Protein AF-A0AAV4GU72-F1 (afdb_monomer_lite)

Sequence (541 aa):
MKAGGAGIHICHSDGSKEDIAKATGSICSNFKAEVIAMKTALEHIQDNSGEEQKYIIFCVSQAAPQSLEQTPTDQLSEAIPPLLKENMEFQWIPSHCEIPGNERADRLAKEGSKHDQTTESFSCQEVKSVIKGIYSERWKAENTNYSFKRDMMHQLPRKEQCTIFRLRTGHCQLRAHQYRMGTSQTPTCECGTSRQTVNHLLQDCPLYTNERGKLWPKNPNVVQKLHWTTSLKMPNSKRRKNYQSDDSRDNVQLDIIQKLELLENKIEKISNVNTQKLLEELEHLRGFIHDLQVENLDMKKEIKHLKEERTVLVDELQETRQIVNITESKQNQLEQYIRRNNVRIFGVSHKNKYERAEETTKIVKDIIIKKLKLGQFNKANIDKTHRVGLFKNNADRAIIVRFNNHSTAETVLASRRALKGSGIVITEDLTPTNLQKFKRIRELDTALQTWTKGENVKTTIGSIYGPNKDDPNFYSYLALKIKELNNHHIILTGDWNMLLNPQMDGKNYQHINNPKARDEVRRMMAELDYFSMFGEKKTPI

Foldseek 3Di:
DAWWKFWAWDADPVGDIDIDIATQARQDDPLSSQLVNVQVVQVVCVVVDDLDAAEEAEGQDPVNVVCLVPDPDDDRVVSHDPSNVVRYHYDYDHPPPPPVRNVRRVVSRVVNSPPDGDDDDDDPVSVVVVVVVVVVVVCCVVPVVDDPVQFCLVVDDPVVNVVLVCQVVQVDPQLLNCVVVVNHPDQADPQRPGGRHSQCQLQPRPVCPVVNCVVPVPRDHSCVVSGVDDDDDDDDDDDDDDDDDDDDDPPVVVVVVVVVVVVVVVCVVVVVVVVVVVVVVVVVVVVVVVVVVVVVVVVVVVVVVVVVVVVVVVVVVVVVVLVVVVVVVVVQVVVLVVQLQKKKKAQDDDDDQCQDFVNQLVVVQCCCCPQLVPVVDDSLQWDTKDFDDHDDPVGDTMMMTGTPDSVVVVSSVVSQVSCPPVSMHMGRPHDPVVVVVVVVLVPDPVVPDDDDDDDPQFEAEEEDDADLALDLVVLVVVLVVVVSVVGNHYHYHYHNNFDLDCVVPPDDDPDGGNPNNSVSVVVSCLVVVHDDPPDPDDDHD

Structure (mmCIF, N/CA/C/O backbone):
data_AF-A0AAV4GU72-F1
#
_entry.id   AF-A0AAV4GU72-F1
#
loop_
_atom_site.group_PDB
_atom_site.id
_atom_site.type_symbol
_atom_site.label_atom_id
_atom_site.label_alt_id
_atom_site.label_comp_id
_atom_site.label_asym_id
_atom_site.label_entity_id
_atom_site.label_seq_id
_atom_site.pdbx_PDB_ins_code
_atom_site.Cartn_x
_atom_site.Cartn_y
_atom_site.Cartn_z
_atom_site.occupancy
_atom_site.B_iso_or_equiv
_atom_site.auth_seq_id
_atom_site.auth_comp_id
_atom_site.auth_asym_id
_atom_site.auth_atom_id
_atom_site.pdbx_PDB_model_num
ATOM 1 N N . MET A 1 1 ? 6.194 17.553 -26.885 1.00 53.31 1 MET A N 1
ATOM 2 C CA . MET A 1 1 ? 5.750 17.881 -25.509 1.00 53.31 1 MET A CA 1
ATOM 3 C C . MET A 1 1 ? 5.459 19.369 -25.472 1.00 53.31 1 MET A C 1
ATOM 5 O O . MET A 1 1 ? 6.083 20.083 -26.245 1.00 53.31 1 MET A O 1
ATOM 9 N N . LYS A 1 2 ? 4.457 19.800 -24.705 1.00 63.00 2 LYS A N 1
ATOM 10 C CA . LYS A 1 2 ? 4.007 21.200 -24.637 1.00 63.00 2 LYS A CA 1
ATOM 11 C C . LYS A 1 2 ? 4.380 21.790 -23.271 1.00 63.00 2 LYS A C 1
ATOM 13 O O . LYS A 1 2 ? 4.695 21.017 -22.366 1.00 63.00 2 LYS A O 1
ATOM 18 N N . ALA A 1 3 ? 4.317 23.117 -23.157 1.00 76.81 3 ALA A N 1
ATOM 19 C CA . ALA A 1 3 ? 4.418 23.828 -21.887 1.00 76.81 3 ALA A CA 1
ATOM 20 C C . ALA A 1 3 ? 3.489 23.198 -20.840 1.00 76.81 3 ALA A C 1
ATOM 22 O O . ALA A 1 3 ? 2.350 22.841 -21.158 1.00 76.81 3 ALA A O 1
ATOM 23 N N . GLY A 1 4 ? 4.002 23.009 -19.628 1.00 81.69 4 GLY A N 1
ATOM 24 C CA . GLY A 1 4 ? 3.252 22.433 -18.520 1.00 81.69 4 GLY A CA 1
ATOM 25 C C . GLY A 1 4 ? 2.690 23.501 -17.592 1.00 81.69 4 GLY A C 1
ATOM 26 O O . GLY A 1 4 ? 3.233 24.601 -17.483 1.00 81.69 4 GLY A O 1
ATOM 27 N N . GLY A 1 5 ? 1.607 23.161 -16.899 1.00 86.44 5 GLY A N 1
ATOM 28 C CA . GLY A 1 5 ? 1.063 23.989 -15.834 1.00 86.44 5 GLY A CA 1
ATOM 29 C C . GLY A 1 5 ? 0.537 23.152 -14.679 1.00 86.44 5 GLY A C 1
ATOM 30 O O . GLY A 1 5 ? 0.126 22.007 -14.863 1.00 86.44 5 GLY A O 1
ATOM 31 N N . ALA A 1 6 ? 0.572 23.748 -13.495 1.00 88.38 6 ALA A N 1
ATOM 32 C CA . ALA A 1 6 ? 0.032 23.229 -12.251 1.00 88.38 6 ALA A CA 1
ATOM 33 C C . ALA A 1 6 ? -1.150 24.104 -11.826 1.00 88.38 6 ALA A C 1
ATOM 35 O O . ALA A 1 6 ? -1.072 25.331 -11.906 1.00 88.38 6 ALA A O 1
ATOM 36 N N . GLY A 1 7 ? -2.234 23.470 -11.389 1.00 89.00 7 GLY A N 1
ATOM 37 C CA . GLY A 1 7 ? -3.434 24.142 -10.911 1.00 89.00 7 GLY A CA 1
ATOM 38 C C . GLY A 1 7 ? -3.786 23.674 -9.509 1.00 89.00 7 GLY A C 1
ATOM 39 O O . GLY A 1 7 ? -3.844 22.470 -9.268 1.00 89.00 7 GLY A O 1
ATOM 40 N N . ILE A 1 8 ? -4.019 24.614 -8.598 1.00 90.19 8 ILE A N 1
ATOM 41 C CA . ILE A 1 8 ? -4.451 24.342 -7.226 1.00 90.19 8 ILE A CA 1
ATOM 42 C C . ILE A 1 8 ? -5.742 25.112 -6.973 1.00 90.19 8 ILE A C 1
ATOM 44 O O . ILE A 1 8 ? -5.807 26.311 -7.224 1.00 90.19 8 ILE A O 1
ATOM 48 N N . HIS A 1 9 ? -6.757 24.416 -6.471 1.00 89.00 9 HIS A N 1
ATOM 49 C CA . HIS A 1 9 ? -8.002 25.014 -6.006 1.00 89.00 9 HIS A CA 1
ATOM 50 C C . HIS A 1 9 ? -8.138 24.770 -4.503 1.00 89.00 9 HIS A C 1
ATOM 52 O O . HIS A 1 9 ? -8.101 23.619 -4.066 1.00 89.00 9 HIS A O 1
ATOM 58 N N . ILE A 1 10 ? -8.296 25.837 -3.727 1.00 87.69 10 ILE A N 1
ATOM 59 C CA . ILE A 1 10 ? -8.364 25.809 -2.264 1.00 87.69 10 ILE A CA 1
ATOM 60 C C . ILE A 1 10 ? -9.764 26.246 -1.837 1.00 87.69 10 ILE A C 1
ATOM 62 O O . ILE A 1 10 ? -10.320 27.205 -2.374 1.00 87.69 10 ILE A O 1
ATOM 66 N N . CYS A 1 11 ? -10.348 25.518 -0.889 1.00 82.62 11 CYS A N 1
ATOM 67 C CA . CYS A 1 11 ? -11.628 25.842 -0.266 1.00 82.62 11 CYS A CA 1
ATOM 68 C C . CYS A 1 11 ? -11.430 25.933 1.246 1.00 82.62 11 CYS A C 1
ATOM 70 O O . CYS A 1 11 ? -11.033 24.950 1.871 1.00 82.62 11 CYS A O 1
ATOM 72 N N . HIS A 1 12 ? -11.739 27.091 1.815 1.00 81.19 12 HIS A N 1
ATOM 73 C CA . HIS A 1 12 ? -11.634 27.351 3.247 1.00 81.19 12 HIS A CA 1
ATOM 74 C C . HIS A 1 12 ? -12.925 26.980 3.983 1.00 81.19 12 HIS A C 1
ATOM 76 O O . HIS A 1 12 ? -13.997 26.852 3.384 1.00 81.19 12 HIS A O 1
ATOM 82 N N . SER A 1 13 ? -12.834 26.811 5.303 1.00 74.75 13 SER A N 1
ATOM 83 C CA . SER A 1 13 ? -13.969 26.437 6.162 1.00 74.75 13 SER A CA 1
ATOM 84 C C . SER A 1 13 ? -15.051 27.519 6.256 1.00 74.75 13 SER A C 1
ATOM 86 O O . SER A 1 13 ? -16.211 27.199 6.513 1.00 74.75 13 SER A O 1
ATOM 88 N N . ASP A 1 14 ? -14.699 28.779 5.999 1.00 77.06 14 ASP A N 1
ATOM 89 C CA . ASP A 1 14 ? -15.622 29.916 5.913 1.00 77.06 14 ASP A CA 1
ATOM 90 C C . ASP A 1 14 ? -16.345 30.016 4.552 1.00 77.06 14 ASP A C 1
ATOM 92 O O . ASP A 1 14 ? -17.204 30.877 4.356 1.00 77.06 14 ASP A O 1
ATOM 96 N N . GLY A 1 15 ? -16.024 29.118 3.612 1.00 73.00 15 GLY A N 1
ATOM 97 C CA . GLY A 1 15 ? -16.586 29.076 2.264 1.00 73.00 15 GLY A CA 1
ATOM 98 C C . GLY A 1 15 ? -15.850 29.936 1.232 1.00 73.00 15 GLY A C 1
ATOM 99 O O . GLY A 1 15 ? -16.247 29.925 0.060 1.00 73.00 15 GLY A O 1
ATOM 100 N N . SER A 1 16 ? -14.787 30.649 1.621 1.00 81.44 16 SER A N 1
ATOM 101 C CA . SER A 1 16 ? -13.917 31.364 0.686 1.00 81.44 16 SER A CA 1
ATOM 102 C C . SER A 1 16 ? -13.094 30.391 -0.173 1.00 81.44 16 SER A C 1
ATOM 104 O O . SER A 1 16 ? -12.893 29.221 0.172 1.00 81.44 16 SER A O 1
ATOM 106 N N . LYS A 1 17 ? -12.701 30.844 -1.370 1.00 84.56 17 LYS A N 1
ATOM 107 C CA . LYS A 1 17 ? -12.053 30.008 -2.388 1.00 84.56 17 LYS A CA 1
ATOM 108 C C . LYS A 1 17 ? -10.884 30.736 -3.016 1.00 84.56 17 LYS A C 1
ATOM 110 O O . LYS A 1 17 ? -11.033 31.892 -3.408 1.00 84.56 17 LYS A O 1
ATOM 115 N N . GLU A 1 18 ? -9.788 30.016 -3.204 1.00 87.25 18 GLU A N 1
ATOM 116 C CA . GLU A 1 18 ? -8.585 30.524 -3.857 1.00 87.25 18 GLU A CA 1
ATOM 117 C C . GLU A 1 18 ? -8.165 29.610 -5.007 1.00 87.25 18 GLU A C 1
ATOM 119 O O . GLU A 1 18 ? -8.317 28.388 -4.951 1.00 87.25 18 GLU A O 1
ATOM 124 N N . ASP A 1 19 ? -7.655 30.226 -6.067 1.00 91.56 19 ASP A N 1
ATOM 125 C CA . ASP A 1 19 ? -7.241 29.565 -7.297 1.00 91.56 19 ASP A CA 1
ATOM 126 C C . ASP A 1 19 ? -5.798 29.963 -7.607 1.00 91.56 19 ASP A C 1
ATOM 128 O O . ASP A 1 19 ? -5.478 31.148 -7.688 1.00 91.56 19 ASP A O 1
ATOM 132 N N . ILE A 1 20 ? -4.930 28.973 -7.809 1.00 89.06 20 ILE A N 1
ATOM 133 C CA . ILE A 1 20 ? -3.519 29.188 -8.132 1.00 89.06 20 ILE A CA 1
ATOM 134 C C . ILE A 1 20 ? -3.197 28.456 -9.433 1.00 89.06 20 ILE A C 1
ATOM 136 O O . ILE A 1 20 ? -3.387 27.244 -9.544 1.00 89.06 20 ILE A O 1
ATOM 140 N N . ALA A 1 21 ? -2.666 29.192 -10.409 1.00 91.31 21 ALA A N 1
ATOM 141 C CA . ALA A 1 21 ? -2.178 28.668 -11.680 1.00 91.31 21 ALA A CA 1
ATOM 142 C C . ALA A 1 21 ? -0.679 28.973 -11.824 1.00 91.31 21 ALA A C 1
ATOM 144 O O . ALA A 1 21 ? -0.266 30.133 -11.806 1.00 91.31 21 ALA A O 1
ATOM 145 N N . LYS A 1 22 ? 0.155 27.935 -11.964 1.00 85.94 22 LYS A N 1
ATOM 146 C CA . LYS A 1 22 ? 1.624 28.057 -11.973 1.00 85.94 22 LYS A CA 1
ATOM 147 C C . LYS A 1 22 ? 2.234 27.399 -13.209 1.00 85.94 22 LYS A C 1
ATOM 149 O O . LYS A 1 22 ? 1.821 26.310 -13.607 1.00 85.94 22 LYS A O 1
ATOM 154 N N . ALA A 1 23 ? 3.226 28.056 -13.807 1.00 87.94 23 ALA A N 1
ATOM 155 C CA . ALA A 1 23 ? 4.031 27.496 -14.892 1.00 87.94 23 ALA A CA 1
ATOM 156 C C . ALA A 1 23 ? 4.948 26.383 -14.363 1.00 87.94 23 ALA A C 1
ATOM 158 O O . ALA A 1 23 ? 5.540 26.530 -13.294 1.00 87.94 23 ALA A O 1
ATOM 159 N N . THR A 1 24 ? 5.084 25.280 -15.104 1.00 81.50 24 THR A N 1
ATOM 160 C CA . THR A 1 24 ? 5.912 24.129 -14.681 1.00 81.50 24 THR A CA 1
ATOM 161 C C . THR A 1 24 ? 7.058 23.808 -15.641 1.00 81.50 24 THR A C 1
ATOM 163 O O . THR A 1 24 ? 7.739 22.787 -15.489 1.00 81.50 24 THR A O 1
ATOM 166 N N . GLY A 1 25 ? 7.281 24.687 -16.619 1.00 79.88 25 GLY A N 1
ATOM 167 C CA . GLY A 1 25 ? 8.379 24.633 -17.570 1.00 79.88 25 GLY A CA 1
ATOM 168 C C . GLY A 1 25 ? 7.917 24.349 -18.998 1.00 79.88 25 GLY A C 1
ATOM 169 O O . GLY A 1 25 ? 6.870 23.745 -19.255 1.00 79.88 25 GLY A O 1
ATOM 170 N N . SER A 1 26 ? 8.755 24.754 -19.953 1.00 73.56 26 SER A N 1
ATOM 171 C CA . SER A 1 26 ? 8.494 24.600 -21.395 1.00 73.56 26 SER A CA 1
ATOM 172 C C . SER A 1 26 ? 8.362 23.136 -21.837 1.00 73.56 26 SER A C 1
ATOM 174 O O . SER A 1 26 ? 7.683 22.835 -22.822 1.00 73.56 26 SER A O 1
ATOM 176 N N . ILE A 1 27 ? 8.975 22.217 -21.086 1.00 69.56 27 ILE A N 1
ATOM 177 C CA . ILE A 1 27 ? 8.857 20.770 -21.248 1.00 69.56 27 ILE A CA 1
ATOM 178 C C . ILE A 1 27 ? 8.631 20.175 -19.861 1.00 69.56 27 ILE A C 1
ATOM 180 O O . ILE A 1 27 ? 9.536 20.162 -19.030 1.00 69.56 27 ILE A O 1
ATOM 184 N N . CYS A 1 28 ? 7.420 19.682 -19.619 1.00 71.12 28 CYS A N 1
ATOM 185 C CA . CYS A 1 28 ? 7.028 19.118 -18.335 1.00 71.12 28 CYS A CA 1
ATOM 186 C C . CYS A 1 28 ? 6.250 17.81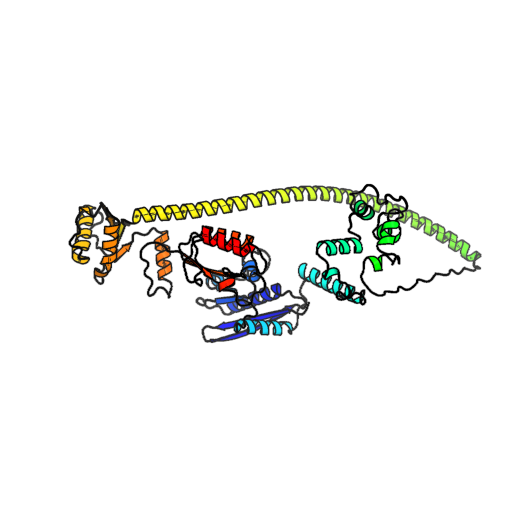3 -18.544 1.00 71.12 28 CYS A C 1
ATOM 188 O O . CYS A 1 28 ? 5.466 17.688 -19.489 1.00 71.12 28 CYS A O 1
ATOM 190 N N . SER A 1 29 ? 6.472 16.829 -17.672 1.00 70.50 29 SER A N 1
ATOM 191 C CA . SER A 1 29 ? 5.616 15.641 -17.589 1.00 70.50 29 SER A CA 1
ATOM 192 C C . SER A 1 29 ? 4.404 15.914 -16.692 1.00 70.50 29 SER A C 1
ATOM 194 O O . SER A 1 29 ? 4.490 16.739 -15.786 1.00 70.50 29 SER A O 1
ATOM 196 N N . ASN A 1 30 ? 3.296 15.189 -16.892 1.00 74.38 30 ASN A N 1
ATOM 197 C CA . ASN A 1 30 ? 2.121 15.304 -16.014 1.00 74.38 30 ASN A CA 1
ATOM 198 C C . ASN A 1 30 ? 2.494 15.057 -14.545 1.00 74.38 30 ASN A C 1
ATOM 200 O O . ASN A 1 30 ? 2.103 15.827 -13.680 1.00 74.38 30 ASN A O 1
ATOM 204 N N . PHE A 1 31 ? 3.344 14.060 -14.286 1.00 70.25 31 PHE A N 1
ATOM 205 C CA . PHE A 1 31 ? 3.829 13.757 -12.941 1.00 70.25 31 PHE A CA 1
ATOM 206 C C . PHE A 1 31 ? 4.605 14.926 -12.311 1.00 70.25 31 PHE A C 1
ATOM 208 O O . PHE A 1 31 ? 4.362 15.294 -11.168 1.00 70.25 31 PHE A O 1
ATOM 215 N N . LYS A 1 32 ? 5.509 15.567 -13.063 1.00 72.88 32 LYS A N 1
ATOM 216 C CA . LYS A 1 32 ? 6.239 16.751 -12.580 1.00 72.88 32 LYS A CA 1
ATOM 217 C C . LYS A 1 32 ? 5.289 17.920 -12.299 1.00 72.88 32 LYS A C 1
ATOM 219 O O . LYS A 1 32 ? 5.454 18.605 -11.295 1.00 72.88 32 LYS A O 1
ATOM 224 N N . ALA A 1 33 ? 4.289 18.130 -13.153 1.00 77.38 33 ALA A N 1
ATOM 225 C CA . ALA A 1 33 ? 3.278 19.159 -12.935 1.00 77.38 33 ALA A CA 1
ATOM 226 C C . ALA A 1 33 ? 2.452 18.898 -11.661 1.00 77.38 33 ALA A C 1
ATOM 228 O O . ALA A 1 33 ? 2.215 19.826 -10.892 1.00 77.38 33 ALA A O 1
ATOM 229 N N . GLU A 1 34 ? 2.090 17.642 -11.393 1.00 77.56 34 GLU A N 1
ATOM 230 C CA . GLU A 1 34 ? 1.390 17.228 -10.170 1.00 77.56 34 GLU A CA 1
ATOM 231 C C . GLU A 1 34 ? 2.241 17.451 -8.912 1.00 77.56 34 GLU A C 1
ATOM 233 O O . GLU A 1 34 ? 1.753 18.004 -7.928 1.00 77.56 34 GLU A O 1
ATOM 238 N N . VAL A 1 35 ? 3.530 17.101 -8.951 1.00 73.69 35 VAL A N 1
ATOM 239 C CA . VAL A 1 35 ? 4.460 17.344 -7.835 1.00 73.69 35 VAL A CA 1
ATOM 240 C C . VAL A 1 35 ? 4.626 18.845 -7.561 1.00 73.69 35 VAL A C 1
ATOM 242 O O . VAL A 1 35 ? 4.620 19.265 -6.405 1.00 73.69 35 VAL A O 1
ATOM 245 N N . ILE A 1 36 ? 4.717 19.680 -8.602 1.00 76.38 36 ILE A N 1
ATOM 246 C CA . ILE A 1 36 ? 4.806 21.143 -8.449 1.00 76.38 36 ILE A CA 1
ATOM 247 C C . ILE A 1 36 ? 3.497 21.734 -7.902 1.00 76.38 36 ILE A C 1
ATOM 249 O O . ILE A 1 36 ? 3.541 22.658 -7.084 1.00 76.38 36 ILE A O 1
ATOM 253 N N . ALA A 1 37 ? 2.343 21.199 -8.313 1.00 82.25 37 ALA A N 1
ATOM 254 C CA . ALA A 1 37 ? 1.045 21.583 -7.762 1.00 82.25 37 ALA A CA 1
ATOM 255 C C . ALA A 1 37 ? 0.978 21.291 -6.257 1.00 82.25 37 ALA A C 1
ATOM 257 O O . ALA A 1 37 ? 0.627 22.173 -5.476 1.00 82.25 37 ALA A O 1
ATOM 258 N N . MET A 1 38 ? 1.406 20.096 -5.840 1.00 77.38 38 MET A N 1
ATOM 259 C CA . MET A 1 38 ? 1.476 19.725 -4.425 1.00 77.38 38 MET A CA 1
ATOM 260 C C . MET A 1 38 ? 2.446 20.612 -3.644 1.00 77.38 38 MET A C 1
ATOM 262 O O . MET A 1 38 ? 2.080 21.110 -2.586 1.00 77.38 38 MET A O 1
ATOM 266 N N . LYS A 1 39 ? 3.648 20.872 -4.178 1.00 75.94 39 LYS A N 1
ATOM 267 C CA . LYS A 1 39 ? 4.621 21.782 -3.551 1.00 75.94 39 LYS A CA 1
ATOM 268 C C . LYS A 1 39 ? 4.011 23.154 -3.278 1.00 75.94 39 LYS A C 1
ATOM 270 O O . LYS A 1 39 ? 4.126 23.680 -2.183 1.00 75.94 39 LYS A O 1
ATOM 275 N N . THR A 1 40 ? 3.322 23.693 -4.275 1.00 79.56 40 THR A N 1
ATOM 276 C CA . THR A 1 40 ? 2.740 25.035 -4.205 1.00 79.56 40 THR A CA 1
ATOM 277 C C . THR A 1 40 ? 1.554 25.081 -3.237 1.00 79.56 40 THR A C 1
ATOM 279 O O . THR A 1 40 ? 1.386 26.068 -2.530 1.00 79.56 40 THR A O 1
ATOM 282 N N . ALA A 1 41 ? 0.759 24.008 -3.152 1.00 80.62 41 ALA A N 1
ATOM 283 C CA . ALA A 1 41 ? -0.289 23.882 -2.139 1.00 80.62 41 ALA A CA 1
ATOM 284 C C . ALA A 1 41 ? 0.292 23.842 -0.714 1.00 80.62 41 ALA A C 1
ATOM 286 O O . ALA A 1 41 ? -0.253 24.470 0.186 1.00 80.62 41 ALA A O 1
ATOM 287 N N . LEU A 1 42 ? 1.407 23.135 -0.512 1.00 76.50 42 LEU A N 1
ATOM 288 C CA . LEU A 1 42 ? 2.082 23.028 0.784 1.00 76.50 42 LEU A CA 1
ATOM 289 C C . LEU A 1 42 ? 2.717 24.349 1.229 1.00 76.50 42 LEU A C 1
ATOM 291 O O . LEU A 1 42 ? 2.530 24.742 2.376 1.00 76.50 42 LEU A O 1
ATOM 295 N N . GLU A 1 43 ? 3.413 25.042 0.323 1.00 77.38 43 GLU A N 1
ATOM 296 C CA . GLU A 1 43 ? 3.961 26.387 0.562 1.00 77.38 43 GLU A CA 1
ATOM 297 C C . GLU A 1 43 ? 2.843 27.347 0.996 1.00 77.38 43 GLU A C 1
ATOM 299 O O . GLU A 1 43 ? 2.947 28.017 2.019 1.00 77.38 43 GLU A O 1
ATOM 304 N N . HIS A 1 44 ? 1.712 27.324 0.286 1.00 78.75 44 HIS A N 1
ATOM 305 C CA . HIS A 1 44 ? 0.561 28.160 0.614 1.00 78.75 44 HIS A CA 1
ATOM 306 C C . HIS A 1 44 ? -0.056 27.835 1.988 1.00 78.75 44 HIS A C 1
ATOM 308 O O . HIS A 1 44 ? -0.480 28.741 2.704 1.00 78.75 44 HIS A O 1
ATOM 314 N N . ILE A 1 45 ? -0.109 26.556 2.371 1.00 77.81 45 ILE A N 1
ATOM 315 C CA . ILE A 1 45 ? -0.581 26.132 3.697 1.00 77.81 45 ILE A CA 1
ATOM 316 C C . ILE A 1 45 ? 0.382 26.612 4.791 1.00 77.81 45 ILE A C 1
ATOM 318 O O . ILE A 1 45 ? -0.062 27.080 5.837 1.00 77.81 45 ILE A O 1
ATOM 322 N N . GLN A 1 46 ? 1.691 26.513 4.558 1.00 74.62 46 GLN A N 1
ATOM 323 C CA . GLN A 1 46 ? 2.707 26.957 5.507 1.00 74.62 46 GLN A CA 1
ATOM 324 C C . GLN A 1 46 ? 2.624 28.467 5.759 1.00 74.62 46 GLN A C 1
ATOM 326 O O . GLN A 1 46 ? 2.632 28.882 6.918 1.00 74.62 46 GLN A O 1
ATOM 331 N N . ASP A 1 47 ? 2.457 29.265 4.706 1.00 73.25 47 ASP A N 1
ATOM 332 C CA . ASP A 1 47 ? 2.390 30.728 4.799 1.00 73.25 47 ASP A CA 1
ATOM 333 C C . ASP A 1 47 ? 1.111 31.238 5.497 1.00 73.25 47 ASP A C 1
ATOM 335 O O . ASP A 1 47 ? 1.095 32.355 6.013 1.00 73.25 47 ASP A O 1
ATOM 339 N N . ASN A 1 48 ? 0.055 30.416 5.565 1.00 70.19 48 ASN A N 1
ATOM 340 C CA . ASN A 1 48 ? -1.254 30.768 6.135 1.00 70.19 48 ASN A CA 1
ATOM 341 C C . ASN A 1 48 ? -1.650 29.918 7.361 1.00 70.19 48 ASN A C 1
ATOM 343 O O . ASN A 1 48 ? -2.827 29.844 7.722 1.00 70.19 48 ASN A O 1
ATOM 347 N N . SER A 1 49 ? -0.688 29.246 7.997 1.00 61.81 49 SER A N 1
ATOM 348 C CA . SER A 1 49 ? -0.970 28.256 9.042 1.00 61.81 49 SER A CA 1
ATOM 349 C C . SER A 1 49 ? -1.349 28.888 10.393 1.00 61.81 49 SER A C 1
ATOM 351 O O . SER A 1 49 ? -0.572 29.605 11.020 1.00 61.81 49 SER A O 1
ATOM 353 N N . GLY A 1 50 ? -2.562 28.581 10.866 1.00 59.66 50 GLY A N 1
ATOM 354 C CA . GLY A 1 50 ? -2.972 28.732 12.267 1.00 59.66 50 GLY A CA 1
ATOM 355 C C . GLY A 1 50 ? -2.889 27.382 12.990 1.00 59.66 50 GLY A C 1
ATOM 356 O O . GLY A 1 50 ? -3.171 26.351 12.381 1.00 59.66 50 GLY A O 1
ATOM 357 N N . GLU A 1 51 ? -2.530 27.373 14.278 1.00 54.28 51 GLU A N 1
ATOM 358 C CA . GLU A 1 51 ? -2.189 26.160 15.057 1.00 54.28 51 GLU A CA 1
ATOM 359 C C . GLU A 1 51 ? -3.300 25.082 15.151 1.00 54.28 51 GLU A C 1
ATOM 361 O O . GLU A 1 51 ? -3.022 23.965 15.583 1.00 54.28 51 GLU A O 1
ATOM 366 N N . GLU A 1 52 ? -4.533 25.355 14.703 1.00 60.56 52 GLU A N 1
ATOM 367 C CA . GLU A 1 52 ? -5.690 24.447 14.833 1.00 60.56 52 GLU A CA 1
ATOM 368 C C . GLU A 1 52 ? -6.354 24.012 13.505 1.00 60.56 52 GLU A C 1
ATOM 370 O O . GLU A 1 52 ? -7.390 23.341 13.525 1.00 60.56 52 GLU A O 1
ATOM 375 N N . GLN A 1 53 ? -5.808 24.364 12.334 1.00 67.88 53 GLN A N 1
ATOM 376 C CA . GLN A 1 53 ? -6.444 24.023 11.051 1.00 67.88 53 GLN A CA 1
ATOM 377 C C . GLN A 1 53 ? -6.050 22.632 10.532 1.00 67.88 53 GLN A C 1
ATOM 379 O O . GLN A 1 53 ? -4.875 22.273 10.490 1.00 67.88 53 GLN A O 1
ATOM 384 N N . LYS A 1 54 ? -7.053 21.859 10.091 1.00 75.50 54 LYS A N 1
ATOM 385 C CA . LYS A 1 54 ? -6.874 20.580 9.386 1.00 75.50 54 LYS A CA 1
ATOM 386 C C . LYS A 1 54 ? -7.026 20.772 7.883 1.00 75.50 54 LYS A C 1
ATOM 388 O O . LYS A 1 54 ? -7.972 21.422 7.442 1.00 75.50 54 LYS A O 1
ATOM 393 N N . TYR A 1 55 ? -6.161 20.130 7.107 1.00 76.88 55 TYR A N 1
ATOM 394 C CA . TYR A 1 55 ? -6.137 20.227 5.650 1.00 76.88 55 TYR A CA 1
ATOM 395 C C . TYR A 1 55 ? -6.365 18.858 5.009 1.00 76.88 55 TYR A C 1
ATOM 397 O O . TYR A 1 55 ? -5.784 17.855 5.421 1.00 76.88 55 TYR A O 1
ATOM 405 N N . ILE A 1 56 ? -7.185 18.824 3.960 1.00 79.06 56 ILE A N 1
ATOM 406 C CA . ILE A 1 56 ? -7.401 17.630 3.138 1.00 79.06 56 ILE A CA 1
ATOM 407 C C . ILE A 1 56 ? -6.935 17.952 1.720 1.00 79.06 56 ILE A C 1
ATOM 409 O O . ILE A 1 56 ? -7.457 18.868 1.085 1.00 79.06 56 ILE A O 1
ATOM 413 N N . ILE A 1 57 ? -5.956 17.201 1.219 1.00 76.50 57 ILE A N 1
ATOM 414 C CA . ILE A 1 57 ? -5.404 17.367 -0.127 1.00 76.50 57 ILE A CA 1
ATOM 415 C C . ILE A 1 57 ? -5.975 16.296 -1.046 1.00 76.50 57 ILE A C 1
ATOM 417 O O . ILE A 1 57 ? -5.654 15.112 -0.931 1.00 76.50 57 ILE A O 1
ATOM 421 N N . PHE A 1 58 ? -6.775 16.733 -2.016 1.00 76.31 58 PHE A N 1
ATOM 422 C CA . PHE A 1 58 ? -7.297 15.874 -3.070 1.00 76.31 58 PHE A CA 1
ATOM 423 C C . PHE A 1 58 ? -6.344 15.842 -4.267 1.00 76.31 58 PHE A C 1
ATOM 425 O O . PHE A 1 58 ? -5.967 16.890 -4.788 1.00 76.31 58 PHE A O 1
ATOM 432 N N . CYS A 1 59 ? -5.955 14.650 -4.720 1.00 70.19 59 CYS A N 1
ATOM 433 C CA . CYS A 1 59 ? -5.001 14.492 -5.820 1.00 70.19 59 CYS A CA 1
ATOM 434 C C . CYS A 1 59 ? -5.385 13.355 -6.782 1.00 70.19 59 CYS A C 1
ATOM 436 O O . CYS A 1 59 ? -5.877 12.307 -6.376 1.00 70.19 59 CYS A O 1
ATOM 438 N N . VAL A 1 60 ? -5.147 13.558 -8.081 1.00 65.94 60 VAL A N 1
ATOM 439 C CA . VAL A 1 60 ? -5.487 12.598 -9.155 1.00 65.94 60 VAL A CA 1
ATOM 440 C C . VAL A 1 60 ? -4.405 11.548 -9.416 1.00 65.94 60 VAL A C 1
ATOM 442 O O . VAL A 1 60 ? -4.645 10.544 -10.089 1.00 65.94 60 VAL A O 1
ATOM 445 N N . SER A 1 61 ? -3.225 11.733 -8.831 1.00 63.12 61 SER A N 1
ATOM 446 C CA . SER A 1 61 ? -2.058 10.877 -9.021 1.00 63.12 61 SER A CA 1
ATOM 447 C C . SER A 1 61 ? -1.776 10.063 -7.775 1.00 63.12 61 SER A C 1
ATOM 449 O O . SER A 1 61 ? -1.466 10.621 -6.729 1.00 63.12 61 SER A O 1
ATOM 451 N N . GLN A 1 62 ? -1.853 8.736 -7.878 1.00 57.72 62 GLN A N 1
ATOM 452 C CA . GLN A 1 62 ? -1.487 7.840 -6.772 1.00 57.72 62 GLN A CA 1
ATOM 453 C C . GLN A 1 62 ? 0.026 7.849 -6.497 1.00 57.72 62 GLN A C 1
ATOM 455 O O . GLN A 1 62 ? 0.455 7.592 -5.376 1.00 57.72 62 GLN A O 1
ATOM 460 N N . ALA A 1 63 ? 0.835 8.177 -7.512 1.00 52.66 63 ALA A N 1
ATOM 461 C CA . ALA A 1 63 ? 2.292 8.168 -7.423 1.00 52.66 63 ALA A CA 1
ATOM 462 C C . ALA A 1 63 ? 2.860 9.405 -6.710 1.00 52.66 63 ALA A C 1
ATOM 464 O O . ALA A 1 63 ? 3.924 9.316 -6.103 1.00 52.66 63 ALA A O 1
ATOM 465 N N . ALA A 1 64 ? 2.176 10.554 -6.767 1.00 54.75 64 ALA A N 1
ATOM 466 C CA . ALA A 1 64 ? 2.695 11.797 -6.199 1.00 54.75 64 ALA A CA 1
ATOM 467 C C . ALA A 1 64 ? 2.740 11.772 -4.649 1.00 54.75 64 ALA A C 1
ATOM 469 O O . ALA A 1 64 ? 3.820 12.013 -4.104 1.00 54.75 64 ALA A O 1
ATOM 470 N N . PRO A 1 65 ? 1.683 11.347 -3.921 1.00 54.50 65 PRO A N 1
ATOM 471 C CA . PRO A 1 65 ? 1.743 11.137 -2.469 1.00 54.50 65 PRO A CA 1
ATOM 472 C C . PRO A 1 65 ? 2.747 10.052 -2.054 1.00 54.50 65 PRO A C 1
ATOM 474 O O . PRO A 1 65 ? 3.500 10.238 -1.106 1.00 54.50 65 PRO A O 1
ATOM 477 N N . GLN A 1 66 ? 2.827 8.943 -2.798 1.00 53.91 66 GLN A N 1
ATOM 478 C CA . GLN A 1 66 ? 3.779 7.859 -2.511 1.00 53.91 66 GLN A CA 1
ATOM 479 C C . GLN A 1 66 ? 5.240 8.292 -2.709 1.00 53.91 66 GLN A C 1
ATOM 481 O O . GLN A 1 66 ? 6.119 7.884 -1.951 1.00 53.91 66 GLN A O 1
ATOM 486 N N . SER A 1 67 ? 5.514 9.157 -3.691 1.00 52.34 67 SER A N 1
ATOM 487 C CA . SER A 1 67 ? 6.857 9.705 -3.917 1.00 52.34 67 SER A CA 1
ATOM 488 C C . SER A 1 67 ? 7.335 10.625 -2.786 1.00 52.34 67 SER A C 1
ATOM 490 O O . SER A 1 67 ? 8.536 10.678 -2.522 1.00 52.34 67 SER A O 1
ATOM 492 N N . LEU A 1 68 ? 6.413 11.275 -2.065 1.00 52.06 68 LEU A N 1
ATOM 493 C CA . LEU A 1 68 ? 6.706 12.077 -0.868 1.00 52.06 68 LEU A CA 1
ATOM 494 C C . LEU A 1 68 ? 7.078 11.214 0.348 1.00 52.06 68 LEU A C 1
ATOM 496 O O . LEU A 1 68 ? 7.787 11.683 1.235 1.00 52.06 68 LEU A O 1
ATOM 500 N N . GLU A 1 69 ? 6.630 9.957 0.391 1.00 48.44 69 GLU A N 1
ATOM 501 C CA . GLU A 1 69 ? 6.972 9.008 1.458 1.00 48.44 69 GLU A CA 1
ATOM 502 C C . GLU A 1 69 ? 8.257 8.216 1.179 1.00 48.44 69 GLU A C 1
ATOM 504 O O . GLU A 1 69 ? 8.911 7.767 2.120 1.00 48.44 69 GLU A O 1
ATOM 509 N N . GLN A 1 70 ? 8.623 8.024 -0.094 1.00 43.50 70 GLN A N 1
ATOM 510 C CA . GLN A 1 70 ? 9.639 7.039 -0.495 1.00 43.50 70 GLN A CA 1
ATOM 511 C C . GLN A 1 70 ? 10.926 7.614 -1.106 1.00 43.50 70 GLN A C 1
ATOM 513 O O . GLN A 1 70 ? 11.818 6.831 -1.436 1.00 43.50 70 GLN A O 1
ATOM 518 N N . THR A 1 71 ? 11.081 8.936 -1.241 1.00 39.28 71 THR A N 1
ATOM 519 C CA . THR A 1 71 ? 12.269 9.518 -1.899 1.00 39.28 71 THR A CA 1
ATOM 520 C C . THR A 1 71 ? 13.150 10.302 -0.913 1.00 39.28 71 THR A C 1
ATOM 522 O O . THR A 1 71 ? 12.754 11.383 -0.490 1.00 39.28 71 THR A O 1
ATOM 525 N N . PRO A 1 72 ? 14.368 9.827 -0.574 1.00 38.31 72 PRO A N 1
ATOM 526 C CA . PRO A 1 72 ? 15.349 10.567 0.230 1.00 38.31 72 PRO A CA 1
ATOM 527 C C . PRO A 1 72 ? 16.152 11.592 -0.590 1.00 38.31 72 PRO A C 1
ATOM 529 O O . PRO A 1 72 ? 17.287 11.903 -0.242 1.00 38.31 72 PRO A O 1
ATOM 532 N N . THR A 1 73 ? 15.642 12.058 -1.732 1.00 36.44 73 THR A N 1
ATOM 533 C CA . THR A 1 73 ? 16.443 12.859 -2.666 1.00 36.44 73 THR A CA 1
ATOM 534 C C . THR A 1 73 ? 15.667 14.086 -3.125 1.00 36.44 73 THR A C 1
ATOM 536 O O . THR A 1 73 ? 14.727 13.997 -3.910 1.00 36.44 73 THR A O 1
ATOM 539 N N . ASP A 1 74 ? 16.144 15.204 -2.584 1.00 43.97 74 ASP A N 1
ATOM 540 C CA . ASP A 1 74 ? 16.124 16.577 -3.071 1.00 43.97 74 ASP A CA 1
ATOM 541 C C . ASP A 1 74 ? 14.796 17.367 -3.024 1.00 43.97 74 ASP A C 1
ATOM 543 O O . ASP A 1 74 ? 13.904 17.262 -3.863 1.00 43.97 74 ASP A O 1
ATOM 547 N N . GLN A 1 75 ? 14.775 18.282 -2.041 1.00 45.41 75 GLN A N 1
ATOM 548 C CA . GLN A 1 75 ? 14.048 19.563 -1.960 1.00 45.41 75 GLN A CA 1
ATOM 549 C C . GLN A 1 75 ? 12.595 19.605 -1.460 1.00 45.41 75 GLN A C 1
ATOM 551 O O . GLN A 1 75 ? 12.090 20.707 -1.249 1.00 45.41 75 GLN A O 1
ATOM 556 N N . LEU A 1 76 ? 11.912 18.479 -1.232 1.00 45.97 76 LEU A N 1
ATOM 557 C CA . LEU A 1 76 ? 10.501 18.497 -0.788 1.00 45.97 76 LEU A CA 1
ATOM 558 C C . LEU A 1 76 ? 10.254 17.923 0.610 1.00 45.97 76 LEU A C 1
ATOM 560 O O . LEU A 1 76 ? 9.412 18.445 1.335 1.00 45.97 76 LEU A O 1
ATOM 564 N N . SER A 1 77 ? 11.004 16.901 1.028 1.00 47.16 77 SER A N 1
ATOM 565 C CA . SER A 1 77 ? 10.864 16.309 2.366 1.00 47.16 77 SER A CA 1
ATOM 566 C C . SER A 1 77 ? 11.389 17.206 3.494 1.00 47.16 77 SER A C 1
ATOM 568 O O . SER A 1 77 ? 10.971 17.039 4.634 1.00 47.16 77 SER A O 1
ATOM 570 N N . GLU A 1 78 ? 12.279 18.158 3.192 1.00 48.50 78 GLU A N 1
ATOM 571 C CA . GLU A 1 78 ? 12.796 19.141 4.162 1.00 48.50 78 GLU A CA 1
ATOM 572 C C . GLU A 1 78 ? 11.855 20.338 4.378 1.00 48.50 78 GLU A C 1
ATOM 574 O O . GLU A 1 78 ? 11.989 21.044 5.373 1.00 48.50 78 GLU A O 1
ATOM 579 N N . ALA A 1 79 ? 10.893 20.569 3.477 1.00 49.28 79 ALA A N 1
ATOM 580 C CA . ALA A 1 79 ? 10.072 21.780 3.474 1.00 49.28 79 ALA A CA 1
ATOM 581 C C . ALA A 1 79 ? 8.760 21.664 4.270 1.00 49.28 79 ALA A C 1
ATOM 583 O O . ALA A 1 79 ? 8.067 22.662 4.416 1.00 49.28 79 ALA A O 1
ATOM 584 N N . ILE A 1 80 ? 8.393 20.480 4.780 1.00 56.97 80 ILE A N 1
ATOM 585 C CA . ILE A 1 80 ? 7.133 20.289 5.519 1.00 56.97 80 ILE A CA 1
ATOM 586 C C . ILE A 1 80 ? 7.433 20.163 7.020 1.00 56.97 80 ILE A C 1
ATOM 588 O O . ILE A 1 80 ? 7.909 19.111 7.457 1.00 56.97 80 ILE A O 1
ATOM 592 N N . PRO A 1 81 ? 7.141 21.195 7.835 1.00 58.84 81 PRO A N 1
ATOM 593 C CA . PRO A 1 81 ? 7.193 21.104 9.288 1.00 58.84 81 PRO A CA 1
ATOM 594 C C . PRO A 1 81 ? 6.431 19.875 9.825 1.00 58.84 81 PRO A C 1
ATOM 596 O O . PRO A 1 81 ? 5.314 19.607 9.377 1.00 58.84 81 PRO A O 1
ATOM 599 N N . PRO A 1 82 ? 6.961 19.153 10.831 1.00 58.28 82 PRO A N 1
ATOM 600 C CA . PRO A 1 82 ? 6.297 17.986 11.426 1.00 58.28 82 PRO A CA 1
ATOM 601 C C . PRO A 1 82 ? 4.854 18.251 11.892 1.00 58.28 82 PRO A C 1
ATOM 603 O O . PRO A 1 82 ? 3.995 17.389 11.735 1.00 58.28 82 PRO A O 1
ATOM 606 N N . LEU A 1 83 ? 4.582 19.466 12.384 1.00 49.53 83 LEU A N 1
ATOM 607 C CA . LEU A 1 83 ? 3.260 19.930 12.830 1.00 49.53 83 LEU A CA 1
ATOM 608 C C . LEU A 1 83 ? 2.212 19.943 11.706 1.00 49.53 83 LEU A C 1
ATOM 610 O O . LEU A 1 83 ? 1.047 19.641 11.943 1.00 49.53 83 LEU A O 1
ATOM 614 N N . LEU A 1 84 ? 2.620 20.244 10.470 1.00 56.97 84 LEU A N 1
ATOM 615 C CA . LEU A 1 84 ? 1.721 20.226 9.315 1.00 56.97 84 LEU A CA 1
ATOM 616 C C . LEU A 1 84 ? 1.364 18.792 8.922 1.00 56.97 84 LEU A C 1
ATOM 618 O O . LEU A 1 84 ? 0.222 18.512 8.584 1.00 56.97 84 LEU A O 1
ATOM 622 N N . LYS A 1 85 ? 2.298 17.849 9.062 1.00 63.88 85 LYS A N 1
ATOM 623 C CA . LYS A 1 85 ? 2.064 16.442 8.713 1.00 63.88 85 LYS A CA 1
ATOM 624 C C . LYS A 1 85 ? 0.996 15.775 9.589 1.00 63.88 85 LYS A C 1
ATOM 626 O O . LYS A 1 85 ? 0.287 14.899 9.105 1.00 63.88 85 LYS A O 1
ATOM 631 N N . GLU A 1 86 ? 0.860 16.187 10.850 1.00 65.19 86 GLU A N 1
ATOM 632 C CA . GLU A 1 86 ? -0.166 15.661 11.767 1.00 65.19 86 GLU A CA 1
ATOM 633 C C . GLU A 1 86 ? -1.577 16.202 11.474 1.00 65.19 86 GLU A C 1
ATOM 635 O O . GLU A 1 86 ? -2.567 15.544 11.797 1.00 65.19 86 GLU A O 1
ATOM 640 N N . ASN A 1 87 ? -1.674 17.355 10.805 1.00 69.06 87 ASN A N 1
ATOM 641 C CA . ASN A 1 87 ? -2.931 18.034 10.477 1.00 69.06 87 ASN A CA 1
ATOM 642 C C . ASN A 1 87 ? -3.356 17.869 9.007 1.00 69.06 87 ASN A C 1
ATOM 644 O O . ASN A 1 87 ? -4.265 18.564 8.548 1.00 69.06 87 ASN A O 1
ATOM 648 N N . MET A 1 88 ? -2.718 16.963 8.261 1.00 71.38 88 MET A N 1
ATOM 649 C CA . MET A 1 88 ? -2.923 16.793 6.822 1.00 71.38 88 MET A CA 1
ATOM 650 C C . MET A 1 88 ? -3.360 15.378 6.450 1.00 71.38 88 MET A C 1
ATOM 652 O O . MET A 1 88 ? -2.748 14.394 6.860 1.00 71.38 88 MET A O 1
ATOM 656 N N . GLU A 1 89 ? -4.380 15.280 5.599 1.00 73.50 89 GLU A N 1
ATOM 657 C CA . GLU A 1 89 ? -4.850 14.020 5.020 1.00 73.50 89 GLU A CA 1
ATOM 658 C C . GLU A 1 89 ? -4.794 14.074 3.488 1.00 73.50 89 GLU A C 1
ATOM 660 O O . GLU A 1 89 ? -5.211 15.055 2.873 1.00 73.50 89 GLU A O 1
ATOM 665 N N . PHE A 1 90 ? -4.279 13.017 2.857 1.00 68.62 90 PHE A N 1
ATOM 666 C CA . PHE A 1 90 ? -4.223 12.897 1.399 1.00 68.62 90 PHE A CA 1
ATOM 667 C C . PHE A 1 90 ? -5.330 11.968 0.910 1.00 68.62 90 PHE A C 1
ATOM 669 O O . PHE A 1 90 ? -5.393 10.805 1.306 1.00 68.62 90 PHE A O 1
ATOM 676 N N . GLN A 1 91 ? -6.161 12.458 -0.005 1.00 72.56 91 GLN A N 1
ATOM 677 C CA . GLN A 1 91 ? -7.241 11.692 -0.612 1.00 72.56 91 GLN A CA 1
ATOM 678 C C . GLN A 1 91 ? -7.040 11.614 -2.124 1.00 72.56 91 GLN A C 1
ATOM 680 O O . GLN A 1 91 ? -7.068 12.619 -2.835 1.00 72.56 91 GLN A O 1
ATOM 685 N N . TRP A 1 92 ? -6.889 10.398 -2.644 1.00 76.50 92 TRP A N 1
ATOM 686 C CA . TRP A 1 92 ? -6.900 10.203 -4.088 1.00 76.50 92 TRP A CA 1
ATOM 687 C C . TRP A 1 92 ? -8.321 10.354 -4.642 1.00 76.50 92 TRP A C 1
ATOM 689 O O . TRP A 1 92 ? -9.276 9.835 -4.054 1.00 76.50 92 TRP A O 1
ATOM 699 N N . ILE A 1 93 ? -8.454 11.028 -5.784 1.00 63.56 93 ILE A N 1
ATOM 700 C CA . ILE A 1 93 ? -9.716 11.157 -6.516 1.00 63.56 93 ILE A CA 1
ATOM 701 C C . ILE A 1 93 ? -9.547 10.749 -7.985 1.00 63.56 93 ILE A C 1
ATOM 703 O O . ILE A 1 93 ? -8.499 11.003 -8.580 1.00 63.56 93 ILE A O 1
ATOM 707 N N . PRO A 1 94 ? -10.560 10.119 -8.600 1.00 51.88 94 PRO A N 1
ATOM 708 C CA . PRO A 1 94 ? -10.499 9.765 -10.009 1.00 51.88 94 PRO A CA 1
ATOM 709 C C . PRO A 1 94 ? -10.568 11.019 -10.894 1.00 51.88 94 PRO A C 1
ATOM 711 O O . PRO A 1 94 ? -11.394 11.907 -10.681 1.00 51.88 94 PRO A O 1
ATOM 714 N N . SER A 1 95 ? -9.702 11.074 -11.907 1.00 56.62 95 SER A N 1
ATOM 715 C CA . SER A 1 95 ? -9.727 12.122 -12.934 1.00 56.62 95 SER A CA 1
ATOM 716 C C . SER A 1 95 ? -10.870 11.883 -13.933 1.00 56.62 95 SER A C 1
ATOM 718 O O . SER A 1 95 ? -11.253 10.738 -14.170 1.00 56.62 95 SER A O 1
ATOM 720 N N . HIS A 1 96 ? -11.397 12.956 -14.534 1.00 55.31 96 HIS A N 1
ATOM 721 C CA . HIS A 1 96 ? -12.463 12.930 -15.552 1.00 55.31 96 HIS A CA 1
ATOM 722 C C . HIS A 1 96 ? -13.813 12.342 -15.102 1.00 55.31 96 HIS A C 1
ATOM 724 O O . HIS A 1 96 ? -14.602 11.889 -15.929 1.00 55.31 96 HIS A O 1
ATOM 730 N N . CYS A 1 97 ? -14.098 12.389 -13.801 1.00 56.88 97 CYS A N 1
ATOM 731 C CA . CYS A 1 97 ? -15.385 11.993 -13.219 1.00 56.88 97 CYS A CA 1
ATOM 732 C C . CYS A 1 97 ? -16.266 13.199 -12.840 1.00 56.88 97 CYS A C 1
ATOM 734 O O . CYS A 1 97 ? -17.066 13.102 -11.914 1.00 56.88 97 CYS A O 1
ATOM 736 N N . GLU A 1 98 ? -16.079 14.349 -13.501 1.00 66.50 98 GLU A N 1
ATOM 737 C CA . GLU A 1 98 ? -16.878 15.575 -13.310 1.00 66.50 98 GLU A CA 1
ATOM 738 C C . GLU A 1 98 ? -16.882 16.131 -11.872 1.00 66.50 98 GLU A C 1
ATOM 740 O O . GLU A 1 98 ? -17.792 16.855 -11.468 1.00 66.50 98 GLU A O 1
ATOM 745 N N . ILE A 1 99 ? -15.842 15.842 -11.082 1.00 70.94 99 ILE A N 1
ATOM 746 C CA . ILE A 1 99 ? -15.696 16.393 -9.730 1.00 70.94 99 ILE A CA 1
ATOM 747 C C . ILE A 1 99 ? -15.411 17.901 -9.852 1.00 70.94 99 ILE A C 1
ATOM 749 O O . ILE A 1 99 ? -14.342 18.266 -10.350 1.00 70.94 99 ILE A O 1
ATOM 753 N N . PRO A 1 100 ? -16.292 18.804 -9.371 1.00 79.00 100 PRO A N 1
ATOM 754 C CA . PRO A 1 100 ? -16.187 20.234 -9.674 1.00 79.00 100 PRO A CA 1
ATOM 755 C C . PRO A 1 100 ? -14.863 20.885 -9.249 1.00 79.00 100 PRO A C 1
ATOM 757 O O . PRO A 1 100 ? -14.343 21.741 -9.966 1.00 79.00 100 PRO A O 1
ATOM 760 N N . GLY A 1 101 ? -14.305 20.469 -8.105 1.00 79.56 101 GLY A N 1
ATOM 761 C CA . GLY A 1 101 ? -13.002 20.935 -7.618 1.00 79.56 101 GLY A CA 1
ATOM 762 C C . GLY A 1 101 ? -11.832 20.434 -8.469 1.00 79.56 101 GLY A C 1
ATOM 763 O O . GLY A 1 101 ? -10.933 21.211 -8.782 1.00 79.56 101 GLY A O 1
ATOM 764 N N . ASN A 1 102 ? -11.885 19.177 -8.925 1.00 80.38 102 ASN A N 1
ATOM 765 C CA . ASN A 1 102 ? -10.870 18.613 -9.816 1.00 80.38 102 ASN A CA 1
ATOM 766 C C . ASN A 1 102 ? -10.897 19.276 -11.193 1.00 80.38 102 ASN A C 1
ATOM 768 O O . ASN A 1 102 ? -9.872 19.721 -11.690 1.00 80.38 102 ASN A O 1
ATOM 772 N N . GLU A 1 103 ? -12.084 19.419 -11.783 1.00 82.88 103 GLU A N 1
ATOM 773 C CA . GLU A 1 103 ? -12.249 20.095 -13.072 1.00 82.88 103 GLU A CA 1
ATOM 774 C C . GLU A 1 103 ? -11.773 21.554 -13.008 1.00 82.88 103 GLU A C 1
ATOM 776 O O . GLU A 1 103 ? -11.294 22.111 -13.997 1.00 82.88 103 GLU A O 1
ATOM 781 N N . ARG A 1 104 ? -11.891 22.198 -11.838 1.00 85.44 104 ARG A N 1
ATOM 782 C CA . ARG A 1 104 ? -11.346 23.538 -11.600 1.00 85.44 104 ARG A CA 1
ATOM 783 C C . ARG A 1 104 ? -9.821 23.527 -11.518 1.00 85.44 104 ARG A C 1
ATOM 785 O O . ARG A 1 104 ? -9.205 24.333 -12.210 1.00 85.44 104 ARG A O 1
ATOM 792 N N . ALA A 1 105 ? -9.221 22.593 -10.784 1.00 86.19 105 ALA A N 1
ATOM 793 C CA . ALA A 1 105 ? -7.769 22.406 -10.757 1.00 86.19 105 ALA A CA 1
ATOM 794 C C . ALA A 1 105 ? -7.194 22.096 -12.156 1.00 86.19 105 ALA A C 1
ATOM 796 O O . ALA A 1 105 ? -6.206 22.700 -12.564 1.00 86.19 105 ALA A O 1
ATOM 797 N N . ASP A 1 106 ? -7.867 21.262 -12.953 1.00 81.88 106 ASP A N 1
ATOM 798 C CA . ASP A 1 106 ? -7.475 20.950 -14.334 1.00 81.88 106 ASP A CA 1
ATOM 799 C C . ASP A 1 106 ? -7.572 22.170 -15.267 1.00 81.88 106 ASP A C 1
ATOM 801 O O . ASP A 1 106 ? -6.747 22.349 -16.172 1.00 81.88 106 ASP A O 1
ATOM 805 N N . ARG A 1 107 ? -8.569 23.045 -15.063 1.00 88.75 107 ARG A N 1
ATOM 806 C CA . ARG A 1 107 ? -8.646 24.333 -15.776 1.00 88.75 107 ARG A CA 1
ATOM 807 C C . ARG A 1 107 ? -7.482 25.248 -15.403 1.00 88.75 107 ARG A C 1
ATOM 809 O O . ARG A 1 107 ? -6.861 25.800 -16.309 1.00 88.75 107 ARG A O 1
ATOM 816 N N . LEU A 1 108 ? -7.150 25.347 -14.117 1.00 88.38 108 LEU A N 1
ATOM 817 C CA . LEU A 1 108 ? -6.029 26.154 -13.625 1.00 88.38 108 LEU A CA 1
ATOM 818 C C . LEU A 1 108 ? -4.676 25.612 -14.100 1.00 88.38 108 LEU A C 1
ATOM 820 O O . LEU A 1 108 ? -3.797 26.385 -14.463 1.00 88.38 108 LEU A O 1
ATOM 824 N N . ALA A 1 109 ? -4.517 24.292 -14.214 1.00 87.62 109 ALA A N 1
ATOM 825 C CA . ALA A 1 109 ? -3.323 23.684 -14.798 1.00 87.62 109 ALA A CA 1
ATOM 826 C C . ALA A 1 109 ? -3.166 24.060 -16.282 1.00 87.62 109 ALA A C 1
ATOM 828 O O . ALA A 1 109 ? -2.075 24.405 -16.743 1.00 87.62 109 ALA A O 1
ATOM 829 N N . LYS A 1 110 ? -4.269 24.072 -17.044 1.00 87.00 110 LYS A N 1
ATOM 830 C CA . LYS A 1 110 ? -4.270 24.561 -18.435 1.00 87.00 110 LYS A CA 1
ATOM 831 C C . LYS A 1 110 ? -3.970 26.055 -18.519 1.00 87.00 110 LYS A C 1
ATOM 833 O O . LYS A 1 110 ? -3.344 26.481 -19.486 1.00 87.00 110 LYS A O 1
ATOM 838 N N . GLU A 1 111 ? -4.405 26.846 -17.549 1.00 89.06 111 GLU A N 1
ATOM 839 C CA . GLU A 1 111 ? -4.090 28.271 -17.462 1.00 89.06 111 GLU A CA 1
ATOM 840 C C . GLU A 1 111 ? -2.607 28.503 -17.150 1.00 89.06 111 GLU A C 1
ATOM 842 O O . GLU A 1 111 ? -1.932 29.195 -17.908 1.00 89.06 111 GLU A O 1
ATOM 847 N N . GLY A 1 112 ? -2.054 27.798 -16.159 1.00 87.19 112 GLY A N 1
ATOM 848 C CA . GLY A 1 112 ? -0.634 27.858 -15.803 1.00 87.19 112 GLY A CA 1
ATOM 849 C C . GLY A 1 112 ? 0.297 27.437 -16.945 1.00 87.19 112 GLY A C 1
ATOM 850 O O . GLY A 1 112 ? 1.402 27.960 -17.071 1.00 87.19 112 GLY A O 1
ATOM 851 N N . SER A 1 113 ? -0.165 26.563 -17.849 1.00 86.50 113 SER A N 1
ATOM 852 C CA . SER A 1 113 ? 0.591 26.185 -19.055 1.00 86.50 113 SER A CA 1
ATOM 853 C C . SER A 1 113 ? 0.753 27.317 -20.076 1.00 86.50 113 SER A C 1
ATOM 855 O O . SER A 1 113 ? 1.568 27.210 -20.993 1.00 86.50 113 SER A O 1
ATOM 857 N N . LYS A 1 114 ? -0.028 28.395 -19.932 1.00 87.81 114 LYS A N 1
ATOM 858 C CA . LYS A 1 114 ? 0.010 29.589 -20.786 1.00 87.81 114 LYS A CA 1
ATOM 859 C C . LYS A 1 114 ? 0.829 30.730 -20.184 1.00 87.81 114 LYS A C 1
ATOM 861 O O . LYS A 1 114 ? 1.070 31.702 -20.890 1.00 87.81 114 LYS A O 1
ATOM 866 N N . HIS A 1 115 ? 1.223 30.635 -18.913 1.00 86.62 115 HIS A N 1
ATOM 867 C CA . HIS A 1 115 ? 2.096 31.617 -18.267 1.00 86.62 115 HIS A CA 1
ATOM 868 C C . HIS A 1 115 ? 3.518 31.552 -18.843 1.00 86.62 115 HIS A C 1
ATOM 870 O O . HIS A 1 115 ? 3.874 30.583 -19.524 1.00 86.62 115 HIS A O 1
ATOM 876 N N . ASP A 1 116 ? 4.341 32.558 -18.542 1.00 83.88 116 ASP A N 1
ATOM 877 C CA . ASP A 1 116 ? 5.745 32.587 -18.951 1.00 83.88 116 ASP A CA 1
ATOM 878 C C . ASP A 1 116 ? 6.504 31.393 -18.360 1.00 83.88 116 ASP A C 1
ATOM 880 O O . ASP A 1 116 ? 6.552 31.178 -17.147 1.00 83.88 116 ASP A O 1
ATOM 884 N N . GLN A 1 117 ? 7.064 30.568 -19.245 1.00 82.44 117 GLN A N 1
ATOM 885 C CA . GLN A 1 117 ? 7.690 29.304 -18.872 1.00 82.44 117 GLN A CA 1
ATOM 886 C C . GLN A 1 117 ? 9.181 29.489 -18.609 1.00 82.44 117 GLN A C 1
ATOM 888 O O . GLN A 1 117 ? 9.901 30.049 -19.434 1.00 82.44 117 GLN A O 1
ATOM 893 N N . THR A 1 118 ? 9.669 28.927 -17.506 1.00 68.44 118 THR A N 1
ATOM 894 C CA . THR A 1 118 ? 11.103 28.869 -17.217 1.00 68.44 118 THR A CA 1
ATOM 895 C C . THR A 1 118 ? 11.774 27.720 -17.981 1.00 68.44 118 THR A C 1
ATOM 897 O O . THR A 1 118 ? 11.203 26.644 -18.198 1.00 68.44 118 THR A O 1
ATOM 900 N N . THR A 1 119 ? 13.010 27.945 -18.425 1.00 58.94 119 THR A N 1
ATOM 901 C CA . THR A 1 119 ? 13.914 26.914 -18.959 1.00 58.94 119 THR A CA 1
ATOM 902 C C . THR A 1 119 ? 14.822 26.418 -17.842 1.00 58.94 119 THR A C 1
ATOM 904 O O . THR A 1 119 ? 15.979 26.815 -17.752 1.00 58.94 119 THR A O 1
ATOM 907 N N . GLU A 1 120 ? 14.289 25.578 -16.961 1.00 56.75 120 GLU A N 1
ATOM 908 C CA . GLU A 1 120 ? 15.108 24.850 -15.987 1.00 56.75 120 GLU A CA 1
ATOM 909 C C . GLU A 1 120 ? 15.638 23.524 -16.547 1.00 56.75 120 GLU A C 1
ATOM 911 O O . GLU A 1 120 ? 15.223 23.058 -17.613 1.00 56.75 120 GLU A O 1
ATOM 916 N N . SER A 1 121 ? 16.596 22.933 -15.826 1.00 54.25 121 SER A N 1
ATOM 917 C CA . SER A 1 121 ? 17.308 21.722 -16.227 1.00 54.25 121 SER A CA 1
ATOM 918 C C . SER A 1 121 ? 16.369 20.520 -16.407 1.00 54.25 121 SER A C 1
ATOM 920 O O . SER A 1 121 ? 15.401 20.307 -15.673 1.00 54.25 121 SER A O 1
ATOM 922 N N . PHE A 1 122 ? 16.655 19.727 -17.439 1.00 56.41 122 PHE A N 1
ATOM 923 C CA . PHE A 1 122 ? 15.838 18.584 -17.836 1.00 56.41 122 PHE A CA 1
ATOM 924 C C . PHE A 1 122 ? 16.277 17.308 -17.112 1.00 56.41 122 PHE A C 1
ATOM 926 O O . PHE A 1 122 ? 17.467 17.001 -17.033 1.00 56.41 122 PHE A O 1
ATOM 933 N N . SER A 1 123 ? 15.320 16.488 -16.686 1.00 58.25 123 SER A N 1
ATOM 934 C CA . SER A 1 123 ? 15.595 15.115 -16.258 1.00 58.25 123 SER A CA 1
ATOM 935 C C . SER A 1 123 ? 15.958 14.217 -17.451 1.00 58.25 123 SER A C 1
ATOM 937 O O . SER A 1 123 ? 15.513 14.411 -18.587 1.00 58.25 123 SER A O 1
ATOM 939 N N . CYS A 1 124 ? 16.706 13.138 -17.198 1.00 50.75 124 CYS A N 1
ATOM 940 C CA . CYS A 1 124 ? 17.047 12.144 -18.226 1.00 50.75 124 CYS A CA 1
ATOM 941 C C . CYS A 1 124 ? 15.812 11.518 -18.916 1.00 50.75 124 CYS A C 1
ATOM 943 O O . CYS A 1 124 ? 15.896 11.078 -20.065 1.00 50.75 124 CYS A O 1
ATOM 945 N N . GLN A 1 125 ? 14.665 11.446 -18.233 1.00 53.72 125 GLN A N 1
ATOM 946 C CA . GLN A 1 125 ? 13.413 10.911 -18.787 1.00 53.72 125 GLN A CA 1
ATOM 947 C C . GLN A 1 125 ? 12.731 11.906 -19.737 1.00 53.72 125 GLN A C 1
ATOM 949 O O . GLN A 1 125 ? 12.218 11.501 -20.788 1.00 53.72 125 GLN A O 1
ATOM 954 N N . GLU A 1 126 ? 12.780 13.198 -19.412 1.00 58.91 126 GLU A N 1
ATOM 955 C CA . GLU A 1 126 ? 12.307 14.281 -20.280 1.00 58.91 126 GLU A CA 1
ATOM 956 C C . GLU A 1 126 ? 13.164 14.348 -21.547 1.00 58.91 126 GLU A C 1
ATOM 958 O O . GLU A 1 126 ? 12.624 14.298 -22.653 1.00 58.91 126 GLU A O 1
ATOM 963 N N . VAL A 1 127 ? 14.494 14.286 -21.408 1.00 60.06 127 VAL A N 1
ATOM 964 C CA . VAL A 1 127 ? 15.428 14.224 -22.546 1.00 60.06 127 VAL A CA 1
ATOM 965 C C . VAL A 1 127 ? 15.148 13.008 -23.435 1.00 60.06 127 VAL A C 1
ATOM 967 O O . VAL A 1 127 ? 15.022 13.150 -24.650 1.00 60.06 127 VAL A O 1
ATOM 970 N N . LYS A 1 128 ? 14.969 11.807 -22.865 1.00 60.25 128 LYS A N 1
ATOM 971 C CA . LYS A 1 128 ? 14.615 10.600 -23.643 1.00 60.25 128 LYS A CA 1
ATOM 972 C C . LYS A 1 128 ? 13.317 10.766 -24.431 1.00 60.25 128 LYS A C 1
ATOM 974 O O . LYS A 1 128 ? 13.212 10.266 -25.552 1.00 60.25 128 LYS A O 1
ATOM 979 N N . SER A 1 129 ? 12.326 11.435 -23.853 1.00 58.09 129 SER A N 1
ATOM 980 C CA . SER A 1 129 ? 11.033 11.652 -24.500 1.00 58.09 129 SER A CA 1
ATOM 981 C C . SER A 1 129 ? 11.112 12.694 -25.614 1.00 58.09 129 SER A C 1
ATOM 983 O O . SER A 1 129 ? 10.524 12.488 -26.676 1.00 58.09 129 SER A O 1
ATOM 985 N N . VAL A 1 130 ? 11.901 13.754 -25.417 1.00 62.34 130 VAL A N 1
ATOM 986 C CA . VAL A 1 130 ? 12.236 14.739 -26.455 1.00 62.34 130 VAL A CA 1
ATOM 987 C C . VAL A 1 130 ? 12.971 14.065 -27.611 1.00 62.34 130 VAL A C 1
ATOM 989 O O . VAL A 1 130 ? 12.539 14.184 -28.754 1.00 62.34 130 VAL A O 1
ATOM 992 N N . ILE A 1 131 ? 14.006 13.267 -27.325 1.00 66.88 131 ILE A N 1
ATOM 993 C CA . ILE A 1 131 ? 14.759 12.524 -28.346 1.00 66.88 131 ILE A CA 1
ATOM 994 C C . ILE A 1 131 ? 13.835 11.582 -29.126 1.00 66.88 131 ILE A C 1
ATOM 996 O O . ILE A 1 131 ? 13.875 11.570 -30.353 1.00 66.88 131 ILE A O 1
ATOM 1000 N N . LYS A 1 132 ? 12.961 10.823 -28.447 1.00 66.69 132 LYS A N 1
ATOM 1001 C CA . LYS A 1 132 ? 11.964 9.968 -29.118 1.00 66.69 132 LYS A CA 1
ATOM 1002 C C . LYS A 1 132 ? 11.011 10.770 -30.004 1.00 66.69 132 LYS A C 1
ATOM 1004 O O . LYS A 1 132 ? 10.679 10.306 -31.093 1.00 66.69 132 LYS A O 1
ATOM 1009 N N . GLY A 1 133 ? 10.572 11.942 -29.546 1.00 67.25 133 GLY A N 1
ATOM 1010 C CA . GLY A 1 133 ? 9.726 12.856 -30.314 1.00 67.25 133 GLY A CA 1
ATOM 1011 C C . GLY A 1 133 ? 10.414 13.325 -31.594 1.00 67.25 133 GLY A C 1
ATOM 1012 O O . GLY A 1 133 ? 9.888 13.093 -32.679 1.00 67.25 133 GLY A O 1
ATOM 1013 N N . ILE A 1 134 ? 11.632 13.861 -31.467 1.00 69.88 134 ILE A N 1
ATOM 1014 C CA . ILE A 1 134 ? 12.466 14.314 -32.591 1.00 69.88 134 ILE A CA 1
ATOM 1015 C C . ILE A 1 134 ? 12.705 13.171 -33.579 1.00 69.88 134 ILE A C 1
ATOM 1017 O O . ILE A 1 134 ? 12.541 13.344 -34.784 1.00 69.88 134 ILE A O 1
ATOM 1021 N N . TYR A 1 135 ? 13.057 11.981 -33.086 1.00 65.50 135 TYR A N 1
ATOM 1022 C CA . TYR A 1 135 ? 13.311 10.825 -33.943 1.00 65.50 135 TYR A CA 1
ATOM 1023 C C . TYR A 1 135 ? 12.044 10.374 -34.676 1.00 65.50 135 TYR A C 1
ATOM 1025 O O . TYR A 1 135 ? 12.102 10.040 -35.852 1.00 65.50 135 TYR A O 1
ATOM 1033 N N . SER A 1 136 ? 10.890 10.399 -34.005 1.00 66.06 136 SER A N 1
ATOM 1034 C CA . SER A 1 136 ? 9.592 10.064 -34.600 1.00 66.06 136 SER A CA 1
ATOM 1035 C C . SER A 1 136 ? 9.180 11.063 -35.684 1.00 66.06 136 SER A C 1
ATOM 1037 O O . SER A 1 136 ? 8.730 10.657 -36.753 1.00 66.06 136 SER A O 1
ATOM 1039 N N . GLU A 1 137 ? 9.359 12.363 -35.447 1.00 72.75 137 GLU A N 1
ATOM 1040 C CA . GLU A 1 137 ? 9.066 13.415 -36.428 1.00 72.75 137 GLU A CA 1
ATOM 1041 C C . GLU A 1 137 ? 10.009 13.356 -37.626 1.00 72.75 137 GLU A C 1
ATOM 1043 O O . GLU A 1 137 ? 9.551 13.340 -38.768 1.00 72.75 137 GLU A O 1
ATOM 1048 N N . ARG A 1 138 ? 11.313 13.222 -37.372 1.00 70.06 138 ARG A N 1
ATOM 1049 C CA . ARG A 1 138 ? 12.326 13.049 -38.413 1.00 70.06 138 ARG A CA 1
ATOM 1050 C C . ARG A 1 138 ? 12.060 11.802 -39.247 1.00 70.06 138 ARG A C 1
ATOM 1052 O O . ARG A 1 138 ? 12.060 11.869 -40.470 1.00 70.06 138 ARG A O 1
ATOM 1059 N N . TRP A 1 139 ? 11.736 10.687 -38.597 1.00 70.38 139 TRP A N 1
ATOM 1060 C CA . TRP A 1 139 ? 11.385 9.451 -39.283 1.00 70.38 139 TRP A CA 1
ATOM 1061 C C . TRP A 1 139 ? 10.131 9.613 -40.150 1.00 70.38 139 TRP A C 1
ATOM 1063 O O . TRP A 1 139 ? 10.123 9.141 -41.283 1.00 70.38 139 TRP A O 1
ATOM 1073 N N . LYS A 1 140 ? 9.093 10.318 -39.679 1.00 67.94 140 LYS A N 1
ATOM 1074 C CA . LYS A 1 140 ? 7.893 10.624 -40.482 1.00 67.94 140 LYS A CA 1
ATOM 1075 C C . LYS A 1 140 ? 8.203 11.529 -41.679 1.00 67.94 140 LYS A C 1
ATOM 1077 O O . LYS A 1 140 ? 7.637 11.313 -42.747 1.00 67.94 140 LYS A O 1
ATOM 1082 N N . ALA A 1 141 ? 9.092 12.508 -41.515 1.00 68.50 141 ALA A N 1
ATOM 1083 C CA . ALA A 1 141 ? 9.515 13.413 -42.584 1.00 68.50 141 ALA A CA 1
ATOM 1084 C C . ALA A 1 141 ? 10.392 12.714 -43.640 1.00 68.50 141 ALA A C 1
ATOM 1086 O O . ALA A 1 141 ? 10.262 12.984 -44.829 1.00 68.50 141 ALA A O 1
ATOM 1087 N N . GLU A 1 142 ? 11.251 11.781 -43.226 1.00 65.75 142 GLU A N 1
ATOM 1088 C CA . GLU A 1 142 ? 12.103 10.987 -44.123 1.00 65.75 142 GLU A CA 1
ATOM 1089 C C . GLU A 1 142 ? 11.336 9.819 -44.780 1.00 65.75 142 GLU A C 1
ATOM 1091 O O . GLU A 1 142 ? 11.723 9.338 -45.843 1.00 65.75 142 GLU A O 1
ATOM 1096 N N . ASN A 1 143 ? 10.217 9.382 -44.188 1.00 62.28 143 ASN A N 1
ATOM 1097 C CA . ASN A 1 143 ? 9.399 8.258 -44.656 1.00 62.28 143 ASN A CA 1
ATOM 1098 C C . ASN A 1 143 ? 7.956 8.683 -44.983 1.00 62.28 143 ASN A C 1
ATOM 1100 O O . ASN A 1 143 ? 7.000 8.003 -44.611 1.00 62.28 143 ASN A O 1
ATOM 1104 N N . THR A 1 144 ? 7.781 9.778 -45.726 1.00 58.25 144 THR A N 1
ATOM 1105 C CA . THR A 1 144 ? 6.461 10.321 -46.128 1.00 58.25 144 THR A CA 1
ATOM 1106 C C . THR A 1 144 ? 5.568 9.323 -46.874 1.00 58.25 144 THR A C 1
ATOM 1108 O O . THR A 1 144 ? 4.343 9.405 -46.799 1.00 58.25 144 THR A O 1
ATOM 1111 N N . ASN A 1 145 ? 6.164 8.344 -47.562 1.00 54.62 145 ASN A N 1
ATOM 1112 C CA . ASN A 1 145 ? 5.451 7.282 -48.279 1.00 54.62 145 ASN A CA 1
ATOM 1113 C C . ASN A 1 145 ? 5.060 6.079 -47.400 1.00 54.62 145 ASN A C 1
ATOM 1115 O O . ASN A 1 145 ? 4.336 5.192 -47.864 1.00 54.62 145 ASN A O 1
ATOM 1119 N N . TYR A 1 146 ? 5.520 6.022 -46.147 1.00 53.81 146 TYR A N 1
ATOM 1120 C CA . TYR A 1 146 ? 5.145 4.971 -45.210 1.00 53.81 146 TYR A CA 1
ATOM 1121 C C . TYR A 1 146 ? 3.780 5.285 -44.592 1.00 53.81 146 TYR A C 1
ATOM 1123 O O . TYR A 1 146 ? 3.598 6.274 -43.885 1.00 53.81 146 TYR A O 1
ATOM 1131 N N . SER A 1 147 ? 2.805 4.409 -44.822 1.00 54.91 147 SER A N 1
ATOM 1132 C CA . SER A 1 147 ? 1.491 4.501 -44.193 1.00 54.91 147 SER A CA 1
ATOM 1133 C C . SER A 1 147 ? 1.211 3.230 -43.407 1.00 54.91 147 SER A C 1
ATOM 1135 O O . SER A 1 147 ? 1.108 2.153 -43.990 1.00 54.91 147 SER A O 1
ATOM 1137 N N . PHE A 1 148 ? 0.995 3.367 -42.096 1.00 52.91 148 PHE A N 1
ATOM 1138 C CA . PHE A 1 148 ? 0.533 2.269 -41.236 1.00 52.91 148 PHE A CA 1
ATOM 1139 C C . PHE A 1 148 ? -0.791 1.658 -41.736 1.00 52.91 148 PHE A C 1
ATOM 1141 O O . PHE A 1 148 ? -1.052 0.484 -41.512 1.00 52.91 148 PHE A O 1
ATOM 1148 N N . LYS A 1 149 ? -1.603 2.430 -42.481 1.00 51.50 149 LYS A N 1
ATOM 1149 C CA . LYS A 1 149 ? -2.841 1.947 -43.115 1.00 51.50 149 LYS A CA 1
ATOM 1150 C C . LYS A 1 149 ? -2.600 1.077 -44.358 1.00 51.50 149 LYS A C 1
ATOM 1152 O O . LYS A 1 149 ? -3.488 0.317 -44.720 1.00 51.50 149 LYS A O 1
ATOM 1157 N N . ARG A 1 150 ? -1.440 1.189 -45.023 1.00 56.56 150 ARG A N 1
ATOM 1158 C CA . ARG A 1 150 ? -1.085 0.372 -46.205 1.00 56.56 150 ARG A CA 1
ATOM 1159 C C . ARG A 1 150 ? -0.385 -0.936 -45.832 1.00 56.56 150 ARG A C 1
ATOM 1161 O O . ARG A 1 150 ? -0.372 -1.858 -46.635 1.00 56.56 150 ARG A O 1
ATOM 1168 N N . ASP A 1 151 ? 0.177 -1.026 -44.629 1.00 66.81 151 ASP A N 1
ATOM 1169 C CA . ASP A 1 151 ? 0.839 -2.229 -44.129 1.00 66.81 151 ASP A CA 1
ATOM 1170 C C . ASP A 1 151 ? -0.138 -3.073 -43.299 1.00 66.81 151 ASP A C 1
ATOM 1172 O O . ASP A 1 151 ? -0.377 -2.833 -42.112 1.00 66.81 151 ASP A O 1
ATOM 1176 N N . MET A 1 152 ? -0.723 -4.086 -43.942 1.00 67.56 152 MET A N 1
ATOM 1177 C CA . MET A 1 152 ? -1.727 -4.977 -43.343 1.00 67.56 152 MET A CA 1
ATOM 1178 C C . MET A 1 152 ? -1.131 -5.968 -42.327 1.00 67.56 152 MET A C 1
ATOM 1180 O O . MET A 1 152 ? -1.820 -6.881 -41.887 1.00 67.56 152 MET A O 1
ATOM 1184 N N . MET A 1 153 ? 0.127 -5.783 -41.898 1.00 73.31 153 MET A N 1
ATOM 1185 C CA . MET A 1 153 ? 0.780 -6.627 -40.890 1.00 73.31 153 MET A CA 1
ATOM 1186 C C . MET A 1 153 ? -0.061 -6.751 -39.610 1.00 73.31 153 MET A C 1
ATOM 1188 O O . MET A 1 153 ? -0.123 -7.825 -39.027 1.00 73.31 153 MET A O 1
ATOM 1192 N N . HIS A 1 154 ? -0.767 -5.692 -39.204 1.00 73.19 154 HIS A N 1
ATOM 1193 C CA . HIS A 1 154 ? -1.648 -5.702 -38.031 1.00 73.19 154 HIS A CA 1
ATOM 1194 C C . HIS A 1 154 ? -2.818 -6.703 -38.126 1.00 73.19 154 HIS A C 1
ATOM 1196 O O . HIS A 1 154 ? -3.373 -7.063 -37.092 1.00 73.19 154 HIS A O 1
ATOM 1202 N N . GLN A 1 155 ? -3.177 -7.162 -39.330 1.00 75.31 155 GLN A N 1
ATOM 1203 C CA . GLN A 1 155 ? -4.261 -8.127 -39.563 1.00 75.31 155 GLN A CA 1
ATOM 1204 C C . GLN A 1 155 ? -3.805 -9.586 -39.448 1.00 75.31 155 GLN A C 1
ATOM 1206 O O . GLN A 1 155 ? -4.634 -10.489 -39.387 1.00 75.31 155 GLN A O 1
ATOM 1211 N N . LEU A 1 156 ? -2.494 -9.830 -39.412 1.00 78.06 156 LEU A N 1
ATOM 1212 C CA . LEU A 1 156 ? -1.943 -11.175 -39.293 1.00 78.06 156 LEU A CA 1
ATOM 1213 C C . LEU A 1 156 ? -1.932 -11.637 -37.828 1.00 78.06 156 LEU A C 1
ATOM 1215 O O . LEU A 1 156 ? -1.748 -10.812 -36.927 1.00 78.06 156 LEU A O 1
ATOM 1219 N N . PRO A 1 157 ? -2.030 -12.947 -37.552 1.00 80.75 157 PRO A N 1
ATOM 1220 C CA . PRO A 1 157 ? -1.758 -13.508 -36.235 1.00 80.75 157 PRO A CA 1
ATOM 1221 C C . PRO A 1 157 ? -0.381 -13.091 -35.698 1.00 80.75 157 PRO A C 1
ATOM 1223 O O . PRO A 1 157 ? 0.595 -12.963 -36.441 1.00 80.75 157 PRO A O 1
ATOM 1226 N N . ARG A 1 158 ? -0.258 -12.939 -34.373 1.00 76.75 158 ARG A N 1
ATOM 1227 C CA . ARG A 1 158 ? 0.957 -12.415 -33.715 1.00 76.75 158 ARG A CA 1
ATOM 1228 C C . ARG A 1 158 ? 2.250 -13.126 -34.138 1.00 76.75 158 ARG A C 1
ATOM 1230 O O . ARG A 1 158 ? 3.284 -12.476 -34.286 1.00 76.75 158 ARG A O 1
ATOM 1237 N N . LYS A 1 159 ? 2.194 -14.445 -34.352 1.00 83.00 159 LYS A N 1
ATOM 1238 C CA . LYS A 1 159 ? 3.333 -15.256 -34.814 1.00 83.00 159 LYS A CA 1
ATOM 1239 C C . LYS A 1 159 ? 3.839 -14.795 -36.185 1.00 83.00 159 LYS A C 1
ATOM 1241 O O . LYS A 1 159 ? 5.041 -14.634 -36.367 1.00 83.00 159 LYS A O 1
ATOM 1246 N N . GLU A 1 160 ? 2.936 -14.531 -37.121 1.00 82.88 160 GLU A N 1
ATOM 1247 C CA . GLU A 1 160 ? 3.253 -14.081 -38.479 1.00 82.88 160 GLU A CA 1
ATOM 1248 C C . GLU A 1 160 ? 3.741 -12.630 -38.499 1.00 82.88 160 GLU A C 1
ATOM 1250 O O . GLU A 1 160 ? 4.722 -12.329 -39.181 1.00 82.88 160 GLU A O 1
ATOM 1255 N N . GLN A 1 161 ? 3.158 -11.760 -37.664 1.00 81.12 161 GLN A N 1
ATOM 1256 C CA . GLN A 1 161 ? 3.658 -10.394 -37.462 1.00 81.12 161 GLN A CA 1
ATOM 1257 C C . GLN A 1 161 ? 5.125 -10.389 -37.027 1.00 81.12 161 GLN A C 1
ATOM 1259 O O . GLN A 1 161 ? 5.956 -9.684 -37.599 1.00 81.12 161 GLN A O 1
ATOM 1264 N N . CYS A 1 162 ? 5.457 -11.205 -36.022 1.00 80.69 162 CYS A N 1
ATOM 1265 C CA . CYS A 1 162 ? 6.824 -11.350 -35.532 1.00 80.69 162 CYS A CA 1
ATOM 1266 C C . CYS A 1 162 ? 7.762 -11.885 -36.622 1.00 80.69 162 CYS A C 1
ATOM 1268 O O . CYS A 1 162 ? 8.885 -11.398 -36.745 1.00 80.69 162 CYS A O 1
ATOM 1270 N N . THR A 1 163 ? 7.313 -12.854 -37.423 1.00 84.12 163 THR A N 1
ATOM 1271 C CA . THR A 1 163 ? 8.099 -13.413 -38.531 1.00 84.12 163 THR A CA 1
ATOM 1272 C C . THR A 1 163 ? 8.407 -12.356 -39.590 1.00 84.12 163 THR A C 1
ATOM 1274 O O . THR A 1 163 ? 9.574 -12.146 -39.915 1.00 84.12 163 THR A O 1
ATOM 1277 N N . ILE A 1 164 ? 7.399 -11.629 -40.076 1.00 83.44 164 ILE A N 1
ATOM 1278 C CA . ILE A 1 164 ? 7.577 -10.585 -41.097 1.00 83.44 164 ILE A CA 1
ATOM 1279 C C . ILE A 1 164 ? 8.451 -9.446 -40.573 1.00 83.44 164 ILE A C 1
ATOM 1281 O O . ILE A 1 164 ? 9.366 -9.005 -41.267 1.00 83.44 164 ILE A O 1
ATOM 1285 N N . PHE A 1 165 ? 8.237 -9.005 -39.333 1.00 82.38 165 PHE A N 1
ATOM 1286 C CA . PHE A 1 165 ? 9.059 -7.966 -38.715 1.00 82.38 165 PHE A CA 1
ATOM 1287 C C . PHE A 1 165 ? 10.538 -8.379 -38.619 1.00 82.38 165 PHE A C 1
ATOM 1289 O O . PHE A 1 165 ? 11.434 -7.605 -38.966 1.00 82.38 165 PHE A O 1
ATOM 1296 N N . ARG A 1 166 ? 10.811 -9.621 -38.202 1.00 84.88 166 ARG A N 1
ATOM 1297 C CA . ARG A 1 166 ? 12.173 -10.175 -38.135 1.00 84.88 166 ARG A CA 1
ATOM 1298 C C . ARG A 1 166 ? 12.821 -10.296 -39.513 1.00 84.88 166 ARG A C 1
ATOM 1300 O O . ARG A 1 166 ? 14.009 -10.014 -39.640 1.00 84.88 166 ARG A O 1
ATOM 1307 N N . LEU A 1 167 ? 12.057 -10.662 -40.543 1.00 84.56 167 LEU A N 1
ATOM 1308 C CA . LEU A 1 167 ? 12.552 -10.712 -41.922 1.00 84.56 167 LEU A CA 1
ATOM 1309 C C . LEU A 1 167 ? 12.866 -9.310 -42.468 1.00 84.56 167 LEU A C 1
ATOM 1311 O O . LEU A 1 167 ? 13.947 -9.100 -43.009 1.00 84.56 167 LEU A O 1
ATOM 1315 N N . ARG A 1 168 ? 11.978 -8.329 -42.268 1.00 83.56 168 ARG A N 1
ATOM 1316 C CA . ARG A 1 168 ? 12.172 -6.939 -42.728 1.00 83.56 168 ARG A CA 1
ATOM 1317 C C . ARG A 1 168 ? 13.364 -6.250 -42.073 1.00 83.56 168 ARG A C 1
ATOM 1319 O O . ARG A 1 168 ? 14.075 -5.495 -42.721 1.00 83.56 168 ARG A O 1
ATOM 1326 N N . THR A 1 169 ? 13.585 -6.513 -40.788 1.00 78.38 169 THR A N 1
ATOM 1327 C CA . THR A 1 169 ? 14.684 -5.902 -40.025 1.00 78.38 169 THR A CA 1
ATOM 1328 C C . THR A 1 169 ? 15.982 -6.711 -40.085 1.00 78.38 169 THR A C 1
ATOM 1330 O O . THR A 1 169 ? 17.006 -6.269 -39.572 1.00 78.38 169 THR A O 1
ATOM 1333 N N . GLY A 1 170 ? 15.955 -7.908 -40.682 1.00 79.12 170 GLY A N 1
ATOM 1334 C CA . GLY A 1 170 ? 17.097 -8.819 -40.729 1.00 79.12 170 GLY A CA 1
ATOM 1335 C C . GLY A 1 170 ? 17.427 -9.510 -39.398 1.00 79.12 170 GLY A C 1
ATOM 1336 O O . GLY A 1 170 ? 18.404 -10.256 -39.352 1.00 79.12 170 GLY A O 1
ATOM 1337 N N . HIS A 1 171 ? 16.618 -9.330 -38.345 1.00 84.75 171 HIS A N 1
ATOM 1338 C CA . HIS A 1 171 ? 16.753 -9.998 -37.038 1.00 84.75 171 HIS A CA 1
ATOM 1339 C C . HIS A 1 171 ? 16.127 -11.399 -37.049 1.00 84.75 171 HIS A C 1
ATOM 1341 O O . HIS A 1 171 ? 15.210 -11.717 -36.289 1.00 84.75 171 HIS A O 1
ATOM 1347 N N . CYS A 1 172 ? 16.591 -12.240 -37.967 1.00 85.12 172 CYS A N 1
ATOM 1348 C CA . CYS A 1 172 ? 16.070 -13.583 -38.206 1.00 85.12 172 CYS A CA 1
ATOM 1349 C C . CYS A 1 172 ? 17.156 -14.640 -37.972 1.00 85.12 172 CYS A C 1
ATOM 1351 O O . CYS A 1 172 ? 18.341 -14.329 -37.927 1.00 85.12 172 CYS A O 1
ATOM 1353 N N . GLN A 1 173 ? 16.775 -15.908 -37.814 1.00 87.06 173 GLN A N 1
ATOM 1354 C CA . GLN A 1 173 ? 17.719 -17.000 -37.527 1.00 87.06 173 GLN A CA 1
ATOM 1355 C C . GLN A 1 173 ? 18.482 -17.490 -38.773 1.00 87.06 173 GLN A C 1
ATOM 1357 O O . GLN A 1 173 ? 18.776 -18.670 -38.907 1.00 87.06 173 GLN A O 1
ATOM 1362 N N . LEU A 1 174 ? 18.795 -16.590 -39.705 1.00 91.31 174 LEU A N 1
ATOM 1363 C CA . LEU A 1 174 ? 19.660 -16.908 -40.835 1.00 91.31 174 LEU A CA 1
ATOM 1364 C C . LEU A 1 174 ? 21.126 -16.744 -40.428 1.00 91.31 174 LEU A C 1
ATOM 1366 O O . LEU A 1 174 ? 21.462 -15.877 -39.612 1.00 91.31 174 LEU A O 1
ATOM 1370 N N . ARG A 1 175 ? 22.016 -17.529 -41.043 1.00 89.12 175 ARG A N 1
ATOM 1371 C CA . ARG A 1 175 ? 23.447 -17.572 -40.706 1.00 89.12 175 ARG A CA 1
ATOM 1372 C C . ARG A 1 175 ? 24.120 -16.203 -40.743 1.00 89.12 175 ARG A C 1
ATOM 1374 O O . ARG A 1 175 ? 24.984 -15.938 -39.917 1.00 89.12 175 ARG A O 1
ATOM 1381 N N . ALA A 1 176 ? 23.703 -15.288 -41.625 1.00 89.69 176 ALA A N 1
ATOM 1382 C CA . ALA A 1 176 ? 24.274 -13.939 -41.662 1.00 89.69 176 ALA A CA 1
ATOM 1383 C C . ALA A 1 176 ? 24.006 -13.124 -40.380 1.00 89.69 176 ALA A C 1
ATOM 1385 O O . ALA A 1 176 ? 24.862 -12.335 -39.977 1.00 89.69 176 ALA A O 1
ATOM 1386 N N . HIS A 1 177 ? 22.841 -13.303 -39.749 1.00 89.50 177 HIS A N 1
ATOM 1387 C CA . HIS A 1 177 ? 22.502 -12.667 -38.474 1.00 89.50 177 HIS A CA 1
ATOM 1388 C C . HIS A 1 177 ? 23.108 -13.440 -37.299 1.00 89.50 177 HIS A C 1
ATOM 1390 O O . HIS A 1 177 ? 23.719 -12.831 -36.429 1.00 89.50 177 HIS A O 1
ATOM 1396 N N . GLN A 1 178 ? 23.035 -14.773 -37.306 1.00 89.31 178 GLN A N 1
ATOM 1397 C CA . GLN A 1 178 ? 23.659 -15.608 -36.271 1.00 89.31 178 GLN A CA 1
ATOM 1398 C C . GLN A 1 178 ? 25.171 -15.373 -36.166 1.00 89.31 178 GLN A C 1
ATOM 1400 O O . GLN A 1 178 ? 25.691 -15.254 -35.061 1.00 89.31 178 GLN A O 1
ATOM 1405 N N . TYR A 1 179 ? 25.862 -15.225 -37.300 1.00 90.25 179 TYR A N 1
ATOM 1406 C CA . TYR A 1 179 ? 27.283 -14.879 -37.352 1.00 90.25 179 TYR A CA 1
ATOM 1407 C C . TYR A 1 179 ? 27.561 -13.495 -36.753 1.00 90.25 179 TYR A C 1
ATOM 1409 O O . TYR A 1 179 ? 28.488 -13.339 -35.968 1.00 90.25 179 TYR A O 1
ATOM 1417 N N . ARG A 1 180 ? 26.718 -12.492 -37.047 1.00 88.62 180 ARG A N 1
ATOM 1418 C CA . ARG A 1 180 ? 26.814 -11.156 -36.426 1.00 88.62 180 ARG A CA 1
ATOM 1419 C C . ARG A 1 180 ? 26.641 -11.216 -34.904 1.00 88.62 180 ARG A C 1
ATOM 1421 O O . ARG A 1 180 ? 27.256 -10.431 -34.198 1.00 88.62 180 ARG A O 1
ATOM 1428 N N . MET A 1 181 ? 25.818 -12.145 -34.423 1.00 85.50 181 MET A N 1
ATOM 1429 C CA . MET A 1 181 ? 25.569 -12.381 -32.999 1.00 85.50 181 MET A CA 1
ATOM 1430 C C . MET A 1 181 ? 26.570 -13.356 -32.352 1.00 85.50 181 MET A C 1
ATOM 1432 O O . MET A 1 181 ? 26.386 -13.713 -31.195 1.00 85.50 181 MET A O 1
ATOM 1436 N N . GLY A 1 182 ? 27.585 -13.835 -33.083 1.00 88.56 182 GLY A N 1
ATOM 1437 C CA . GLY A 1 182 ? 28.592 -14.772 -32.566 1.00 88.56 182 GLY A CA 1
ATOM 1438 C C . GLY A 1 182 ? 28.097 -16.205 -32.325 1.00 88.56 182 GLY A C 1
ATOM 1439 O O . GLY A 1 182 ? 28.774 -16.984 -31.668 1.00 88.56 182 GLY A O 1
ATOM 1440 N N . THR A 1 183 ? 26.924 -16.572 -32.849 1.00 86.56 183 THR A N 1
ATOM 1441 C CA . THR A 1 183 ? 26.286 -17.893 -32.633 1.00 86.56 183 THR A CA 1
ATOM 1442 C C . THR A 1 183 ? 26.461 -18.865 -33.800 1.00 86.56 183 THR A C 1
ATOM 1444 O O . THR A 1 183 ? 26.167 -20.047 -33.667 1.00 86.56 183 THR A O 1
ATOM 1447 N N . SER A 1 184 ? 26.946 -18.386 -34.947 1.00 87.50 184 SER A N 1
ATOM 1448 C CA . SER A 1 184 ? 27.326 -19.219 -36.092 1.00 87.50 184 SER A CA 1
ATOM 1449 C C . SER A 1 184 ? 28.792 -18.982 -36.425 1.00 87.50 184 SER A C 1
ATOM 1451 O O . SER A 1 184 ? 29.249 -17.842 -36.395 1.00 87.50 184 SER A O 1
ATOM 1453 N N . GLN A 1 185 ? 29.505 -20.041 -36.812 1.00 89.19 185 GLN A N 1
ATOM 1454 C CA . GLN A 1 185 ? 30.900 -19.961 -37.259 1.00 89.19 185 GLN A CA 1
ATOM 1455 C C . GLN A 1 185 ? 31.041 -19.343 -38.659 1.00 89.19 185 GLN A C 1
ATOM 1457 O O . GLN A 1 185 ? 32.103 -18.840 -39.012 1.00 89.19 185 GLN A O 1
ATOM 1462 N N . THR A 1 186 ? 29.972 -19.346 -39.467 1.00 91.50 186 THR A N 1
ATOM 1463 C CA . THR A 1 186 ? 29.993 -18.806 -40.834 1.00 91.50 186 THR A CA 1
ATOM 1464 C C . THR A 1 186 ? 28.708 -18.050 -41.184 1.00 91.50 186 THR A C 1
ATOM 1466 O O . THR A 1 186 ? 27.615 -18.469 -40.788 1.00 91.50 186 THR A O 1
ATOM 1469 N N . PRO A 1 187 ? 28.794 -16.941 -41.945 1.00 90.75 187 PRO A N 1
ATOM 1470 C CA . PRO A 1 187 ? 27.627 -16.253 -42.485 1.00 90.75 187 PRO A CA 1
ATOM 1471 C C . PRO A 1 187 ? 27.130 -16.856 -43.810 1.00 90.75 187 PRO A C 1
ATOM 1473 O O . PRO A 1 187 ? 26.105 -16.405 -44.328 1.00 90.75 187 PRO A O 1
ATOM 1476 N N . THR A 1 188 ? 27.855 -17.817 -44.389 1.00 93.06 188 THR A N 1
ATOM 1477 C CA . THR A 1 188 ? 27.628 -18.343 -45.743 1.00 93.06 188 THR A CA 1
ATOM 1478 C C . THR A 1 188 ? 26.445 -19.311 -45.793 1.00 93.06 188 THR A C 1
ATOM 1480 O O . THR A 1 188 ? 26.247 -20.145 -44.905 1.00 93.06 188 THR A O 1
ATOM 1483 N N . CYS A 1 189 ? 25.631 -19.186 -46.841 1.00 91.56 189 CYS A N 1
ATOM 1484 C CA . CYS A 1 189 ? 24.522 -20.094 -47.111 1.00 91.56 189 CYS A CA 1
ATOM 1485 C C . CYS A 1 189 ? 25.029 -21.473 -47.551 1.00 91.56 189 CYS A C 1
ATOM 1487 O O . CYS A 1 189 ? 26.078 -21.585 -48.175 1.00 91.56 189 CYS A O 1
ATOM 1489 N N . GLU A 1 190 ? 24.253 -22.519 -47.284 1.00 90.00 190 GLU A N 1
ATOM 1490 C CA . GLU A 1 190 ? 24.556 -23.900 -47.693 1.00 90.00 190 GLU A CA 1
ATOM 1491 C C . GLU A 1 190 ? 24.657 -24.072 -49.209 1.00 90.00 190 GLU A C 1
ATOM 1493 O O . GLU A 1 190 ? 25.356 -24.957 -49.680 1.00 90.00 190 GLU A O 1
ATOM 1498 N N . CYS A 1 191 ? 24.032 -23.183 -49.985 1.00 88.12 191 CYS A N 1
ATOM 1499 C CA . CYS A 1 191 ? 24.187 -23.174 -51.437 1.00 88.12 191 CYS A CA 1
ATOM 1500 C C . CYS A 1 191 ? 25.584 -22.727 -51.912 1.00 88.12 191 CYS A C 1
ATOM 1502 O O . CYS A 1 191 ? 25.851 -22.764 -53.107 1.00 88.12 191 CYS A O 1
ATOM 1504 N N . GLY A 1 192 ? 26.434 -22.210 -51.017 1.00 87.75 192 GLY A N 1
ATOM 1505 C CA . GLY A 1 192 ? 27.810 -21.793 -51.307 1.00 87.75 192 GLY A CA 1
ATOM 1506 C C . GLY A 1 192 ? 27.974 -20.466 -52.060 1.00 87.75 192 GLY A C 1
ATOM 1507 O O . GLY A 1 192 ? 29.084 -19.958 -52.142 1.00 87.75 192 GLY A O 1
ATOM 1508 N N . THR A 1 193 ? 26.899 -19.864 -52.578 1.00 82.88 193 THR A N 1
ATOM 1509 C CA . THR A 1 193 ? 27.006 -18.704 -53.488 1.00 82.88 193 THR A CA 1
ATOM 1510 C C . THR A 1 193 ? 27.114 -17.347 -52.792 1.00 82.88 193 THR A C 1
ATOM 1512 O O . THR A 1 193 ? 27.683 -16.415 -53.354 1.00 82.88 193 THR A O 1
ATOM 1515 N N . SER A 1 194 ? 26.561 -17.187 -51.584 1.00 90.00 194 SER A N 1
ATOM 1516 C CA . SER A 1 194 ? 26.639 -15.917 -50.847 1.00 90.00 194 SER A CA 1
ATOM 1517 C C . SER A 1 194 ? 26.320 -16.066 -49.351 1.00 90.00 194 SER A C 1
ATOM 1519 O O . SER A 1 194 ? 26.052 -17.160 -48.845 1.00 90.00 194 SER A O 1
ATOM 1521 N N . ARG A 1 195 ? 26.329 -14.943 -48.619 1.00 92.50 195 ARG A N 1
ATOM 1522 C CA . ARG A 1 195 ? 25.867 -14.865 -47.224 1.00 92.50 195 ARG A CA 1
ATOM 1523 C C . ARG A 1 195 ? 24.374 -15.197 -47.139 1.00 92.50 195 ARG A C 1
ATOM 1525 O O . ARG A 1 195 ? 23.575 -14.659 -47.904 1.00 92.50 195 ARG A O 1
ATOM 1532 N N . GLN A 1 196 ? 23.966 -15.999 -46.156 1.00 91.56 196 GLN A N 1
ATOM 1533 C CA . GLN A 1 196 ? 22.558 -16.352 -45.948 1.00 91.56 196 GLN A CA 1
ATOM 1534 C C . GLN A 1 196 ? 21.775 -15.166 -45.366 1.00 91.56 196 GLN A C 1
ATOM 1536 O O . GLN A 1 196 ? 21.566 -15.056 -44.160 1.00 91.56 196 GLN A O 1
ATOM 1541 N N . THR A 1 197 ? 21.377 -14.243 -46.234 1.00 91.25 197 THR A N 1
ATOM 1542 C CA . THR A 1 197 ? 20.550 -13.074 -45.913 1.00 91.25 197 THR A CA 1
ATOM 1543 C C . THR A 1 197 ? 19.108 -13.295 -46.360 1.00 91.25 197 THR A C 1
ATOM 1545 O O . THR A 1 197 ? 18.829 -14.193 -47.154 1.00 91.25 197 THR A O 1
ATOM 1548 N N . VAL A 1 198 ? 18.185 -12.455 -45.884 1.00 88.38 198 VAL A N 1
ATOM 1549 C CA . VAL A 1 198 ? 16.782 -12.490 -46.328 1.00 88.38 198 VAL A CA 1
ATOM 1550 C C . VAL A 1 198 ? 16.678 -12.254 -47.837 1.00 88.38 198 VAL A C 1
ATOM 1552 O O . VAL A 1 198 ? 15.963 -12.992 -48.506 1.00 88.38 198 VAL A O 1
ATOM 1555 N N . ASN A 1 199 ? 17.441 -11.296 -48.385 1.00 89.56 199 ASN A N 1
ATOM 1556 C CA . ASN A 1 199 ? 17.495 -11.061 -49.830 1.00 89.56 199 ASN A CA 1
ATOM 1557 C C . ASN A 1 199 ? 17.978 -12.303 -50.577 1.00 89.56 199 ASN A C 1
ATOM 1559 O O . ASN A 1 199 ? 17.298 -12.772 -51.479 1.00 89.56 199 ASN A O 1
ATOM 1563 N N . HIS A 1 200 ? 19.095 -12.888 -50.140 1.00 89.88 200 HIS A N 1
ATOM 1564 C CA . HIS A 1 200 ? 19.610 -14.094 -50.769 1.00 89.88 200 HIS A CA 1
ATOM 1565 C C . HIS A 1 200 ? 18.580 -15.232 -50.747 1.00 89.88 200 HIS A C 1
ATOM 1567 O O . HIS A 1 200 ? 18.296 -15.814 -51.785 1.00 89.88 200 HIS A O 1
ATOM 1573 N N . LEU A 1 201 ? 17.963 -15.523 -49.598 1.00 90.31 201 LEU A N 1
ATOM 1574 C CA . LEU A 1 201 ? 16.999 -16.619 -49.471 1.00 90.31 201 LEU A CA 1
ATOM 1575 C C . LEU A 1 201 ? 15.749 -16.403 -50.344 1.00 90.31 201 LEU A C 1
ATOM 1577 O O . LEU A 1 201 ? 15.314 -17.310 -51.059 1.00 90.31 201 LEU A O 1
ATOM 1581 N N . LEU A 1 202 ? 15.190 -15.191 -50.303 1.00 88.25 202 LEU A N 1
ATOM 1582 C CA . LEU A 1 202 ? 13.937 -14.857 -50.976 1.00 88.25 202 LEU A CA 1
ATOM 1583 C C . LEU A 1 202 ? 14.104 -14.468 -52.447 1.00 88.25 202 LEU A C 1
ATOM 1585 O O . LEU A 1 202 ? 13.097 -14.452 -53.151 1.00 88.25 202 LEU A O 1
ATOM 1589 N N . GLN A 1 203 ? 15.309 -14.161 -52.929 1.00 87.94 203 GLN A N 1
ATOM 1590 C CA . GLN A 1 203 ? 15.536 -13.688 -54.299 1.00 87.94 203 GLN A CA 1
ATOM 1591 C C . GLN A 1 203 ? 16.480 -14.593 -55.099 1.00 87.94 203 GLN A C 1
ATOM 1593 O O . GLN A 1 203 ? 16.120 -14.995 -56.204 1.00 87.94 203 GLN A O 1
ATOM 1598 N N . ASP A 1 204 ? 17.629 -14.962 -54.527 1.00 87.38 204 ASP A N 1
ATOM 1599 C CA . ASP A 1 204 ? 18.789 -15.413 -55.313 1.00 87.38 204 ASP A CA 1
ATOM 1600 C C . ASP A 1 204 ? 19.199 -16.872 -55.049 1.00 87.38 204 ASP A C 1
ATOM 1602 O O . ASP A 1 204 ? 19.917 -17.471 -55.842 1.00 87.38 204 ASP A O 1
ATOM 1606 N N . CYS A 1 205 ? 18.781 -17.465 -53.927 1.00 91.12 205 CYS A N 1
ATOM 1607 C CA . CYS A 1 205 ? 19.340 -18.727 -53.447 1.00 91.12 205 CYS A CA 1
ATOM 1608 C C . CYS A 1 205 ? 18.967 -19.903 -54.366 1.00 91.12 205 CYS A C 1
ATOM 1610 O O . CYS A 1 205 ? 17.773 -20.211 -54.465 1.00 91.12 205 CYS A O 1
ATOM 1612 N N . PRO A 1 206 ? 19.938 -20.608 -54.979 1.00 90.06 206 PRO A N 1
ATOM 1613 C CA . PRO A 1 206 ? 19.649 -21.701 -55.908 1.00 90.06 206 PRO A CA 1
ATOM 1614 C C . PRO A 1 206 ? 18.846 -22.845 -55.279 1.00 90.06 206 PRO A C 1
ATOM 1616 O O . PRO A 1 206 ? 17.964 -23.397 -55.934 1.00 90.06 206 PRO A O 1
ATOM 1619 N N . LEU A 1 207 ? 19.088 -23.136 -53.993 1.00 91.31 207 LEU A N 1
ATOM 1620 C CA . LEU A 1 207 ? 18.416 -24.211 -53.250 1.00 91.31 207 LEU A CA 1
ATOM 1621 C C . LEU A 1 207 ? 16.897 -24.041 -53.154 1.00 91.31 207 LEU A C 1
ATOM 1623 O O . LEU A 1 207 ? 16.194 -25.035 -53.072 1.00 91.31 207 LEU A O 1
ATOM 1627 N N . TYR A 1 208 ? 16.401 -22.801 -53.179 1.00 89.31 208 TYR A N 1
ATOM 1628 C CA . TYR A 1 208 ? 14.977 -22.497 -52.987 1.00 89.31 208 TYR A CA 1
ATOM 1629 C C . TYR A 1 208 ? 14.283 -22.047 -54.280 1.00 89.31 208 TYR A C 1
ATOM 1631 O O . TYR A 1 208 ? 13.258 -21.363 -54.250 1.00 89.31 208 TYR A O 1
ATOM 1639 N N . THR A 1 209 ? 14.869 -22.352 -55.442 1.00 88.75 209 THR A N 1
ATOM 1640 C CA . THR A 1 209 ? 14.360 -21.883 -56.742 1.00 88.75 209 THR A CA 1
ATOM 1641 C C . THR A 1 209 ? 12.971 -22.448 -57.040 1.00 88.75 209 THR A C 1
ATOM 1643 O O . THR A 1 209 ? 12.083 -21.706 -57.463 1.00 88.75 209 THR A O 1
ATOM 1646 N N . ASN A 1 210 ? 12.754 -23.732 -56.748 1.00 87.25 210 ASN A N 1
ATOM 1647 C CA . ASN A 1 210 ? 11.492 -24.418 -57.019 1.00 87.25 210 ASN A CA 1
ATOM 1648 C C . ASN A 1 210 ? 10.362 -23.903 -56.115 1.00 87.25 210 ASN A C 1
ATOM 1650 O O . ASN A 1 210 ? 9.255 -23.632 -56.579 1.00 87.25 210 ASN A O 1
ATOM 1654 N N . GLU A 1 211 ? 10.641 -23.711 -54.829 1.00 88.50 211 GLU A N 1
ATOM 1655 C CA . GLU A 1 211 ? 9.714 -23.195 -53.822 1.00 88.50 211 GLU A CA 1
ATOM 1656 C C . GLU A 1 211 ? 9.318 -21.753 -54.138 1.00 88.50 211 GLU A C 1
ATOM 1658 O O . GLU A 1 211 ? 8.132 -21.411 -54.103 1.00 88.50 211 GLU A O 1
ATOM 1663 N N . ARG A 1 212 ? 10.292 -20.912 -54.518 1.00 90.56 212 ARG A N 1
ATOM 1664 C CA . ARG A 1 212 ? 10.014 -19.541 -54.966 1.00 90.56 212 ARG A CA 1
ATOM 1665 C C . ARG A 1 212 ? 9.163 -19.520 -56.227 1.00 90.56 212 ARG A C 1
ATOM 1667 O O . ARG A 1 212 ? 8.265 -18.692 -56.301 1.00 90.56 212 ARG A O 1
ATOM 1674 N N . GLY A 1 213 ? 9.402 -20.421 -57.180 1.00 85.06 213 GLY A N 1
ATOM 1675 C CA . GLY A 1 213 ? 8.591 -20.536 -58.395 1.00 85.06 213 GLY A CA 1
ATOM 1676 C C . GLY A 1 213 ? 7.130 -20.893 -58.107 1.00 85.06 213 GLY A C 1
ATOM 1677 O O . GLY A 1 213 ? 6.232 -20.335 -58.733 1.00 85.06 213 GLY A O 1
ATOM 1678 N N . LYS A 1 214 ? 6.882 -21.757 -57.110 1.00 86.94 214 LYS A N 1
ATOM 1679 C CA . LYS A 1 214 ? 5.525 -22.121 -56.664 1.00 86.94 214 LYS A CA 1
ATOM 1680 C C . LYS A 1 214 ? 4.801 -20.962 -55.971 1.00 86.94 214 LYS A C 1
ATOM 1682 O O . LYS A 1 214 ? 3.627 -20.735 -56.239 1.00 86.94 214 LYS A O 1
ATOM 1687 N N . LEU A 1 215 ? 5.487 -20.241 -55.081 1.00 83.00 215 LEU A N 1
ATOM 1688 C CA . LEU A 1 215 ? 4.886 -19.163 -54.278 1.00 83.00 215 LEU A CA 1
ATOM 1689 C C . LEU A 1 215 ? 4.799 -17.828 -55.029 1.00 83.00 215 LEU A C 1
ATOM 1691 O O . LEU A 1 215 ? 3.848 -17.069 -54.853 1.00 83.00 215 LEU A O 1
ATOM 1695 N N . TRP A 1 216 ? 5.783 -17.540 -55.878 1.00 84.75 216 TRP A N 1
ATOM 1696 C CA . TRP A 1 216 ? 5.890 -16.299 -56.636 1.00 84.75 216 TRP A CA 1
ATOM 1697 C C . TRP A 1 216 ? 6.253 -16.558 -58.104 1.00 84.75 216 TRP A C 1
ATOM 1699 O O . TRP A 1 216 ? 7.382 -16.276 -58.516 1.00 84.75 216 TRP A O 1
ATOM 1709 N N . PRO A 1 217 ? 5.287 -16.977 -58.942 1.00 77.75 217 PRO A N 1
ATOM 1710 C CA . PRO A 1 217 ? 5.533 -17.250 -60.361 1.00 77.75 217 PRO A CA 1
ATOM 1711 C C . PRO A 1 217 ? 6.107 -16.051 -61.133 1.00 77.75 217 PRO A C 1
ATOM 1713 O O . PRO A 1 217 ? 6.898 -16.214 -62.054 1.00 77.75 217 PRO A O 1
ATOM 1716 N N . LYS A 1 218 ? 5.740 -14.825 -60.729 1.00 78.44 218 LYS A N 1
ATOM 1717 C CA . LYS A 1 218 ? 6.226 -13.564 -61.324 1.00 78.44 218 LYS A CA 1
ATOM 1718 C C . LYS A 1 218 ? 7.545 -13.053 -60.723 1.00 78.44 218 LYS A C 1
ATOM 1720 O O . LYS A 1 218 ? 8.023 -12.007 -61.143 1.00 78.44 218 LYS A O 1
ATOM 1725 N N . ASN A 1 219 ? 8.087 -13.744 -59.717 1.00 80.75 219 ASN A N 1
ATOM 1726 C CA . ASN A 1 219 ? 9.311 -13.411 -58.980 1.00 80.75 219 ASN A CA 1
ATOM 1727 C C . ASN A 1 219 ? 9.500 -11.903 -58.668 1.00 80.75 219 ASN A C 1
ATOM 1729 O O . ASN A 1 219 ? 10.467 -11.294 -59.130 1.00 80.75 219 ASN A O 1
ATOM 1733 N N . PRO A 1 220 ? 8.602 -11.279 -57.879 1.00 80.31 220 PRO A N 1
ATOM 1734 C CA . PRO A 1 220 ? 8.743 -9.877 -57.503 1.00 80.31 220 PRO A CA 1
ATOM 1735 C C . PRO A 1 220 ? 9.999 -9.669 -56.643 1.00 80.31 220 PRO A C 1
ATOM 1737 O O . PRO A 1 220 ? 10.551 -10.622 -56.087 1.00 80.31 220 PRO A O 1
ATOM 1740 N N . ASN A 1 221 ? 10.470 -8.428 -56.526 1.00 81.88 221 ASN A N 1
ATOM 1741 C CA . ASN A 1 221 ? 11.672 -8.148 -55.737 1.00 81.88 221 ASN A CA 1
ATOM 1742 C C . ASN A 1 221 ? 11.442 -8.401 -54.232 1.00 81.88 221 ASN A C 1
ATOM 1744 O O . ASN A 1 221 ? 10.305 -8.490 -53.761 1.00 81.88 221 ASN A O 1
ATOM 1748 N N . VAL A 1 222 ? 12.525 -8.488 -53.454 1.00 79.75 222 VAL A N 1
ATOM 1749 C CA . VAL A 1 222 ? 12.447 -8.783 -52.012 1.00 79.75 222 VAL A CA 1
ATOM 1750 C C . VAL A 1 222 ? 11.567 -7.790 -51.242 1.00 79.75 222 VAL A C 1
ATOM 1752 O O . VAL A 1 222 ? 10.864 -8.184 -50.316 1.00 79.75 222 VAL A O 1
ATOM 1755 N N . VAL A 1 223 ? 11.547 -6.515 -51.644 1.00 75.56 223 VAL A N 1
ATOM 1756 C CA . VAL A 1 223 ? 10.735 -5.483 -50.987 1.00 75.56 223 VAL A CA 1
ATOM 1757 C C . VAL A 1 223 ? 9.255 -5.780 -51.194 1.00 75.56 223 VAL A C 1
ATOM 1759 O O . VAL A 1 223 ? 8.506 -5.774 -50.231 1.00 75.56 223 VAL A O 1
ATOM 1762 N N . GLN A 1 224 ? 8.841 -6.137 -52.406 1.00 74.81 224 GLN A N 1
ATOM 1763 C CA . GLN A 1 224 ? 7.464 -6.536 -52.711 1.00 74.81 224 GLN A CA 1
ATOM 1764 C C . GLN A 1 224 ? 7.070 -7.869 -52.056 1.00 74.81 224 GLN A C 1
ATOM 1766 O O . GLN A 1 224 ? 5.909 -8.066 -51.714 1.00 74.81 224 GLN A O 1
ATOM 1771 N N . LYS A 1 225 ? 8.025 -8.787 -51.854 1.00 82.56 225 LYS A N 1
ATOM 1772 C CA . LYS A 1 225 ? 7.789 -10.041 -51.114 1.00 82.56 225 LYS A CA 1
ATOM 1773 C C . LYS A 1 225 ? 7.574 -9.800 -49.617 1.00 82.56 225 LYS A C 1
ATOM 1775 O O . LYS A 1 225 ? 6.801 -10.515 -48.990 1.00 82.56 225 LYS A O 1
ATOM 1780 N N . LEU A 1 226 ? 8.265 -8.813 -49.041 1.00 79.00 226 LEU A N 1
ATOM 1781 C CA . LEU A 1 226 ? 8.225 -8.505 -47.606 1.00 79.00 226 LEU A CA 1
ATOM 1782 C C . LEU A 1 226 ? 7.193 -7.434 -47.238 1.00 79.00 226 LEU A C 1
ATOM 1784 O O . LEU A 1 226 ? 6.725 -7.392 -46.098 1.00 79.00 226 LEU A O 1
ATOM 1788 N N . HIS A 1 227 ? 6.851 -6.555 -48.172 1.00 74.62 227 HIS A N 1
ATOM 1789 C CA . HIS A 1 227 ? 5.921 -5.451 -47.995 1.00 74.62 227 HIS A CA 1
ATOM 1790 C C . HIS A 1 227 ? 4.762 -5.618 -48.967 1.00 74.62 227 HIS A C 1
ATOM 1792 O O . HIS A 1 227 ? 4.934 -5.567 -50.182 1.00 74.62 227 HIS A O 1
ATOM 1798 N N . TRP A 1 228 ? 3.564 -5.795 -48.414 1.00 59.56 228 TRP A N 1
ATOM 1799 C CA . TRP A 1 228 ? 2.336 -5.785 -49.193 1.00 59.56 228 TRP A CA 1
ATOM 1800 C C . TRP A 1 228 ? 2.000 -4.338 -49.571 1.00 59.56 228 TRP A C 1
ATOM 1802 O O . TRP A 1 228 ? 1.202 -3.680 -48.913 1.00 59.56 228 TRP A O 1
ATOM 1812 N N . THR A 1 229 ? 2.672 -3.798 -50.587 1.00 51.38 229 THR A N 1
ATOM 1813 C CA . THR A 1 229 ? 2.385 -2.462 -51.120 1.00 51.38 229 THR A CA 1
ATOM 1814 C C . THR A 1 229 ? 2.432 -2.445 -52.643 1.00 51.38 229 THR A C 1
ATOM 1816 O O . THR A 1 229 ? 3.428 -2.779 -53.283 1.00 51.38 229 THR A O 1
ATOM 1819 N N . THR A 1 230 ? 1.330 -1.994 -53.236 1.00 40.59 230 THR A N 1
ATOM 1820 C CA . THR A 1 230 ? 1.223 -1.636 -54.648 1.00 40.59 230 THR A CA 1
ATOM 1821 C C . THR A 1 230 ? 2.131 -0.425 -54.921 1.00 40.59 230 THR A C 1
ATOM 1823 O O . THR A 1 230 ? 1.850 0.675 -54.457 1.00 40.59 230 THR A O 1
ATOM 1826 N N . SER A 1 231 ? 3.211 -0.646 -55.680 1.00 44.19 231 SER A N 1
ATOM 1827 C CA . SER A 1 231 ? 4.086 0.354 -56.329 1.00 44.19 231 SER A CA 1
ATOM 1828 C C . SER A 1 231 ? 4.969 1.266 -55.454 1.00 44.19 231 SER A C 1
ATOM 1830 O O . SER A 1 231 ? 4.507 2.249 -54.885 1.00 44.19 231 SER A O 1
ATOM 1832 N N . LEU A 1 232 ? 6.292 1.051 -55.515 1.00 35.69 232 LEU A N 1
ATOM 1833 C CA . LEU A 1 232 ? 7.327 2.069 -55.257 1.00 35.69 232 LEU A CA 1
ATOM 1834 C C . LEU A 1 232 ? 8.448 1.945 -56.315 1.00 35.69 232 LEU A C 1
ATOM 1836 O O . LEU A 1 232 ? 9.015 0.867 -56.488 1.00 35.69 232 LEU A O 1
ATOM 1840 N N . LYS A 1 233 ? 8.746 3.040 -57.035 1.00 34.94 233 LYS A N 1
ATOM 1841 C CA . LYS A 1 233 ? 9.896 3.207 -57.956 1.00 34.94 233 LYS A CA 1
ATOM 1842 C C . LYS A 1 233 ? 11.039 3.946 -57.235 1.00 34.94 233 LYS A C 1
ATOM 1844 O O . LYS A 1 233 ? 10.759 4.797 -56.398 1.00 34.94 233 LYS A O 1
ATOM 1849 N N . MET A 1 234 ? 12.296 3.666 -57.600 1.00 30.11 234 MET A N 1
ATOM 1850 C CA . MET A 1 234 ? 13.515 4.319 -57.071 1.00 30.11 234 MET A CA 1
ATOM 1851 C C . MET A 1 234 ? 14.325 5.029 -58.187 1.00 30.11 234 MET A C 1
ATOM 1853 O O . MET A 1 234 ? 14.250 4.566 -59.329 1.00 30.11 234 MET A O 1
ATOM 1857 N N . PRO A 1 235 ? 15.109 6.102 -57.903 1.00 31.31 235 PRO A N 1
ATOM 1858 C CA . PRO A 1 235 ? 15.937 6.823 -58.884 1.00 31.31 235 PRO A CA 1
ATOM 1859 C C . PRO A 1 235 ? 17.450 6.487 -58.841 1.00 31.31 235 PRO A C 1
ATOM 1861 O O . PRO A 1 235 ? 17.992 6.095 -57.811 1.00 31.31 235 PRO A O 1
ATOM 1864 N N . ASN A 1 236 ? 18.123 6.692 -59.985 1.00 30.81 236 ASN A N 1
ATOM 1865 C CA . ASN A 1 236 ? 19.529 6.366 -60.300 1.00 30.81 236 ASN A CA 1
ATOM 1866 C C . ASN A 1 236 ? 20.565 7.426 -59.855 1.00 30.81 236 ASN A C 1
ATOM 1868 O O . ASN A 1 236 ? 20.294 8.625 -59.912 1.00 30.81 236 ASN A O 1
ATOM 1872 N N . SER A 1 237 ? 21.800 6.992 -59.556 1.00 29.09 237 SER A N 1
ATOM 1873 C CA . SER A 1 237 ? 22.986 7.835 -59.301 1.00 29.09 237 SER A CA 1
ATOM 1874 C C . SER A 1 237 ? 23.882 8.021 -60.549 1.00 29.09 237 SER A C 1
ATOM 1876 O O . SER A 1 237 ? 23.985 7.135 -61.398 1.00 29.09 237 SER A O 1
ATOM 1878 N N . LYS A 1 238 ? 24.527 9.197 -60.681 1.00 31.41 238 LYS A N 1
ATOM 1879 C CA . LYS A 1 238 ? 25.406 9.610 -61.805 1.00 31.41 238 LYS A CA 1
ATOM 1880 C C . LYS A 1 238 ? 26.900 9.678 -61.414 1.00 31.41 238 LYS A C 1
ATOM 1882 O O . LYS A 1 238 ? 27.240 9.947 -60.267 1.00 31.41 238 LYS A O 1
ATOM 1887 N N . ARG A 1 239 ? 27.758 9.458 -62.426 1.00 29.64 239 ARG A N 1
ATOM 1888 C CA . ARG A 1 239 ? 29.244 9.391 -62.468 1.00 29.64 239 ARG A CA 1
ATOM 1889 C C . ARG A 1 239 ? 29.979 10.737 -62.258 1.00 29.64 239 ARG A C 1
ATOM 1891 O O . ARG A 1 239 ? 29.472 11.776 -62.668 1.00 29.64 239 ARG A O 1
ATOM 1898 N N . ARG A 1 240 ? 31.227 10.673 -61.755 1.00 27.45 240 ARG A N 1
ATOM 1899 C CA . ARG A 1 240 ? 32.266 11.740 -61.747 1.00 27.45 240 ARG A CA 1
ATOM 1900 C C . ARG A 1 240 ? 33.123 11.732 -63.033 1.00 27.45 240 ARG A C 1
ATOM 1902 O O . ARG A 1 240 ? 33.272 10.680 -63.650 1.00 27.45 240 ARG A O 1
ATOM 1909 N N . LYS A 1 241 ? 33.714 12.884 -63.394 1.00 29.30 241 LYS A N 1
ATOM 1910 C CA . LYS A 1 241 ? 34.753 13.065 -64.435 1.00 29.30 241 LYS A CA 1
ATOM 1911 C C . LYS A 1 241 ? 35.978 13.795 -63.852 1.00 29.30 241 LYS A C 1
ATOM 1913 O O . LYS A 1 241 ? 35.801 14.688 -63.030 1.00 29.30 241 LYS A O 1
ATOM 1918 N N . ASN A 1 242 ? 37.168 13.403 -64.315 1.00 31.19 242 ASN A N 1
ATOM 1919 C CA . ASN A 1 242 ? 38.489 13.997 -64.048 1.00 31.19 242 ASN A CA 1
ATOM 1920 C C . ASN A 1 242 ? 38.831 15.093 -65.072 1.00 31.19 242 ASN A C 1
ATOM 1922 O O . ASN A 1 242 ? 38.303 15.039 -66.182 1.00 31.19 242 ASN A O 1
ATOM 1926 N N . TYR A 1 243 ? 39.775 15.986 -64.741 1.00 28.38 243 TYR A N 1
ATOM 1927 C CA . TYR A 1 243 ? 40.562 16.752 -65.721 1.00 28.38 243 TYR A CA 1
ATOM 1928 C C . TYR A 1 243 ? 41.990 17.053 -65.221 1.00 28.38 243 TYR A C 1
ATOM 1930 O O . TYR A 1 243 ? 42.211 17.159 -64.016 1.00 28.38 243 TYR A O 1
ATOM 1938 N N . GLN A 1 244 ? 42.919 17.118 -66.184 1.00 30.95 244 GLN A N 1
ATOM 1939 C CA . GLN A 1 244 ? 44.386 17.203 -66.090 1.00 30.95 244 GLN A CA 1
ATOM 1940 C C . GLN A 1 244 ? 44.944 18.637 -65.988 1.00 30.95 244 GLN A C 1
ATOM 1942 O O . GLN A 1 244 ? 44.250 19.608 -66.282 1.00 30.95 244 GLN A O 1
ATOM 1947 N N . SER A 1 245 ? 46.216 18.696 -65.583 1.00 34.09 245 SER A N 1
ATOM 1948 C CA . SER A 1 245 ? 47.143 19.826 -65.414 1.00 34.09 245 SER A CA 1
ATOM 1949 C C . SER A 1 245 ? 47.882 20.231 -66.699 1.00 34.09 245 SER A C 1
ATOM 1951 O O . SER A 1 245 ? 47.967 19.420 -67.619 1.00 34.09 245 SER A O 1
ATOM 1953 N N . ASP A 1 246 ? 48.496 21.424 -66.701 1.00 32.19 246 ASP A N 1
ATOM 1954 C CA . ASP A 1 246 ? 49.612 21.767 -67.599 1.00 32.19 246 ASP A CA 1
ATOM 1955 C C . ASP A 1 246 ? 50.615 22.743 -66.936 1.00 32.19 246 ASP A C 1
ATOM 1957 O O . ASP A 1 246 ? 50.224 23.562 -66.095 1.00 32.19 246 ASP A O 1
ATOM 1961 N N . ASP A 1 247 ? 51.891 22.597 -67.307 1.00 38.38 247 ASP A N 1
ATOM 1962 C CA . ASP A 1 247 ? 53.129 23.064 -66.651 1.00 38.38 247 ASP A CA 1
ATOM 1963 C C . ASP A 1 247 ? 53.786 24.268 -67.355 1.00 38.38 247 ASP A C 1
ATOM 1965 O O . ASP A 1 247 ? 53.797 24.327 -68.581 1.00 38.38 247 ASP A O 1
ATOM 1969 N N . SER A 1 248 ? 54.425 25.170 -66.584 1.00 42.44 248 SER A N 1
ATOM 1970 C CA . SER A 1 248 ? 55.662 25.893 -66.977 1.00 42.44 248 SER A CA 1
ATOM 1971 C C . SER A 1 248 ? 56.127 26.892 -65.889 1.00 42.44 248 SER A C 1
ATOM 1973 O O . SER A 1 248 ? 55.834 28.090 -65.989 1.00 42.44 248 SER A O 1
ATOM 1975 N N . ARG A 1 249 ? 56.853 26.459 -64.841 1.00 48.75 249 ARG A N 1
ATOM 1976 C CA . ARG A 1 249 ? 57.512 27.368 -63.856 1.00 48.75 249 ARG A CA 1
ATOM 1977 C C . ARG A 1 249 ? 58.835 26.829 -63.264 1.00 48.75 249 ARG A C 1
ATOM 1979 O O . ARG A 1 249 ? 59.242 27.225 -62.176 1.00 48.75 249 ARG A O 1
ATOM 1986 N N . ASP A 1 250 ? 59.581 26.005 -63.993 1.00 54.22 250 ASP A N 1
ATOM 1987 C CA . ASP A 1 250 ? 60.495 25.037 -63.359 1.00 54.22 250 ASP A CA 1
ATOM 1988 C C . ASP A 1 250 ? 61.783 25.558 -62.683 1.00 54.22 250 ASP A C 1
ATOM 1990 O O . ASP A 1 250 ? 62.274 24.906 -61.765 1.00 54.22 250 ASP A O 1
ATOM 1994 N N . ASN A 1 251 ? 62.332 26.735 -63.010 1.00 54.66 251 ASN A N 1
ATOM 1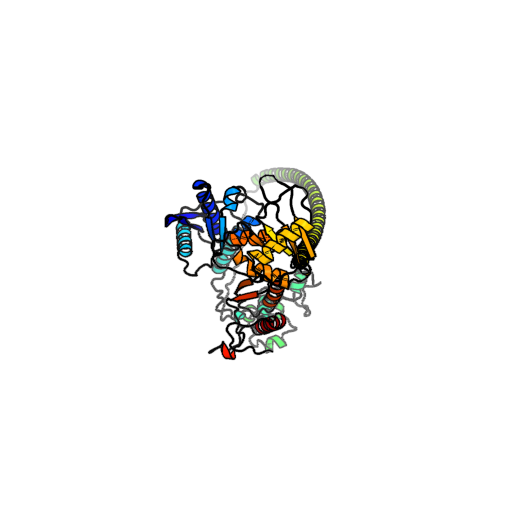995 C CA . ASN A 1 251 ? 63.664 27.102 -62.475 1.00 54.66 251 ASN A CA 1
ATOM 1996 C C . ASN A 1 251 ? 63.674 27.946 -61.183 1.00 54.66 251 ASN A C 1
ATOM 1998 O O . ASN A 1 251 ? 64.646 27.883 -60.437 1.00 54.66 251 ASN A O 1
ATOM 2002 N N . VAL A 1 252 ? 62.607 28.686 -60.853 1.00 55.62 252 VAL A N 1
ATOM 2003 C CA . VAL A 1 252 ? 62.433 29.276 -59.497 1.00 55.62 252 VAL A CA 1
ATOM 2004 C C . VAL A 1 252 ? 61.817 28.246 -58.541 1.00 55.62 252 VAL A C 1
ATOM 2006 O O . VAL A 1 252 ? 62.018 28.291 -57.329 1.00 55.62 252 VAL A O 1
ATOM 2009 N N . GLN A 1 253 ? 61.093 27.283 -59.106 1.00 57.22 253 GLN A N 1
ATOM 2010 C CA . GLN A 1 253 ? 60.403 26.220 -58.395 1.00 57.22 253 GLN A CA 1
ATOM 2011 C C . GLN A 1 253 ? 61.390 25.225 -57.762 1.00 57.22 253 GLN A C 1
ATOM 2013 O O . GLN A 1 253 ? 61.142 24.788 -56.646 1.00 57.22 253 GLN A O 1
ATOM 2018 N N . LEU A 1 254 ? 62.549 24.961 -58.379 1.00 57.12 254 LEU A N 1
ATOM 2019 C CA . LEU A 1 254 ? 63.542 24.009 -57.857 1.00 57.12 254 LEU A CA 1
ATOM 2020 C C . LEU A 1 254 ? 64.192 24.413 -56.509 1.00 57.12 254 LEU A C 1
ATOM 2022 O O . LEU A 1 254 ? 64.320 23.570 -55.625 1.00 57.12 254 LEU A O 1
ATOM 2026 N N . ASP A 1 255 ? 64.574 25.684 -56.312 1.00 63.25 255 ASP A N 1
ATOM 2027 C CA . ASP A 1 255 ? 65.178 26.155 -55.039 1.00 63.25 255 ASP A CA 1
ATOM 2028 C C . ASP A 1 255 ? 64.136 26.242 -53.910 1.00 63.25 255 ASP A C 1
ATOM 2030 O O . ASP A 1 255 ? 64.416 25.939 -52.747 1.00 63.25 255 ASP A O 1
ATOM 2034 N N . ILE A 1 256 ? 62.897 26.606 -54.258 1.00 65.38 256 ILE A N 1
ATOM 2035 C CA . ILE A 1 256 ? 61.767 26.576 -53.325 1.00 65.38 256 ILE A CA 1
ATOM 2036 C C . ILE A 1 256 ? 61.453 25.126 -52.934 1.00 65.38 256 ILE A C 1
ATOM 2038 O O . ILE A 1 256 ? 61.283 24.861 -51.747 1.00 65.38 256 ILE A O 1
ATOM 2042 N N . ILE A 1 257 ? 61.449 24.187 -53.887 1.00 68.38 257 ILE A N 1
ATOM 2043 C CA . ILE A 1 257 ? 61.243 22.754 -53.630 1.00 68.38 257 ILE A CA 1
ATOM 2044 C C . ILE A 1 257 ? 62.307 22.213 -52.671 1.00 68.38 257 ILE A C 1
ATOM 2046 O O . ILE A 1 257 ? 61.945 21.609 -51.671 1.00 68.38 257 ILE A O 1
ATOM 2050 N N . GLN A 1 258 ? 63.596 22.496 -52.879 1.00 71.88 258 GLN A N 1
ATOM 2051 C CA . GLN A 1 258 ? 64.653 21.994 -51.986 1.00 71.88 258 GLN A CA 1
ATOM 2052 C C . GLN A 1 258 ? 64.546 22.540 -50.552 1.00 71.88 258 GLN A C 1
ATOM 2054 O O . GLN A 1 258 ? 64.782 21.822 -49.576 1.00 71.88 258 GLN A O 1
ATOM 2059 N N . LYS A 1 259 ? 64.176 23.818 -50.390 1.00 77.06 259 LYS A N 1
ATOM 2060 C CA . LYS A 1 259 ? 63.948 24.406 -49.058 1.00 77.06 259 LYS A CA 1
ATOM 2061 C C . LYS A 1 259 ? 62.683 23.861 -48.399 1.00 77.06 259 LYS A C 1
ATOM 2063 O O . LYS A 1 259 ? 62.694 23.661 -47.183 1.00 77.06 259 LYS A O 1
ATOM 2068 N N . LEU A 1 260 ? 61.627 23.617 -49.178 1.00 72.75 260 LEU A N 1
ATOM 2069 C CA . LEU A 1 260 ? 60.405 22.965 -48.709 1.00 72.75 260 LEU A CA 1
ATOM 2070 C C . LEU A 1 260 ? 60.690 21.525 -48.274 1.00 72.75 260 LEU A C 1
ATOM 2072 O O . LEU A 1 260 ? 60.344 21.190 -47.150 1.00 72.75 260 LEU A O 1
ATOM 2076 N N . GLU A 1 261 ? 61.433 20.738 -49.054 1.00 73.94 261 GLU A N 1
ATOM 2077 C CA . GLU A 1 261 ? 61.842 19.372 -48.693 1.00 73.94 261 GLU A CA 1
ATOM 2078 C C . GLU A 1 261 ? 62.646 19.343 -47.382 1.00 73.94 261 GLU A C 1
ATOM 2080 O O . GLU A 1 261 ? 62.448 18.477 -46.529 1.00 73.94 261 GLU A O 1
ATOM 2085 N N . LEU A 1 262 ? 63.551 20.304 -47.160 1.00 77.12 262 LEU A N 1
ATOM 2086 C CA . LEU A 1 262 ? 64.312 20.380 -45.909 1.00 77.12 262 LEU A CA 1
ATOM 2087 C C . LEU A 1 262 ? 63.424 20.734 -44.703 1.00 77.12 262 LEU A C 1
ATOM 2089 O O . LEU A 1 262 ? 63.642 20.226 -43.598 1.00 77.12 262 LEU A O 1
ATOM 2093 N N . LEU A 1 263 ? 62.451 21.626 -44.895 1.00 75.38 263 LEU A N 1
ATOM 2094 C CA . LEU A 1 263 ? 61.467 21.995 -43.876 1.00 75.38 263 LEU A CA 1
ATOM 2095 C C . LEU A 1 263 ? 60.519 20.834 -43.574 1.00 75.38 263 LEU A C 1
ATOM 2097 O O . LEU A 1 263 ? 60.298 20.543 -42.402 1.00 75.38 263 LEU A O 1
ATOM 2101 N N . GLU A 1 264 ? 60.039 20.136 -44.599 1.00 74.62 264 GLU A N 1
ATOM 2102 C CA . GLU A 1 264 ? 59.211 18.935 -44.489 1.00 74.62 264 GLU A CA 1
ATOM 2103 C C . GLU A 1 264 ? 59.935 17.851 -43.692 1.00 74.62 264 GLU A C 1
ATOM 2105 O O . GLU A 1 264 ? 59.404 17.383 -42.691 1.00 74.62 264 GLU A O 1
ATOM 2110 N N . ASN A 1 265 ? 61.201 17.567 -44.011 1.00 75.75 265 ASN A N 1
ATOM 2111 C CA . ASN A 1 265 ? 62.018 16.607 -43.263 1.00 75.75 265 ASN A CA 1
ATOM 2112 C C . ASN A 1 265 ? 62.216 16.999 -41.785 1.00 75.75 265 ASN A C 1
ATOM 2114 O O . ASN A 1 265 ? 62.291 16.142 -40.899 1.00 75.75 265 ASN A O 1
ATOM 2118 N N . LYS A 1 266 ? 62.337 18.299 -41.480 1.00 80.06 266 LYS A N 1
ATOM 2119 C CA . LYS A 1 266 ? 62.453 18.783 -40.091 1.00 80.06 266 LYS A CA 1
ATOM 2120 C C . LYS A 1 266 ? 61.125 18.684 -39.343 1.00 80.06 266 LYS A C 1
ATOM 2122 O O . LYS A 1 266 ? 61.122 18.264 -38.185 1.00 80.06 266 LYS A O 1
ATOM 2127 N N . ILE A 1 267 ? 60.023 19.052 -39.994 1.00 76.81 267 ILE A N 1
ATOM 2128 C CA . ILE A 1 267 ? 58.668 18.933 -39.447 1.00 76.81 267 ILE A CA 1
ATOM 2129 C C . ILE A 1 267 ? 58.350 17.462 -39.185 1.00 76.81 267 ILE A C 1
ATOM 2131 O O . ILE A 1 267 ? 57.876 17.137 -38.101 1.00 76.81 267 ILE A O 1
ATOM 2135 N N . GLU A 1 268 ? 58.690 16.568 -40.111 1.00 79.00 268 GLU A N 1
ATOM 2136 C CA . GLU A 1 268 ? 58.479 15.128 -39.978 1.00 79.00 268 GLU A CA 1
ATOM 2137 C C . GLU A 1 268 ? 59.260 14.551 -38.792 1.00 79.00 268 GLU A C 1
ATOM 2139 O O . GLU A 1 268 ? 58.689 13.842 -37.967 1.00 79.00 268 GLU A O 1
ATOM 2144 N N . LYS A 1 269 ? 60.535 14.925 -38.614 1.00 78.25 269 LYS A N 1
ATOM 2145 C CA . LYS A 1 269 ? 61.326 14.485 -37.450 1.00 78.25 269 LYS A CA 1
ATOM 2146 C C . LYS A 1 269 ? 60.739 14.952 -36.119 1.00 78.25 269 LYS A C 1
ATOM 2148 O O . LYS A 1 269 ? 60.634 14.152 -35.191 1.00 78.25 269 LYS A O 1
ATOM 2153 N N . ILE A 1 270 ? 60.364 16.229 -36.010 1.00 79.94 270 ILE A N 1
ATOM 2154 C CA . ILE A 1 270 ? 59.773 16.778 -34.778 1.00 79.94 270 ILE A CA 1
ATOM 2155 C C . ILE A 1 270 ? 58.408 16.133 -34.512 1.00 79.94 270 ILE A C 1
ATOM 2157 O O . ILE A 1 270 ? 58.118 15.750 -33.378 1.00 79.94 270 ILE A O 1
ATOM 2161 N N . SER A 1 271 ? 57.597 15.969 -35.559 1.00 80.81 271 SER A N 1
ATOM 2162 C CA . SER A 1 271 ? 56.310 15.285 -35.487 1.00 80.81 271 SER A CA 1
ATOM 2163 C C . SER A 1 271 ? 56.480 13.849 -34.998 1.00 80.81 271 SER A C 1
ATOM 2165 O O . SER A 1 271 ? 55.816 13.481 -34.040 1.00 80.81 271 SER A O 1
ATOM 2167 N N . ASN A 1 272 ? 57.422 13.084 -35.558 1.00 82.38 272 ASN A N 1
ATOM 2168 C CA . ASN A 1 272 ? 57.663 11.685 -35.198 1.00 82.38 272 ASN A CA 1
ATOM 2169 C C . ASN A 1 272 ? 58.073 11.513 -33.726 1.00 82.38 272 ASN A C 1
ATOM 2171 O O . ASN A 1 272 ? 57.515 10.664 -33.029 1.00 82.38 272 ASN A O 1
ATOM 2175 N N . VAL A 1 273 ? 58.982 12.355 -33.219 1.00 84.00 273 VAL A N 1
ATOM 2176 C CA . VAL A 1 273 ? 59.399 12.320 -31.804 1.00 84.00 273 VAL A CA 1
ATOM 2177 C C . VAL A 1 273 ? 58.237 12.669 -30.872 1.00 84.00 273 VAL A C 1
ATOM 2179 O O . VAL A 1 273 ? 58.039 12.001 -29.858 1.00 84.00 273 VAL A O 1
ATOM 2182 N N . ASN A 1 274 ? 57.445 13.688 -31.213 1.00 83.12 274 ASN A N 1
ATOM 2183 C CA . ASN A 1 274 ? 56.282 14.061 -30.412 1.00 83.12 274 ASN A CA 1
ATOM 2184 C C . ASN A 1 274 ? 55.209 12.967 -30.451 1.00 83.12 274 ASN A C 1
ATOM 2186 O O . ASN A 1 274 ? 54.697 12.590 -29.400 1.00 83.12 274 ASN A O 1
ATOM 2190 N N . THR A 1 275 ? 54.913 12.400 -31.624 1.00 81.81 275 THR A N 1
ATOM 2191 C CA . THR A 1 275 ? 53.947 11.301 -31.757 1.00 81.81 275 THR A CA 1
ATOM 2192 C C . THR A 1 275 ? 54.378 10.060 -30.990 1.00 81.81 275 THR A C 1
ATOM 2194 O O . THR A 1 275 ? 53.524 9.393 -30.420 1.00 81.81 275 THR A O 1
ATOM 2197 N N . GLN A 1 276 ? 55.680 9.769 -30.921 1.00 85.88 276 GLN A N 1
ATOM 2198 C CA . GLN A 1 276 ? 56.193 8.616 -30.186 1.00 85.88 276 GLN A CA 1
ATOM 2199 C C . GLN A 1 276 ? 56.037 8.790 -28.668 1.00 85.88 276 GLN A C 1
ATOM 2201 O O . GLN A 1 276 ? 55.538 7.886 -28.007 1.00 85.88 276 GLN A O 1
ATOM 2206 N N . LYS A 1 277 ? 56.349 9.976 -28.126 1.00 87.19 277 LYS A N 1
ATOM 2207 C CA . LYS A 1 277 ? 56.110 10.282 -26.702 1.00 87.19 277 LYS A CA 1
ATOM 2208 C C . LYS A 1 277 ? 54.625 10.226 -26.337 1.00 87.19 277 LYS A C 1
ATOM 2210 O O . LYS A 1 277 ? 54.258 9.651 -25.319 1.00 87.19 277 LYS A O 1
ATOM 2215 N N . LEU A 1 278 ? 53.769 10.781 -27.198 1.00 86.75 278 LEU A N 1
ATOM 2216 C CA . LEU A 1 278 ? 52.315 10.705 -27.039 1.00 86.75 278 LEU A CA 1
ATOM 2217 C C . LEU A 1 278 ? 51.806 9.255 -27.084 1.00 86.75 278 LEU A C 1
ATOM 2219 O O . LEU A 1 278 ? 50.891 8.913 -26.341 1.00 86.75 278 LEU A O 1
ATOM 2223 N N . LEU A 1 279 ? 52.388 8.395 -27.926 1.00 88.00 279 LEU A N 1
ATOM 2224 C CA . LEU A 1 279 ? 52.045 6.970 -27.994 1.00 88.00 279 LEU A CA 1
ATOM 2225 C C . LEU A 1 279 ? 52.390 6.229 -26.695 1.00 88.00 279 LEU A C 1
ATOM 2227 O O . LEU A 1 279 ? 51.553 5.481 -26.198 1.00 88.00 279 LEU A O 1
ATOM 2231 N N . GLU A 1 280 ? 53.567 6.475 -26.120 1.00 89.25 280 GLU A N 1
ATOM 2232 C CA . GLU A 1 280 ? 53.992 5.862 -24.852 1.00 89.25 280 GLU A CA 1
ATOM 2233 C C . GLU A 1 280 ? 53.083 6.278 -23.679 1.00 89.25 280 GLU A C 1
ATOM 2235 O O . GLU A 1 280 ? 52.632 5.432 -22.902 1.00 89.25 280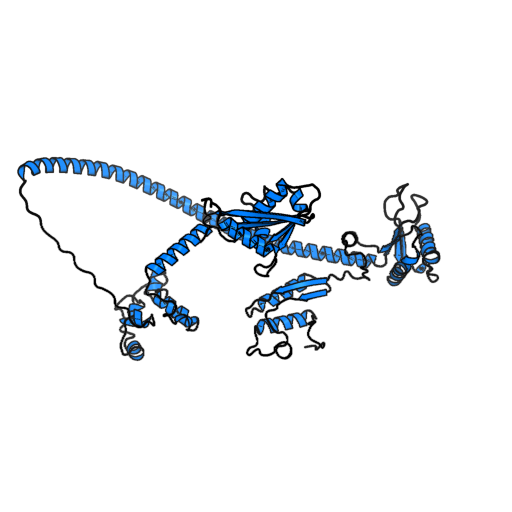 GLU A O 1
ATOM 2240 N N . GLU A 1 281 ? 52.732 7.566 -23.580 1.00 91.75 281 GLU A N 1
ATOM 2241 C CA . GLU A 1 281 ? 51.779 8.053 -22.571 1.00 91.75 281 GLU A CA 1
ATOM 2242 C C . GLU A 1 281 ? 50.379 7.449 -22.761 1.00 91.75 281 GLU A C 1
ATOM 2244 O O . GLU A 1 281 ? 49.728 7.062 -21.784 1.00 91.75 281 GLU A O 1
ATOM 2249 N N . LEU A 1 282 ? 49.915 7.320 -24.011 1.00 88.75 282 LEU A N 1
ATOM 2250 C CA . LEU A 1 282 ? 48.635 6.683 -24.324 1.00 88.75 282 LEU A CA 1
ATOM 2251 C C . LEU A 1 282 ? 48.619 5.201 -23.940 1.00 88.75 282 LEU A C 1
ATOM 2253 O O . LEU A 1 282 ? 47.597 4.725 -23.447 1.00 88.75 282 LEU A O 1
ATOM 2257 N N . GLU A 1 283 ? 49.718 4.470 -24.129 1.00 90.06 283 GLU A N 1
ATOM 2258 C CA . GLU A 1 283 ? 49.825 3.071 -23.706 1.00 90.06 283 GLU A CA 1
ATOM 2259 C C . GLU A 1 283 ? 49.794 2.928 -22.182 1.00 90.06 283 GLU A C 1
ATOM 2261 O O . GLU A 1 283 ? 49.048 2.090 -21.665 1.00 90.06 283 GLU A O 1
ATOM 2266 N N . HIS A 1 284 ? 50.510 3.788 -21.453 1.00 91.31 284 HIS A N 1
ATOM 2267 C CA . HIS A 1 284 ? 50.488 3.786 -19.989 1.00 91.31 284 HIS A CA 1
ATOM 2268 C C . HIS A 1 284 ? 49.092 4.112 -19.436 1.00 91.31 284 HIS A C 1
ATOM 2270 O O . HIS A 1 284 ? 48.560 3.389 -18.589 1.00 91.31 284 HIS A O 1
ATOM 2276 N N . LEU A 1 285 ? 48.451 5.168 -19.951 1.00 91.00 285 LEU A N 1
ATOM 2277 C CA . LEU A 1 285 ? 47.083 5.530 -19.567 1.00 91.00 285 LEU A CA 1
ATOM 2278 C C . LEU A 1 285 ? 46.088 4.418 -19.908 1.00 91.00 285 LEU A C 1
ATOM 2280 O O . LEU A 1 285 ? 45.168 4.155 -19.134 1.00 91.00 285 LEU A O 1
ATOM 2284 N N . ARG A 1 286 ? 46.275 3.733 -21.040 1.00 91.81 286 ARG A N 1
ATOM 2285 C CA . ARG A 1 286 ? 45.437 2.596 -21.430 1.00 91.81 286 ARG A CA 1
ATOM 2286 C C . ARG A 1 286 ? 45.565 1.429 -20.450 1.00 91.81 286 ARG A C 1
ATOM 2288 O O . ARG A 1 286 ? 44.541 0.826 -20.136 1.00 91.81 286 ARG A O 1
ATOM 2295 N N . GLY A 1 287 ? 46.772 1.136 -19.962 1.00 90.56 287 GLY A N 1
ATOM 2296 C CA . GLY A 1 287 ? 47.008 0.136 -18.915 1.00 90.56 287 GLY A CA 1
ATOM 2297 C C . GLY A 1 287 ? 46.288 0.491 -17.614 1.00 90.56 287 GLY A C 1
ATOM 2298 O O . GLY A 1 287 ? 45.468 -0.283 -17.133 1.00 90.56 287 GLY A O 1
ATOM 2299 N N . PHE A 1 288 ? 46.474 1.719 -17.126 1.00 93.50 288 PHE A N 1
ATOM 2300 C CA . PHE A 1 288 ? 45.812 2.193 -15.906 1.00 93.50 288 PHE A CA 1
ATOM 2301 C C . PHE A 1 288 ? 44.276 2.172 -16.007 1.00 93.50 288 PHE A C 1
ATOM 2303 O O . PHE A 1 288 ? 43.582 1.762 -15.077 1.00 93.50 288 PHE A O 1
ATOM 2310 N N . ILE A 1 289 ? 43.723 2.568 -17.161 1.00 91.44 289 ILE A N 1
ATOM 2311 C CA . ILE A 1 289 ? 42.279 2.477 -17.421 1.00 91.44 289 ILE A CA 1
ATOM 2312 C C . ILE A 1 289 ? 41.812 1.018 -17.394 1.00 91.44 289 ILE A C 1
ATOM 2314 O O . ILE A 1 289 ? 40.713 0.751 -16.910 1.00 91.44 289 ILE A O 1
ATOM 2318 N N . HIS A 1 290 ? 42.609 0.079 -17.910 1.00 92.69 290 HIS A N 1
ATOM 2319 C CA . HIS A 1 290 ? 42.268 -1.339 -17.877 1.00 92.69 290 HIS A CA 1
ATOM 2320 C C . HIS A 1 290 ? 42.218 -1.876 -16.442 1.00 92.69 290 HIS A C 1
ATOM 2322 O O . HIS A 1 290 ? 41.231 -2.512 -16.076 1.00 92.69 290 HIS A O 1
ATOM 2328 N N . ASP A 1 291 ? 43.206 -1.547 -15.612 1.00 93.62 291 ASP A N 1
ATOM 2329 C CA . ASP A 1 291 ? 43.249 -1.978 -14.211 1.00 93.62 291 ASP A CA 1
ATOM 2330 C C . ASP A 1 291 ? 42.055 -1.423 -13.418 1.00 93.62 291 ASP A C 1
ATOM 2332 O O . ASP A 1 291 ? 41.323 -2.175 -12.769 1.00 93.62 291 ASP A O 1
ATOM 2336 N N . LEU A 1 292 ? 41.756 -0.127 -13.576 1.00 93.62 292 LEU A N 1
ATOM 2337 C CA . LEU A 1 292 ? 40.567 0.493 -12.980 1.00 93.62 292 LEU A CA 1
ATOM 2338 C C . LEU A 1 292 ? 39.254 -0.121 -13.484 1.00 93.62 292 LEU A C 1
ATOM 2340 O O . LEU A 1 292 ? 38.253 -0.138 -12.761 1.00 93.62 292 LEU A O 1
ATOM 2344 N N . GLN A 1 293 ? 39.210 -0.593 -14.733 1.00 93.00 293 GLN A N 1
ATOM 2345 C CA . GLN A 1 293 ? 38.046 -1.298 -15.270 1.00 93.00 293 GLN A CA 1
ATOM 2346 C C . GLN A 1 293 ? 37.869 -2.669 -14.617 1.00 93.00 293 GLN A C 1
ATOM 2348 O O . GLN A 1 293 ? 36.728 -3.047 -14.345 1.00 93.00 293 GLN A O 1
ATOM 2353 N N . VAL A 1 294 ? 38.959 -3.391 -14.352 1.00 94.38 294 VAL A N 1
ATOM 2354 C CA . VAL A 1 294 ? 38.927 -4.683 -13.655 1.00 94.38 294 VAL A CA 1
ATOM 2355 C C . VAL A 1 294 ? 38.439 -4.502 -12.218 1.00 94.38 294 VAL A C 1
ATOM 2357 O O . VAL A 1 294 ? 37.472 -5.155 -11.828 1.00 94.38 294 VAL A O 1
ATOM 2360 N N . GLU A 1 295 ? 38.995 -3.545 -11.473 1.00 94.62 295 GLU A N 1
ATOM 2361 C CA . GLU A 1 295 ? 38.558 -3.249 -10.100 1.00 94.62 295 GLU A CA 1
ATOM 2362 C C . GLU A 1 295 ? 37.076 -2.835 -10.054 1.00 94.62 295 GLU A C 1
ATOM 2364 O O . GLU A 1 295 ? 36.290 -3.352 -9.257 1.00 94.62 295 GLU A O 1
ATOM 2369 N N . ASN A 1 296 ? 36.636 -1.992 -10.996 1.00 92.31 296 ASN A N 1
ATOM 2370 C CA . ASN A 1 296 ? 35.221 -1.634 -11.132 1.00 92.31 296 ASN A CA 1
ATOM 2371 C C . ASN A 1 296 ? 34.314 -2.842 -11.398 1.00 92.31 296 ASN A C 1
ATOM 2373 O O . ASN A 1 296 ? 33.145 -2.831 -11.004 1.00 92.31 296 ASN A O 1
ATOM 2377 N N . LEU A 1 297 ? 34.790 -3.853 -12.128 1.00 95.00 297 LEU A N 1
ATOM 2378 C CA . LEU A 1 297 ? 34.013 -5.063 -12.385 1.00 95.00 297 LEU A CA 1
ATOM 2379 C C . LEU A 1 297 ? 33.872 -5.907 -11.120 1.00 95.00 297 LEU A C 1
ATOM 2381 O O . LEU A 1 297 ? 32.781 -6.423 -10.876 1.00 95.00 297 LEU A O 1
ATOM 2385 N N . ASP A 1 298 ? 34.920 -6.010 -10.310 1.00 95.12 298 ASP A N 1
ATOM 2386 C CA . ASP A 1 298 ? 34.878 -6.771 -9.063 1.00 95.12 298 ASP A CA 1
ATOM 2387 C C . ASP A 1 298 ? 34.024 -6.073 -8.000 1.00 95.12 298 ASP A C 1
ATOM 2389 O O . ASP A 1 298 ? 33.104 -6.698 -7.466 1.00 95.12 298 ASP A O 1
ATOM 2393 N N . MET A 1 299 ? 34.164 -4.754 -7.826 1.00 95.19 299 MET A N 1
ATOM 2394 C CA . MET A 1 299 ? 33.262 -3.975 -6.965 1.00 95.19 299 MET A CA 1
ATOM 2395 C C . MET A 1 299 ? 31.793 -4.109 -7.395 1.00 95.19 299 MET A C 1
ATOM 2397 O O . MET A 1 299 ? 30.891 -4.214 -6.564 1.00 95.19 299 MET A O 1
ATOM 2401 N N . LYS A 1 300 ? 31.508 -4.143 -8.706 1.00 93.88 300 LYS A N 1
ATOM 2402 C CA . LYS A 1 300 ? 30.138 -4.351 -9.208 1.00 93.88 300 LYS A CA 1
ATOM 2403 C C . LYS A 1 300 ? 29.589 -5.734 -8.862 1.00 93.88 300 LYS A C 1
ATOM 2405 O O . LYS A 1 300 ? 28.384 -5.841 -8.622 1.00 93.88 300 LYS A O 1
ATOM 2410 N N . LYS A 1 301 ? 30.426 -6.778 -8.850 1.00 95.00 301 LYS A N 1
ATOM 2411 C CA . LYS A 1 301 ? 30.018 -8.126 -8.422 1.00 95.00 301 LYS A CA 1
ATOM 2412 C C . LYS A 1 301 ? 29.702 -8.145 -6.930 1.00 95.00 301 LYS A C 1
ATOM 2414 O O . LYS A 1 301 ? 28.658 -8.669 -6.557 1.00 95.00 301 LYS A O 1
ATOM 2419 N N . GLU A 1 302 ? 30.538 -7.519 -6.107 1.00 96.06 302 GLU A N 1
ATOM 2420 C CA . GLU A 1 302 ? 30.325 -7.440 -4.659 1.00 96.06 302 GLU A CA 1
ATOM 2421 C C . GLU A 1 302 ? 29.056 -6.649 -4.313 1.00 96.06 302 GLU A C 1
ATOM 2423 O O . GLU A 1 302 ? 28.197 -7.135 -3.582 1.00 96.06 302 GLU A O 1
ATOM 2428 N N . ILE A 1 303 ? 28.843 -5.492 -4.950 1.00 93.00 303 ILE A N 1
ATOM 2429 C CA . ILE A 1 303 ? 27.603 -4.712 -4.804 1.00 93.00 303 ILE A CA 1
ATOM 2430 C C . ILE A 1 303 ? 26.378 -5.532 -5.218 1.00 93.00 303 ILE A C 1
ATOM 2432 O O . ILE A 1 303 ? 25.311 -5.396 -4.618 1.00 93.00 303 ILE A O 1
ATOM 2436 N N . LYS A 1 304 ? 26.490 -6.352 -6.268 1.00 94.44 304 LYS A N 1
ATOM 2437 C CA . LYS A 1 304 ? 25.395 -7.226 -6.693 1.00 94.44 304 LYS A CA 1
ATOM 2438 C C . LYS A 1 304 ? 25.099 -8.279 -5.623 1.00 94.44 304 LYS A C 1
ATOM 2440 O O . LYS A 1 304 ? 23.936 -8.430 -5.264 1.00 94.44 304 LYS A O 1
ATOM 2445 N N . HIS A 1 305 ? 26.129 -8.928 -5.086 1.00 95.50 305 HIS A N 1
ATOM 2446 C CA . HIS A 1 305 ? 25.985 -9.933 -4.036 1.00 95.50 305 HIS A CA 1
ATOM 2447 C C . HIS A 1 305 ? 25.356 -9.350 -2.761 1.00 95.50 305 HIS A C 1
ATOM 2449 O O . HIS A 1 305 ? 24.342 -9.856 -2.291 1.00 95.50 305 HIS A O 1
ATOM 2455 N N . LEU A 1 306 ? 25.860 -8.209 -2.281 1.00 94.44 306 LEU A N 1
ATOM 2456 C CA . LEU A 1 306 ? 25.309 -7.518 -1.109 1.00 94.44 306 LEU A CA 1
ATOM 2457 C C . LEU A 1 306 ? 23.858 -7.064 -1.321 1.00 94.44 306 LEU A C 1
ATOM 2459 O O . LEU A 1 306 ? 23.059 -7.044 -0.386 1.00 94.44 306 LEU A O 1
ATOM 2463 N N . LYS A 1 307 ? 23.480 -6.692 -2.551 1.00 92.06 307 LYS A N 1
ATOM 2464 C CA . LYS A 1 307 ? 22.085 -6.357 -2.872 1.00 92.06 307 LYS A CA 1
ATOM 2465 C C . LYS A 1 307 ? 21.170 -7.574 -2.801 1.00 92.06 307 LYS A C 1
ATOM 2467 O O . LYS A 1 307 ? 20.048 -7.414 -2.329 1.00 92.06 307 LYS A O 1
ATOM 2472 N N . GLU A 1 308 ? 21.636 -8.730 -3.267 1.00 93.62 308 GLU A N 1
ATOM 2473 C CA . GLU A 1 308 ? 20.904 -10.000 -3.201 1.00 93.62 308 GLU A CA 1
ATOM 2474 C C . GLU A 1 308 ? 20.738 -10.458 -1.743 1.00 93.62 308 GLU A C 1
ATOM 2476 O O . GLU A 1 308 ? 19.627 -10.773 -1.316 1.00 93.62 308 GLU A O 1
ATOM 2481 N N . GLU A 1 309 ? 21.796 -10.383 -0.936 1.00 96.00 309 GLU A N 1
ATOM 2482 C CA . GLU A 1 309 ? 21.734 -10.688 0.498 1.00 96.00 309 GLU A CA 1
ATOM 2483 C C . GLU A 1 309 ? 20.771 -9.748 1.236 1.00 96.00 309 GLU A C 1
ATOM 2485 O O . GLU A 1 309 ? 19.885 -10.190 1.968 1.00 96.00 309 GLU A O 1
ATOM 2490 N N . ARG A 1 310 ? 20.857 -8.439 0.966 1.00 91.12 310 ARG A N 1
ATOM 2491 C CA . ARG A 1 310 ? 19.936 -7.452 1.540 1.00 91.12 310 ARG A CA 1
ATOM 2492 C C . ARG A 1 310 ? 18.482 -7.748 1.178 1.00 91.12 310 ARG A C 1
ATOM 2494 O O . ARG A 1 310 ? 17.612 -7.525 2.012 1.00 91.12 310 ARG A O 1
ATOM 2501 N N . THR A 1 311 ? 18.192 -8.196 -0.047 1.00 90.31 311 THR A N 1
ATOM 2502 C CA . THR A 1 311 ? 16.811 -8.543 -0.422 1.00 90.31 311 THR A CA 1
ATOM 2503 C C . THR A 1 311 ? 16.282 -9.721 0.388 1.00 90.31 311 THR A C 1
ATOM 2505 O O . THR A 1 311 ? 15.184 -9.616 0.920 1.00 90.31 311 THR A O 1
ATOM 2508 N N . VAL A 1 312 ? 17.091 -10.767 0.583 1.00 94.19 312 VAL A N 1
ATOM 2509 C CA . VAL A 1 312 ? 16.704 -11.929 1.400 1.00 94.19 312 VAL A CA 1
ATOM 2510 C C . VAL A 1 312 ? 16.436 -11.516 2.849 1.00 94.19 312 VAL A C 1
ATOM 2512 O O . VAL A 1 312 ? 15.390 -11.843 3.400 1.00 94.19 312 VAL A O 1
ATOM 2515 N N . LEU A 1 313 ? 17.325 -10.715 3.444 1.00 92.88 313 LEU A N 1
ATOM 2516 C CA . LEU A 1 313 ? 17.158 -10.243 4.824 1.00 92.88 313 LEU A CA 1
ATOM 2517 C C . LEU A 1 313 ? 15.916 -9.359 5.010 1.00 92.88 313 LEU A C 1
ATOM 2519 O O . LEU A 1 313 ? 15.283 -9.387 6.066 1.00 92.88 313 LEU A O 1
ATOM 2523 N N . VAL A 1 314 ? 15.560 -8.552 4.006 1.00 88.00 314 VAL A N 1
ATOM 2524 C CA . VAL A 1 314 ? 14.339 -7.732 4.045 1.00 88.00 314 VAL A CA 1
ATOM 2525 C C . VAL A 1 314 ? 13.089 -8.613 4.017 1.00 88.00 314 VAL A C 1
ATOM 2527 O O . VAL A 1 314 ? 12.158 -8.346 4.782 1.00 88.00 314 VAL A O 1
ATOM 2530 N N . ASP A 1 315 ? 13.084 -9.667 3.200 1.00 86.50 315 ASP A N 1
ATOM 2531 C CA . ASP A 1 315 ? 11.971 -10.614 3.120 1.00 86.50 315 ASP A CA 1
ATOM 2532 C C . ASP A 1 315 ? 11.806 -11.386 4.446 1.00 86.50 315 ASP A C 1
ATOM 2534 O O . ASP A 1 315 ? 10.714 -11.404 5.019 1.00 86.50 315 ASP A O 1
ATOM 2538 N N . GLU A 1 316 ? 12.898 -11.904 5.021 1.00 92.56 316 GLU A N 1
ATOM 2539 C CA . GLU A 1 316 ? 12.892 -12.579 6.332 1.00 92.56 316 GLU A CA 1
ATOM 2540 C C . GLU A 1 316 ? 12.418 -11.659 7.471 1.00 92.56 316 GLU A C 1
ATOM 2542 O O . GLU A 1 316 ? 11.659 -12.066 8.361 1.00 92.56 316 GLU A O 1
ATOM 2547 N N . LEU A 1 317 ? 12.830 -10.386 7.451 1.00 86.94 317 LEU A N 1
ATOM 2548 C CA . LEU A 1 317 ? 12.389 -9.395 8.432 1.00 86.94 317 LEU A CA 1
ATOM 2549 C C . LEU A 1 317 ? 10.880 -9.137 8.319 1.00 86.94 317 LEU A C 1
ATOM 2551 O O . LEU A 1 317 ? 10.200 -8.965 9.337 1.00 86.94 317 LEU A O 1
ATOM 2555 N N . GLN A 1 318 ? 10.348 -9.102 7.096 1.00 80.12 318 GLN A N 1
ATOM 2556 C CA . GLN A 1 318 ? 8.921 -8.922 6.857 1.00 80.12 318 GLN A CA 1
ATOM 2557 C C . GLN A 1 318 ? 8.114 -10.125 7.358 1.00 80.12 318 GLN A C 1
ATOM 2559 O O . GLN A 1 318 ? 7.120 -9.928 8.063 1.00 80.12 318 GLN A O 1
ATOM 2564 N N . GLU A 1 319 ? 8.556 -11.349 7.068 1.00 85.88 319 GLU A N 1
ATOM 2565 C CA . GLU A 1 319 ? 7.930 -12.576 7.578 1.00 85.88 319 GLU A CA 1
ATOM 2566 C C . GLU A 1 319 ? 7.948 -12.623 9.110 1.00 85.88 319 GLU A C 1
ATOM 2568 O O . GLU A 1 319 ? 6.918 -12.846 9.752 1.00 85.88 319 GLU A O 1
ATOM 2573 N N . THR A 1 320 ? 9.091 -12.304 9.720 1.00 84.12 320 THR A N 1
ATOM 2574 C CA . THR A 1 320 ? 9.230 -12.268 11.182 1.00 84.12 320 THR A CA 1
ATOM 2575 C C . THR A 1 320 ? 8.257 -11.266 11.809 1.00 84.12 320 THR A C 1
ATOM 2577 O O . THR A 1 320 ? 7.560 -11.591 12.773 1.00 84.12 320 THR A O 1
ATOM 2580 N N . ARG A 1 321 ? 8.130 -10.058 11.240 1.00 81.31 321 ARG A N 1
ATOM 2581 C CA . ARG A 1 321 ? 7.161 -9.045 11.703 1.00 81.31 321 ARG A CA 1
ATOM 2582 C C . ARG A 1 321 ? 5.715 -9.531 11.597 1.00 81.31 321 ARG A C 1
ATOM 2584 O O . ARG A 1 321 ? 4.919 -9.271 12.500 1.00 81.31 321 ARG A O 1
ATOM 2591 N N . GLN A 1 322 ? 5.364 -10.246 10.529 1.00 81.00 322 GLN A N 1
ATOM 2592 C CA . GLN A 1 322 ? 4.027 -10.829 10.379 1.00 81.00 322 GLN A CA 1
ATOM 2593 C C . GLN A 1 322 ? 3.745 -11.869 11.468 1.00 81.00 322 GLN A C 1
ATOM 2595 O O . GLN A 1 322 ? 2.684 -11.829 12.096 1.00 81.00 322 GLN A O 1
ATOM 2600 N N . ILE A 1 323 ? 4.704 -12.755 11.743 1.00 83.88 323 ILE A N 1
ATOM 2601 C CA . ILE A 1 323 ? 4.580 -13.775 12.791 1.00 83.88 323 ILE A CA 1
ATOM 2602 C C . ILE A 1 323 ? 4.411 -13.127 14.168 1.00 83.88 323 ILE A C 1
ATOM 2604 O O . ILE A 1 323 ? 3.542 -13.553 14.935 1.00 83.88 323 ILE A O 1
ATOM 2608 N N . VAL A 1 324 ? 5.183 -12.080 14.473 1.00 85.88 324 VAL A N 1
ATOM 2609 C CA . VAL A 1 324 ? 5.055 -11.326 15.731 1.00 85.88 324 VAL A CA 1
ATOM 2610 C C . VAL A 1 324 ? 3.651 -10.737 15.861 1.00 85.88 324 VAL A C 1
ATOM 2612 O O . VAL A 1 324 ? 2.973 -11.017 16.847 1.00 85.88 324 VAL A O 1
ATOM 2615 N N . ASN A 1 325 ? 3.153 -10.038 14.837 1.00 75.75 325 ASN A N 1
ATOM 2616 C CA . ASN A 1 325 ? 1.809 -9.449 14.854 1.00 75.75 325 ASN A CA 1
ATOM 2617 C C . ASN A 1 325 ? 0.704 -10.500 15.066 1.00 75.75 325 ASN A C 1
ATOM 2619 O O . ASN A 1 325 ? -0.244 -10.288 15.830 1.00 75.75 325 ASN A O 1
ATOM 2623 N N . ILE A 1 326 ? 0.814 -11.656 14.402 1.00 78.31 326 ILE A N 1
ATOM 2624 C CA . ILE A 1 326 ? -0.132 -12.769 14.569 1.00 78.31 326 ILE A CA 1
ATOM 2625 C C . ILE A 1 326 ? -0.065 -13.312 15.998 1.00 78.31 326 ILE A C 1
ATOM 2627 O O . ILE A 1 326 ? -1.104 -13.575 16.609 1.00 78.31 326 ILE A O 1
ATOM 2631 N N . THR A 1 327 ? 1.141 -13.472 16.536 1.00 81.75 327 THR A N 1
ATOM 2632 C CA . THR A 1 327 ? 1.371 -14.001 17.883 1.00 81.75 327 THR A CA 1
ATOM 2633 C C . THR A 1 327 ? 0.826 -13.054 18.947 1.00 81.75 327 THR A C 1
ATOM 2635 O O . THR A 1 327 ? 0.074 -13.496 19.814 1.00 81.75 327 THR A O 1
ATOM 2638 N N . GLU A 1 328 ? 1.083 -11.750 18.835 1.00 82.44 328 GLU A N 1
ATOM 2639 C CA . GLU A 1 328 ? 0.520 -10.724 19.720 1.00 82.44 328 GLU A CA 1
ATOM 2640 C C . GLU A 1 328 ? -1.013 -10.694 19.659 1.00 82.44 328 GLU A C 1
ATOM 2642 O O . GLU A 1 328 ? -1.690 -10.627 20.689 1.00 82.44 328 GLU A O 1
ATOM 2647 N N . SER A 1 329 ? -1.591 -10.808 18.457 1.00 78.19 329 SER A N 1
ATOM 2648 C CA . SER A 1 329 ? -3.046 -10.876 18.289 1.00 78.19 329 SER A CA 1
ATOM 2649 C C . SER A 1 329 ? -3.638 -12.115 18.967 1.00 78.19 329 SER A C 1
ATOM 2651 O O . SER A 1 329 ? -4.643 -12.002 19.676 1.00 78.19 329 SER A O 1
ATOM 2653 N N . LYS A 1 330 ? -3.014 -13.288 18.790 1.00 82.62 330 LYS A N 1
ATOM 2654 C CA . LYS A 1 330 ? -3.427 -14.540 19.445 1.00 82.62 330 LYS A CA 1
ATOM 2655 C C . LYS A 1 330 ? -3.281 -14.453 20.964 1.00 82.62 330 LYS A C 1
ATOM 2657 O O . LYS A 1 330 ? -4.195 -14.854 21.680 1.00 82.62 330 LYS A O 1
ATOM 2662 N N . GLN A 1 331 ? -2.187 -13.878 21.463 1.00 85.94 331 GLN A N 1
ATOM 2663 C CA . GLN A 1 331 ? -1.973 -13.657 22.893 1.00 85.94 331 GLN A CA 1
ATOM 2664 C C . GLN A 1 331 ? -3.066 -12.759 23.480 1.00 85.94 331 GLN A C 1
ATOM 2666 O O . GLN A 1 331 ? -3.677 -13.115 24.486 1.00 85.94 331 GLN A O 1
ATOM 2671 N N . ASN A 1 332 ? -3.388 -11.647 22.814 1.00 83.62 332 ASN A N 1
ATOM 2672 C CA . ASN A 1 332 ? -4.465 -10.753 23.235 1.00 83.62 332 ASN A CA 1
ATOM 2673 C C . ASN A 1 332 ? -5.838 -11.451 23.229 1.00 83.62 332 ASN A C 1
ATOM 2675 O O . ASN A 1 332 ? -6.649 -11.219 24.125 1.00 83.62 332 ASN A O 1
ATOM 2679 N N . GLN A 1 333 ? -6.112 -12.313 22.243 1.00 80.00 333 GLN A N 1
ATOM 2680 C CA . GLN A 1 333 ? -7.348 -13.104 22.190 1.00 80.00 333 GLN A CA 1
ATOM 2681 C C . GLN A 1 333 ? -7.436 -14.109 23.341 1.00 80.00 333 GLN A C 1
ATOM 2683 O O . GLN A 1 333 ? -8.462 -14.162 24.018 1.00 80.00 333 GLN A O 1
ATOM 2688 N N . LEU A 1 334 ? -6.368 -14.868 23.598 1.00 82.56 334 LEU A N 1
ATOM 2689 C CA . LEU A 1 334 ? -6.309 -15.832 24.699 1.00 82.56 334 LEU A CA 1
ATOM 2690 C C . LEU A 1 334 ? -6.437 -15.135 26.059 1.00 82.56 334 LEU A C 1
ATOM 2692 O O . LEU A 1 334 ? -7.206 -15.573 26.913 1.00 82.56 334 LEU A O 1
ATOM 2696 N N . GLU A 1 335 ? -5.750 -14.009 26.246 1.00 88.44 335 GLU A N 1
ATOM 2697 C CA . GLU A 1 335 ? -5.856 -13.203 27.460 1.00 88.44 335 GLU A CA 1
ATOM 2698 C C . GLU A 1 335 ? -7.283 -12.667 27.656 1.00 88.44 335 GLU A C 1
ATOM 2700 O O . GLU A 1 335 ? -7.842 -12.777 28.749 1.00 88.44 335 GLU A O 1
ATOM 2705 N N . GLN A 1 336 ? -7.917 -12.145 26.599 1.00 88.50 336 GLN A N 1
ATOM 2706 C CA . GLN A 1 336 ? -9.303 -11.676 26.669 1.00 88.50 336 GLN A CA 1
ATOM 2707 C C . GLN A 1 336 ? -10.284 -12.823 26.945 1.00 88.50 336 GLN A C 1
ATOM 2709 O O . GLN A 1 336 ? -11.235 -12.637 27.706 1.00 88.50 336 GLN A O 1
ATOM 2714 N N . TYR A 1 337 ? -10.039 -14.009 26.381 1.00 84.00 337 TYR A N 1
ATOM 2715 C CA . TYR A 1 337 ? -10.829 -15.213 26.632 1.00 84.00 337 TYR A CA 1
ATOM 2716 C C . TYR A 1 337 ? -10.753 -15.638 28.101 1.00 84.00 337 TYR A C 1
ATOM 2718 O O . TYR A 1 337 ? -11.768 -15.996 28.692 1.00 84.00 337 TYR A O 1
ATOM 2726 N N . ILE A 1 338 ? -9.584 -15.522 28.736 1.00 85.56 338 ILE A N 1
ATOM 2727 C CA . ILE A 1 338 ? -9.425 -15.781 30.176 1.00 85.56 338 ILE A CA 1
ATOM 2728 C C . ILE A 1 338 ? -10.162 -14.723 31.016 1.00 85.56 338 ILE A C 1
ATOM 2730 O O . ILE A 1 338 ? -10.703 -15.042 32.077 1.00 85.56 338 ILE A O 1
ATOM 2734 N N . ARG A 1 339 ? -10.224 -13.472 30.540 1.00 87.94 339 ARG A N 1
ATOM 2735 C CA . ARG A 1 339 ? -10.913 -12.353 31.210 1.00 87.94 339 ARG A CA 1
ATOM 2736 C C . ARG A 1 339 ? -12.420 -12.301 30.973 1.00 87.94 339 ARG A C 1
ATOM 2738 O O . ARG A 1 339 ? -13.084 -11.483 31.594 1.00 87.94 339 ARG A O 1
ATOM 2745 N N . ARG A 1 340 ? -12.996 -13.160 30.127 1.00 86.25 340 ARG A N 1
ATOM 2746 C CA . ARG A 1 340 ? -14.443 -13.137 29.824 1.00 86.25 340 ARG A CA 1
ATOM 2747 C C . ARG A 1 340 ? -15.321 -13.340 31.065 1.00 86.25 340 ARG A C 1
ATOM 2749 O O . ARG A 1 340 ? -16.408 -12.790 31.164 1.00 86.25 340 ARG A O 1
ATOM 2756 N N . ASN A 1 341 ? -14.825 -14.101 32.040 1.00 89.75 341 ASN A N 1
ATOM 2757 C CA . ASN A 1 341 ? -15.512 -14.326 33.312 1.00 89.75 341 ASN A CA 1
ATOM 2758 C C . ASN A 1 341 ? -15.292 -13.183 34.316 1.00 89.75 341 ASN A C 1
ATOM 2760 O O . ASN A 1 341 ? -15.762 -13.273 35.450 1.00 89.75 341 ASN A O 1
ATOM 2764 N N . ASN A 1 342 ? -14.547 -12.144 33.938 1.00 92.25 342 ASN A N 1
ATOM 2765 C CA . ASN A 1 342 ? -14.194 -11.038 34.807 1.00 92.25 342 ASN A CA 1
ATOM 2766 C C . ASN A 1 342 ? -15.013 -9.792 34.474 1.00 92.25 342 ASN A C 1
ATOM 2768 O O . ASN A 1 342 ? -15.292 -9.475 33.318 1.00 92.25 342 ASN A O 1
ATOM 2772 N N . VAL A 1 343 ? -15.316 -9.026 35.511 1.00 91.06 343 VAL A N 1
ATOM 2773 C CA . VAL A 1 343 ? -15.968 -7.723 35.411 1.00 91.06 343 VAL A CA 1
ATOM 2774 C C . VAL A 1 343 ? -15.219 -6.727 36.286 1.00 91.06 343 VAL A C 1
ATOM 2776 O O . VAL A 1 343 ? -14.745 -7.075 37.373 1.00 91.06 343 VAL A O 1
ATOM 2779 N N . ARG A 1 344 ? -15.129 -5.475 35.826 1.00 92.81 344 ARG A N 1
ATOM 2780 C CA . ARG A 1 344 ? -14.597 -4.356 36.609 1.00 92.81 344 ARG A CA 1
ATOM 2781 C C . ARG A 1 344 ? -15.710 -3.497 37.176 1.00 92.81 344 ARG A C 1
ATOM 2783 O O . ARG A 1 344 ? -16.642 -3.120 36.471 1.00 92.81 344 ARG A O 1
ATOM 2790 N N . ILE A 1 345 ? -15.564 -3.145 38.447 1.00 92.19 345 ILE A N 1
ATOM 2791 C CA . ILE A 1 345 ? -16.472 -2.255 39.166 1.00 92.19 345 ILE A CA 1
ATOM 2792 C C . ILE A 1 345 ? -15.693 -1.023 39.630 1.00 92.19 345 ILE A C 1
ATOM 2794 O O . ILE A 1 345 ? -14.668 -1.141 40.303 1.00 92.19 345 ILE A O 1
ATOM 2798 N N . PHE A 1 346 ? -16.199 0.156 39.285 1.00 91.00 346 PHE A N 1
ATOM 2799 C CA . PHE A 1 346 ? -15.660 1.466 39.647 1.00 91.00 346 PHE A CA 1
ATOM 2800 C C . PHE A 1 346 ? -16.643 2.234 40.540 1.00 91.00 346 PHE A C 1
ATOM 2802 O O . PHE A 1 346 ? -17.840 1.944 40.534 1.00 91.00 346 PHE A O 1
ATOM 2809 N N . GLY A 1 347 ? -16.144 3.231 41.280 1.00 86.88 347 GLY A N 1
ATOM 2810 C CA . GLY A 1 347 ? -16.975 4.106 42.122 1.00 86.88 347 GLY A CA 1
ATOM 2811 C C . GLY A 1 347 ? -17.433 3.470 43.438 1.00 86.88 347 GLY A C 1
ATOM 2812 O O . GLY A 1 347 ? -18.481 3.818 43.974 1.00 86.88 347 GLY A O 1
ATOM 2813 N N . VAL A 1 348 ? -16.677 2.490 43.940 1.00 88.44 348 VAL A N 1
ATOM 2814 C CA . VAL A 1 348 ? -16.929 1.854 45.237 1.00 88.44 348 VAL A CA 1
ATOM 2815 C C . VAL A 1 348 ? -15.905 2.374 46.232 1.00 88.44 348 VAL A C 1
ATOM 2817 O O . VAL A 1 348 ? -14.719 2.082 46.078 1.00 88.44 348 VAL A O 1
ATOM 2820 N N . SER A 1 349 ? -16.352 3.078 47.270 1.00 83.69 349 SER A N 1
ATOM 2821 C CA . SER A 1 349 ? -15.454 3.636 48.282 1.00 83.69 349 SER A CA 1
ATOM 2822 C C . SER A 1 349 ? -14.633 2.557 48.976 1.00 83.69 349 SER A C 1
ATOM 2824 O O . SER A 1 349 ? -15.145 1.485 49.316 1.00 83.69 349 SER A O 1
ATOM 2826 N N . HIS A 1 350 ? -13.343 2.811 49.156 1.00 77.12 350 HIS A N 1
ATOM 2827 C CA . HIS A 1 350 ? -12.456 1.933 49.911 1.00 77.12 350 HIS A CA 1
ATOM 2828 C C . HIS A 1 350 ? -12.306 2.448 51.347 1.00 77.12 350 HIS A C 1
ATOM 2830 O O . HIS A 1 350 ? -12.090 3.634 51.568 1.00 77.12 350 HIS A O 1
ATOM 2836 N N . LYS A 1 351 ? -12.440 1.567 52.345 1.00 69.56 351 LYS A N 1
ATOM 2837 C CA . LYS A 1 351 ? -12.380 1.973 53.762 1.00 69.56 351 LYS A CA 1
ATOM 2838 C C . LYS A 1 351 ? -10.952 2.079 54.300 1.00 69.56 351 LYS A C 1
ATOM 2840 O O . LYS A 1 351 ? -10.689 2.885 55.182 1.00 69.56 351 LYS A O 1
ATOM 2845 N N . ASN A 1 352 ? -10.037 1.244 53.807 1.00 71.12 352 ASN A N 1
ATOM 2846 C CA . ASN A 1 352 ? -8.652 1.177 54.272 1.00 71.12 352 ASN A CA 1
ATOM 2847 C C . ASN A 1 352 ? -7.713 0.632 53.174 1.00 71.12 352 ASN A C 1
ATOM 2849 O O . ASN A 1 352 ? -8.145 0.116 52.138 1.00 71.12 352 ASN A O 1
ATOM 2853 N N . LYS A 1 353 ? -6.397 0.761 53.392 1.00 71.00 353 LYS A N 1
ATOM 2854 C CA . LYS A 1 353 ? -5.361 0.288 52.453 1.00 71.00 353 LYS A CA 1
ATOM 2855 C C . LYS A 1 353 ? -5.377 -1.237 52.274 1.00 71.00 353 LYS A C 1
ATOM 2857 O O . LYS A 1 353 ? -5.116 -1.718 51.168 1.00 71.00 353 LYS A O 1
ATOM 2862 N N . TYR A 1 354 ? -5.737 -1.966 53.331 1.00 74.62 354 TYR A N 1
ATOM 2863 C CA . TYR A 1 354 ? -5.636 -3.425 53.449 1.00 74.62 354 TYR A CA 1
ATOM 2864 C C . TYR A 1 354 ? -6.996 -4.142 53.444 1.00 74.62 354 TYR A C 1
ATOM 2866 O O . TYR A 1 354 ? -7.186 -5.111 54.176 1.00 74.62 354 TYR A O 1
ATOM 2874 N N . GLU A 1 355 ? -7.939 -3.668 52.629 1.00 78.69 355 GLU A N 1
ATOM 2875 C CA . GLU A 1 355 ? -9.259 -4.292 52.481 1.00 78.69 355 GLU A CA 1
ATOM 2876 C C . GLU A 1 355 ? -9.108 -5.757 52.046 1.00 78.69 355 GLU A C 1
ATOM 2878 O O . GLU A 1 355 ? -8.469 -6.057 51.030 1.00 78.69 355 GLU A O 1
ATOM 2883 N N . ARG A 1 356 ? -9.671 -6.682 52.831 1.00 83.12 356 ARG A N 1
ATOM 2884 C CA . ARG A 1 356 ? -9.535 -8.121 52.567 1.00 83.12 356 ARG A CA 1
ATOM 2885 C C . ARG A 1 356 ? -10.470 -8.553 51.436 1.00 83.12 356 ARG A C 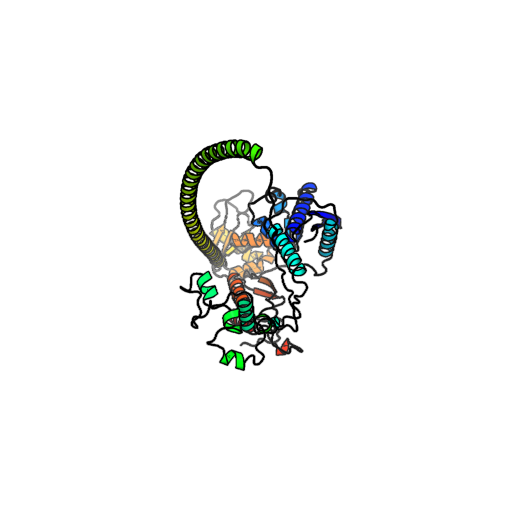1
ATOM 2887 O O . ARG A 1 356 ? -11.513 -7.946 51.177 1.00 83.12 356 ARG A O 1
ATOM 2894 N N . ALA A 1 357 ? -10.128 -9.663 50.779 1.00 82.00 357 ALA A N 1
ATOM 2895 C CA . ALA A 1 357 ? -10.941 -10.223 49.697 1.00 82.00 357 ALA A CA 1
ATOM 2896 C C . ALA A 1 357 ? -12.374 -10.563 50.152 1.00 82.00 357 ALA A C 1
ATOM 2898 O O . ALA A 1 357 ? -13.319 -10.376 49.389 1.00 82.00 357 ALA A O 1
ATOM 2899 N N . GLU A 1 358 ? -12.557 -11.001 51.401 1.00 84.69 358 GLU A N 1
ATOM 2900 C CA . GLU A 1 358 ? -13.871 -11.331 51.973 1.00 84.69 358 GLU A CA 1
ATOM 2901 C C . GLU A 1 358 ? -14.775 -10.103 52.135 1.00 84.69 358 GLU A C 1
ATOM 2903 O O . GLU A 1 358 ? -15.962 -10.152 51.804 1.00 84.69 358 GLU A O 1
ATOM 2908 N N . GLU A 1 359 ? -14.207 -8.984 52.590 1.00 86.06 359 GLU A N 1
ATOM 2909 C CA . GLU A 1 359 ? -14.910 -7.705 52.729 1.00 86.06 359 GLU A CA 1
ATOM 2910 C C . GLU A 1 359 ? -15.329 -7.183 51.353 1.00 86.06 359 GLU A C 1
ATOM 2912 O O . GLU A 1 359 ? -16.494 -6.840 51.138 1.00 86.06 359 GLU A O 1
ATOM 2917 N N . THR A 1 360 ? -14.403 -7.244 50.389 1.00 87.94 360 THR A N 1
ATOM 2918 C CA . THR A 1 360 ? -14.657 -6.875 48.990 1.00 87.94 360 THR A CA 1
ATOM 2919 C C . THR A 1 360 ? -15.762 -7.751 48.386 1.00 87.94 360 THR A C 1
ATOM 2921 O O . THR A 1 360 ? -16.683 -7.240 47.750 1.00 87.94 360 THR A O 1
ATOM 2924 N N . THR A 1 361 ? -15.737 -9.065 48.643 1.00 90.06 361 THR A N 1
ATOM 2925 C CA . THR A 1 361 ? -16.762 -10.012 48.165 1.00 90.06 361 THR A CA 1
ATOM 2926 C C . THR A 1 361 ? -18.140 -9.657 48.721 1.00 90.06 361 THR A C 1
ATOM 2928 O O . THR A 1 361 ? -19.133 -9.699 47.992 1.00 90.06 361 THR A O 1
ATOM 2931 N N . LYS A 1 362 ? -18.221 -9.279 50.004 1.00 88.62 362 LYS A N 1
ATOM 2932 C CA . LYS A 1 362 ? -19.481 -8.879 50.645 1.00 88.62 362 LYS A CA 1
ATOM 2933 C C . LYS A 1 362 ? -20.054 -7.610 50.011 1.00 88.62 362 LYS A C 1
ATOM 2935 O O . LYS A 1 362 ? -21.246 -7.573 49.718 1.00 88.62 362 LYS A O 1
ATOM 2940 N N . ILE A 1 363 ? -19.209 -6.615 49.733 1.00 89.25 363 ILE A N 1
ATOM 2941 C CA . ILE A 1 363 ? -19.614 -5.371 49.060 1.00 89.25 363 ILE A CA 1
ATOM 2942 C C . ILE A 1 363 ? -20.132 -5.656 47.646 1.00 89.25 363 ILE A C 1
ATOM 2944 O O . ILE A 1 363 ? -21.200 -5.176 47.271 1.00 89.25 363 ILE A O 1
ATOM 2948 N N . VAL A 1 364 ? -19.414 -6.475 46.872 1.00 90.62 364 VAL A N 1
ATOM 2949 C CA . VAL A 1 364 ? -19.824 -6.873 45.515 1.00 90.62 364 VAL A CA 1
ATOM 2950 C C . VAL A 1 364 ? -21.166 -7.605 45.538 1.00 90.62 364 VAL A C 1
ATOM 2952 O O . VAL A 1 364 ? -22.054 -7.281 44.749 1.00 90.62 364 VAL A O 1
ATOM 2955 N N . LYS A 1 365 ? -21.351 -8.549 46.468 1.00 89.88 365 LYS A N 1
ATOM 2956 C CA . LYS A 1 365 ? -22.615 -9.280 46.630 1.00 89.88 365 LYS A CA 1
ATOM 2957 C C . LYS A 1 365 ? -23.777 -8.330 46.931 1.00 89.88 365 LYS A C 1
ATOM 2959 O O . LYS A 1 365 ? -24.834 -8.452 46.317 1.00 89.88 365 LYS A O 1
ATOM 2964 N N . ASP A 1 366 ? -23.569 -7.363 47.821 1.00 88.75 366 ASP A N 1
ATOM 2965 C CA . ASP A 1 366 ? -24.577 -6.356 48.150 1.00 88.75 366 ASP A CA 1
ATOM 2966 C C . ASP A 1 366 ? -24.934 -5.476 46.943 1.00 88.75 366 ASP A C 1
ATOM 2968 O O . ASP A 1 366 ? -26.113 -5.209 46.719 1.00 88.75 366 ASP A O 1
ATOM 2972 N N . ILE A 1 367 ? -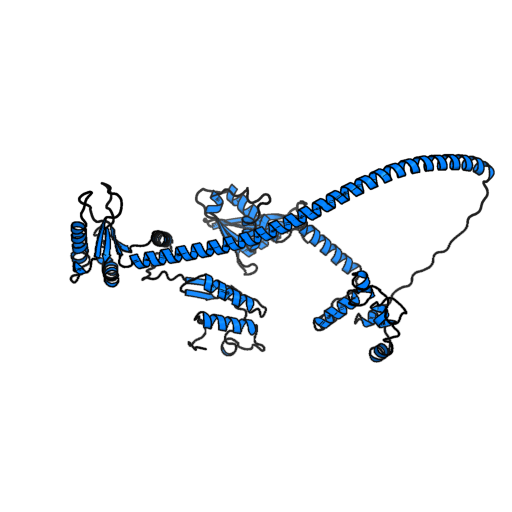23.954 -5.067 46.128 1.00 89.44 367 ILE A N 1
ATOM 2973 C CA . ILE A 1 367 ? -24.203 -4.310 44.889 1.00 89.44 367 ILE A CA 1
ATOM 2974 C C . ILE A 1 367 ? -25.046 -5.141 43.912 1.00 89.44 367 ILE A C 1
ATOM 2976 O O . ILE A 1 367 ? -26.035 -4.639 43.378 1.00 89.44 367 ILE A O 1
ATOM 2980 N N . ILE A 1 368 ? -24.700 -6.412 43.699 1.00 88.94 368 ILE A N 1
ATOM 2981 C CA . ILE A 1 368 ? -25.398 -7.274 42.736 1.00 88.94 368 ILE A CA 1
ATOM 2982 C C . ILE A 1 368 ? -26.837 -7.572 43.189 1.00 88.94 368 ILE A C 1
ATOM 2984 O O . ILE A 1 368 ? -27.778 -7.428 42.410 1.00 88.94 368 ILE A O 1
ATOM 2988 N N . ILE A 1 369 ? -27.047 -7.925 44.457 1.00 88.69 369 ILE A N 1
ATOM 2989 C CA . ILE A 1 369 ? -28.387 -8.272 44.949 1.00 88.69 369 ILE A CA 1
ATOM 2990 C C . ILE A 1 369 ? -29.252 -7.017 45.106 1.00 88.69 369 ILE A C 1
ATOM 2992 O O . ILE A 1 369 ? -30.367 -6.971 44.591 1.00 88.69 369 ILE A O 1
ATOM 2996 N N . LYS A 1 370 ? -28.750 -5.985 45.801 1.00 87.38 370 LYS A N 1
ATOM 2997 C CA . LYS A 1 370 ? -29.559 -4.813 46.181 1.00 87.38 370 LYS A CA 1
ATOM 2998 C C . LYS A 1 370 ? -29.692 -3.804 45.044 1.00 87.38 370 LYS A C 1
ATOM 3000 O O . LYS A 1 370 ? -30.781 -3.279 44.836 1.00 87.38 370 LYS A O 1
ATOM 3005 N N . LYS A 1 371 ? -28.603 -3.511 44.318 1.00 86.12 371 LYS A N 1
ATOM 3006 C CA . LYS A 1 371 ? -28.610 -2.474 43.269 1.00 86.12 371 LYS A CA 1
ATOM 3007 C C . LYS A 1 371 ? -28.948 -3.025 41.884 1.00 86.12 371 LYS A C 1
ATOM 3009 O O . LYS A 1 371 ? -29.729 -2.395 41.180 1.00 86.12 371 LYS A O 1
ATOM 3014 N N . LEU A 1 372 ? -28.418 -4.192 41.499 1.00 85.44 372 LEU A N 1
ATOM 3015 C CA . LEU A 1 372 ? -28.764 -4.823 40.209 1.00 85.44 372 LEU A CA 1
ATOM 3016 C C . LEU A 1 372 ? -30.064 -5.640 40.256 1.00 85.44 372 LEU A C 1
ATOM 3018 O O . LEU A 1 372 ? -30.530 -6.077 39.209 1.00 85.44 372 LEU A O 1
ATOM 3022 N N . LYS A 1 373 ? -30.667 -5.817 41.442 1.00 84.56 373 LYS A N 1
ATOM 3023 C CA . LYS A 1 373 ? -31.920 -6.565 41.662 1.00 84.56 373 LYS A CA 1
ATOM 3024 C C . LYS A 1 373 ? -31.851 -8.034 41.214 1.00 84.56 373 LYS A C 1
ATOM 3026 O O . LYS A 1 373 ? -32.866 -8.634 40.869 1.00 84.56 373 LYS A O 1
ATOM 3031 N N . LEU A 1 374 ? -30.662 -8.638 41.254 1.00 82.94 374 LEU A N 1
ATOM 3032 C CA . LEU A 1 374 ? -30.452 -10.046 40.910 1.00 82.94 374 LEU A CA 1
ATOM 3033 C C . LEU A 1 374 ? -30.602 -10.922 42.163 1.00 82.94 374 LEU A C 1
ATOM 3035 O O . LEU A 1 374 ? -29.622 -11.315 42.792 1.00 82.94 374 LEU A O 1
ATOM 3039 N N . GLY A 1 375 ? -31.850 -11.211 42.543 1.00 68.19 375 GLY A N 1
ATOM 3040 C CA . GLY A 1 375 ? -32.186 -11.923 43.787 1.00 68.19 375 GLY A CA 1
ATOM 3041 C C . GLY A 1 375 ? -31.718 -13.384 43.864 1.00 68.19 375 GLY A C 1
ATOM 3042 O O . GLY A 1 375 ? -31.560 -13.912 44.959 1.00 68.19 375 GLY A O 1
ATOM 3043 N N . GLN A 1 376 ? -31.443 -14.025 42.724 1.00 71.81 376 GLN A N 1
ATOM 3044 C CA . GLN A 1 376 ? -30.935 -15.406 42.659 1.00 71.81 376 GLN A CA 1
ATOM 3045 C C . GLN A 1 376 ? -29.404 -15.504 42.820 1.00 71.81 376 GLN A C 1
ATOM 3047 O O . GLN A 1 376 ? -28.844 -16.598 42.792 1.00 71.81 376 GLN A O 1
ATOM 3052 N N . PHE A 1 377 ? -28.707 -14.375 42.983 1.00 80.25 377 PHE A N 1
ATOM 3053 C CA . PHE A 1 377 ? -27.250 -14.345 43.055 1.00 80.25 377 PHE A CA 1
ATOM 3054 C C . PHE A 1 377 ? -26.727 -14.780 44.434 1.00 80.25 377 PHE A C 1
ATOM 3056 O O . PHE A 1 377 ? -27.076 -14.204 45.468 1.00 80.25 377 PHE A O 1
ATOM 3063 N N . ASN A 1 378 ? -25.831 -15.767 44.466 1.00 76.56 378 ASN A N 1
ATOM 3064 C CA . ASN A 1 378 ? -25.244 -16.303 45.692 1.00 76.56 378 ASN A CA 1
ATOM 3065 C C . ASN A 1 378 ? -23.701 -16.233 45.687 1.00 76.56 378 ASN A C 1
ATOM 3067 O O . ASN A 1 378 ? -23.063 -15.902 44.690 1.00 76.56 378 ASN A O 1
ATOM 3071 N N . LYS A 1 379 ? -23.071 -16.523 46.839 1.00 73.38 379 LYS A N 1
ATOM 3072 C CA . LYS A 1 379 ? -21.599 -16.471 46.975 1.00 73.38 379 LYS A CA 1
ATOM 3073 C C . LYS A 1 379 ? -20.901 -17.495 46.066 1.00 73.38 379 LYS A C 1
ATOM 3075 O O . LYS A 1 379 ? -19.803 -17.218 45.608 1.00 73.38 379 LYS A O 1
ATOM 3080 N N . ALA A 1 380 ? -21.545 -18.624 45.766 1.00 80.00 380 ALA A N 1
ATOM 3081 C CA . ALA A 1 380 ? -20.995 -19.671 44.904 1.00 80.00 380 ALA A CA 1
ATOM 3082 C C . ALA A 1 380 ? -20.902 -19.255 43.425 1.00 80.00 380 ALA A C 1
ATOM 3084 O O . ALA A 1 380 ? -20.310 -19.969 42.623 1.00 80.00 380 ALA A O 1
ATOM 3085 N N . ASN A 1 381 ? -21.452 -18.100 43.040 1.00 85.31 381 ASN A N 1
ATOM 3086 C CA . ASN A 1 381 ? -21.274 -17.554 41.699 1.00 85.31 381 ASN A CA 1
ATOM 3087 C C . ASN A 1 381 ? -19.946 -16.795 41.521 1.00 85.31 381 ASN A C 1
ATOM 3089 O O . ASN A 1 381 ? -19.528 -16.574 40.382 1.00 85.31 381 ASN A O 1
ATOM 3093 N N . ILE A 1 382 ? -19.294 -16.400 42.619 1.00 90.00 382 ILE A N 1
ATOM 3094 C CA . ILE A 1 382 ? -18.036 -15.646 42.625 1.00 90.00 382 ILE A CA 1
ATOM 3095 C C . ILE A 1 382 ? -16.875 -16.609 42.881 1.00 90.00 382 ILE A C 1
ATOM 3097 O O . ILE A 1 382 ? -16.873 -17.320 43.881 1.00 90.00 382 ILE A O 1
ATOM 3101 N N . ASP A 1 383 ? -15.879 -16.574 42.001 1.00 89.56 383 ASP A N 1
ATOM 3102 C CA . ASP A 1 383 ? -14.596 -17.261 42.176 1.00 89.56 383 ASP A CA 1
ATOM 3103 C C . ASP A 1 383 ? -13.686 -16.425 43.092 1.00 89.56 383 ASP A C 1
ATOM 3105 O O . ASP A 1 383 ? -13.292 -16.832 44.184 1.00 89.56 383 ASP A O 1
ATOM 3109 N N . LYS A 1 384 ? -13.412 -15.175 42.687 1.00 90.62 384 LYS A N 1
ATOM 3110 C CA . LYS A 1 384 ? -12.476 -14.291 43.391 1.00 90.62 384 LYS A CA 1
ATOM 3111 C C . LYS A 1 384 ? -12.831 -12.820 43.212 1.00 90.62 384 LYS A C 1
ATOM 3113 O O . LYS A 1 384 ? -13.217 -12.393 42.126 1.00 90.62 384 LYS A O 1
ATOM 3118 N N . THR A 1 385 ? -12.610 -12.015 44.252 1.00 92.19 385 THR A N 1
ATOM 3119 C CA . THR A 1 385 ? -12.686 -10.546 44.174 1.00 92.19 385 THR A CA 1
ATOM 3120 C C . THR A 1 385 ? -11.450 -9.902 44.766 1.00 92.19 385 THR A C 1
ATOM 3122 O O . THR A 1 385 ? -10.988 -10.329 45.825 1.00 92.19 385 THR A O 1
ATOM 3125 N N . HIS A 1 386 ? -10.945 -8.850 44.132 1.00 90.00 386 HIS A N 1
ATOM 3126 C CA . HIS A 1 386 ? -9.856 -8.051 44.688 1.00 90.00 386 HIS A CA 1
ATOM 3127 C C . HIS A 1 386 ? -9.850 -6.631 44.114 1.00 90.00 386 HIS A C 1
ATOM 3129 O O . HIS A 1 386 ? -10.327 -6.384 43.005 1.00 90.00 386 HIS A O 1
ATOM 3135 N N . ARG A 1 387 ? -9.293 -5.694 44.883 1.00 89.50 387 ARG A N 1
ATOM 3136 C CA . ARG A 1 387 ? -9.024 -4.320 44.442 1.00 89.50 387 ARG A CA 1
ATOM 3137 C C . ARG A 1 387 ? -7.791 -4.298 43.542 1.00 89.50 387 ARG A C 1
ATOM 3139 O O . ARG A 1 387 ? -6.803 -4.966 43.836 1.00 89.50 387 ARG A O 1
ATOM 3146 N N . VAL A 1 388 ? -7.830 -3.488 42.491 1.00 87.50 388 VAL A N 1
ATOM 3147 C CA . VAL A 1 388 ? -6.742 -3.341 41.519 1.00 87.50 388 VAL A CA 1
ATOM 3148 C C . VAL A 1 388 ? -6.257 -1.898 41.486 1.00 87.50 388 VAL A C 1
ATOM 3150 O O . VAL A 1 388 ? -7.052 -0.958 41.457 1.00 87.50 388 VAL A O 1
ATOM 3153 N N . GLY A 1 389 ? -4.934 -1.738 41.487 1.00 83.38 389 GLY A N 1
ATOM 3154 C CA . GLY A 1 389 ? -4.252 -0.446 41.488 1.00 83.38 389 GLY A CA 1
ATOM 3155 C C . GLY A 1 389 ? -3.710 -0.026 42.856 1.00 83.38 389 GLY A C 1
ATOM 3156 O O . GLY A 1 389 ? -4.005 -0.625 43.897 1.00 83.38 389 GLY A O 1
ATOM 3157 N N . LEU A 1 390 ? -2.889 1.025 42.835 1.00 80.88 390 LEU A N 1
ATOM 3158 C CA . LEU A 1 390 ? -2.306 1.635 44.030 1.00 80.88 390 LEU A CA 1
ATOM 3159 C C . LEU A 1 390 ? -3.375 2.380 44.835 1.00 80.88 390 LEU A C 1
ATOM 3161 O O . LEU A 1 390 ? -4.284 2.991 44.275 1.00 80.88 390 LEU A O 1
ATOM 3165 N N . PHE A 1 391 ? -3.267 2.316 46.159 1.00 81.19 391 PHE A N 1
ATOM 3166 C CA . PHE A 1 391 ? -4.156 3.032 47.071 1.00 81.19 391 PHE A CA 1
ATOM 3167 C C . PHE A 1 391 ? -3.891 4.542 47.005 1.00 81.19 391 PHE A C 1
ATOM 3169 O O . PHE A 1 391 ? -2.735 4.959 47.080 1.00 81.19 391 PHE A O 1
ATOM 3176 N N . LYS A 1 392 ? -4.952 5.348 46.884 1.00 80.12 392 LYS A N 1
ATOM 3177 C CA . LYS A 1 392 ? -4.892 6.815 46.862 1.00 80.12 392 LYS A CA 1
ATOM 3178 C C . LYS A 1 392 ? -6.029 7.381 47.713 1.00 80.12 392 LYS A C 1
ATOM 3180 O O . LYS A 1 392 ? -7.164 6.961 47.535 1.00 80.12 392 LYS A O 1
ATOM 3185 N N . ASN A 1 393 ? -5.745 8.377 48.554 1.00 74.31 393 ASN A N 1
ATOM 3186 C CA . ASN A 1 393 ? -6.748 8.973 49.454 1.00 74.31 393 ASN A CA 1
ATOM 3187 C C . ASN A 1 393 ? -7.911 9.660 48.711 1.00 74.31 393 ASN A C 1
ATOM 3189 O O . ASN A 1 393 ? -9.022 9.688 49.222 1.00 74.31 393 ASN A O 1
ATOM 3193 N N . ASN A 1 394 ? -7.668 10.171 47.497 1.00 78.62 394 ASN A N 1
ATOM 3194 C CA . ASN A 1 394 ? -8.649 10.947 46.725 1.00 78.62 394 ASN A CA 1
ATOM 3195 C C . ASN A 1 394 ? -9.276 10.171 45.552 1.00 78.62 394 ASN A C 1
ATOM 3197 O O . ASN A 1 394 ? -9.960 10.773 44.728 1.00 78.62 394 ASN A O 1
ATOM 3201 N N . ALA A 1 395 ? -9.007 8.868 45.406 1.00 79.44 395 ALA A N 1
ATOM 3202 C CA . ALA A 1 395 ? -9.516 8.105 44.266 1.00 79.44 395 ALA A CA 1
ATOM 3203 C C . ALA A 1 395 ? -9.778 6.637 44.607 1.00 79.44 395 ALA A C 1
ATOM 3205 O O . ALA A 1 395 ? -8.912 5.933 45.129 1.00 79.44 395 ALA A O 1
ATOM 3206 N N . ASP A 1 396 ? -10.960 6.155 44.230 1.00 85.75 396 ASP A N 1
ATOM 3207 C CA . ASP A 1 396 ? -11.352 4.774 44.467 1.00 85.75 396 ASP A CA 1
ATOM 3208 C C . ASP A 1 396 ? -10.699 3.791 43.498 1.00 85.75 396 ASP A C 1
ATOM 3210 O O . ASP A 1 396 ? -10.759 3.933 42.276 1.00 85.75 396 ASP A O 1
ATOM 3214 N N . ARG A 1 397 ? -10.105 2.737 44.066 1.00 88.69 397 ARG A N 1
ATOM 3215 C CA . ARG A 1 397 ? -9.552 1.619 43.299 1.00 88.69 397 ARG A CA 1
ATOM 3216 C C . ARG A 1 397 ? -10.668 0.771 42.706 1.00 88.69 397 ARG A C 1
ATOM 3218 O O . ARG A 1 397 ? -11.614 0.404 43.411 1.00 88.69 397 ARG A O 1
ATOM 3225 N N . ALA A 1 398 ? -10.496 0.384 41.447 1.00 90.38 398 ALA A N 1
ATOM 3226 C CA . ALA A 1 398 ? -11.388 -0.553 40.780 1.00 90.38 398 ALA A CA 1
ATOM 3227 C C . ALA A 1 398 ? -11.369 -1.919 41.479 1.00 90.38 398 ALA A C 1
ATOM 3229 O O . ALA A 1 398 ? -10.347 -2.339 42.023 1.00 90.38 398 ALA A O 1
ATOM 3230 N N . ILE A 1 399 ? -12.491 -2.628 41.440 1.00 92.56 399 ILE A N 1
ATOM 3231 C CA . ILE A 1 399 ? -12.597 -4.011 41.905 1.00 92.56 399 ILE A CA 1
ATOM 3232 C C . ILE A 1 399 ? -12.696 -4.907 40.672 1.00 92.56 399 ILE A C 1
ATOM 3234 O O . ILE A 1 399 ? -13.552 -4.671 39.821 1.00 92.56 399 ILE A O 1
ATOM 3238 N N . ILE A 1 400 ? -11.851 -5.937 40.587 1.00 93.56 400 ILE A N 1
ATOM 3239 C CA . ILE A 1 400 ? -12.042 -7.042 39.644 1.00 93.56 400 ILE A CA 1
ATOM 3240 C C . ILE A 1 400 ? -12.803 -8.155 40.356 1.00 93.56 400 ILE A C 1
ATOM 3242 O O . ILE A 1 400 ? -12.414 -8.605 41.438 1.00 93.56 400 ILE A O 1
ATOM 3246 N N . VAL A 1 401 ? -13.877 -8.604 39.715 1.00 93.69 401 VAL A N 1
ATOM 3247 C CA . VAL A 1 401 ? -14.699 -9.735 40.137 1.00 93.69 401 VAL A CA 1
ATOM 3248 C C . VAL A 1 401 ? -14.587 -10.810 39.074 1.00 93.69 401 VAL A C 1
ATOM 3250 O O . VAL A 1 401 ? -14.933 -10.559 37.924 1.00 93.69 401 VAL A O 1
ATOM 3253 N N . ARG A 1 402 ? -14.120 -11.996 39.458 1.00 93.94 402 ARG A N 1
ATOM 3254 C CA . ARG A 1 402 ? -14.121 -13.191 38.616 1.00 93.94 402 ARG A CA 1
ATOM 3255 C C . ARG A 1 402 ? -15.287 -14.081 39.017 1.00 93.94 402 ARG A C 1
ATOM 3257 O O . ARG A 1 402 ? -15.437 -14.411 40.195 1.00 93.94 402 ARG A O 1
ATOM 3264 N N . PHE A 1 403 ? -16.100 -14.461 38.043 1.00 92.88 403 PHE A N 1
ATOM 3265 C CA . PHE A 1 403 ? -17.227 -15.368 38.224 1.00 92.88 403 PHE A CA 1
ATOM 3266 C C . PHE A 1 403 ? -16.859 -16.794 37.808 1.00 92.88 403 PHE A C 1
ATOM 3268 O O . PHE A 1 403 ? -16.007 -17.009 36.945 1.00 92.88 403 PHE A O 1
ATOM 3275 N N . ASN A 1 404 ? -17.553 -17.774 38.383 1.00 88.75 404 ASN A N 1
ATOM 3276 C CA . ASN A 1 404 ? -17.369 -19.183 38.017 1.00 88.75 404 ASN A CA 1
ATOM 3277 C C . ASN A 1 404 ? -17.889 -19.500 36.606 1.00 88.75 404 ASN A C 1
ATOM 3279 O O . ASN A 1 404 ? -17.419 -20.436 35.967 1.00 88.75 404 ASN A O 1
ATOM 3283 N N . ASN A 1 405 ? -18.842 -18.710 36.103 1.00 87.12 405 ASN A N 1
ATOM 3284 C CA . ASN A 1 405 ? -19.450 -18.902 34.792 1.00 87.12 405 ASN A CA 1
ATOM 3285 C C . ASN A 1 405 ? -19.526 -17.573 34.025 1.00 87.12 405 ASN A C 1
ATOM 3287 O O . ASN A 1 405 ? -19.904 -16.544 34.592 1.00 87.12 405 ASN A O 1
ATOM 3291 N N . HIS A 1 406 ? -19.218 -17.617 32.728 1.00 83.69 406 HIS A N 1
ATOM 3292 C CA . HIS A 1 406 ? -19.348 -16.491 31.802 1.00 83.69 406 HIS A CA 1
ATOM 3293 C C . HIS A 1 406 ? -20.773 -15.926 31.779 1.00 83.69 406 HIS A C 1
ATOM 3295 O O . HIS A 1 406 ? -20.962 -14.715 31.828 1.00 83.69 406 HIS A O 1
ATOM 3301 N N . SER A 1 407 ? -21.782 -16.802 31.801 1.00 85.94 407 SER A N 1
ATOM 3302 C CA . SER A 1 407 ? -23.194 -16.395 31.774 1.00 85.94 407 SER A CA 1
ATOM 3303 C C . SER A 1 407 ? -23.575 -15.498 32.964 1.00 85.94 407 SER A C 1
ATOM 3305 O O . SER A 1 407 ? -24.358 -14.553 32.830 1.00 85.94 407 SER A O 1
ATOM 3307 N N . THR A 1 408 ? -22.962 -15.726 34.131 1.00 87.62 408 THR A N 1
ATOM 3308 C CA . THR A 1 408 ? -23.146 -14.866 35.306 1.00 87.62 408 THR A CA 1
ATOM 3309 C C . THR A 1 408 ? -22.585 -13.467 35.055 1.00 87.62 408 THR A C 1
ATOM 3311 O O . THR A 1 408 ? -23.251 -12.477 35.361 1.00 87.62 408 THR A O 1
ATOM 3314 N N . ALA A 1 409 ? -21.382 -13.380 34.479 1.00 85.81 409 ALA A N 1
ATOM 3315 C CA . ALA A 1 409 ? -20.751 -12.109 34.135 1.00 85.81 409 ALA A CA 1
ATOM 3316 C C . ALA A 1 409 ? -21.604 -11.321 33.124 1.00 85.81 409 ALA A C 1
ATOM 3318 O O . ALA A 1 409 ? -21.861 -10.134 33.328 1.00 85.81 409 ALA A O 1
ATOM 3319 N N . GLU A 1 410 ? -22.126 -11.991 32.092 1.00 83.12 410 GLU A N 1
ATOM 3320 C CA . GLU A 1 410 ? -23.028 -11.387 31.103 1.00 83.12 410 GLU A CA 1
ATOM 3321 C C . GLU A 1 410 ? -24.322 -10.862 31.729 1.00 83.12 410 GLU A C 1
ATOM 3323 O O . GLU A 1 410 ? -24.742 -9.745 31.432 1.00 83.12 410 GLU A O 1
ATOM 3328 N N . THR A 1 411 ? -24.938 -11.627 32.632 1.00 86.56 411 THR A N 1
ATOM 3329 C CA . THR A 1 411 ? -26.176 -11.217 33.317 1.00 86.56 411 THR A CA 1
ATOM 3330 C C . THR A 1 411 ? -25.953 -9.960 34.164 1.00 86.56 411 THR A C 1
ATOM 3332 O O . THR A 1 411 ? -26.774 -9.034 34.159 1.00 86.56 411 THR A O 1
ATOM 3335 N N . VAL A 1 412 ? -24.812 -9.890 34.858 1.00 87.44 412 VAL A N 1
ATOM 3336 C CA . VAL A 1 412 ? -24.393 -8.712 35.633 1.00 87.44 412 VAL A CA 1
ATOM 3337 C C . VAL A 1 412 ? -24.171 -7.505 34.715 1.00 87.44 412 VAL A C 1
ATOM 3339 O O . VAL A 1 412 ? -24.674 -6.417 35.003 1.00 87.44 412 VAL A O 1
ATOM 3342 N N . LEU A 1 413 ? -23.474 -7.691 33.589 1.00 82.81 413 LEU A N 1
ATOM 3343 C CA . LEU A 1 413 ? -23.225 -6.634 32.605 1.00 82.81 413 LEU A CA 1
ATOM 3344 C C . LEU A 1 413 ? -24.519 -6.136 31.948 1.00 82.81 413 LEU A C 1
ATOM 3346 O O . LEU A 1 413 ? -24.700 -4.928 31.808 1.00 82.81 413 LEU A O 1
ATOM 3350 N N . ALA A 1 414 ? -25.448 -7.026 31.601 1.00 80.06 414 ALA A N 1
ATOM 3351 C CA . ALA A 1 414 ? -26.740 -6.665 31.017 1.00 80.06 414 ALA A CA 1
ATOM 3352 C C . ALA A 1 414 ? -27.600 -5.837 31.988 1.00 80.06 414 ALA A C 1
ATOM 3354 O O . ALA A 1 414 ? -28.265 -4.879 31.588 1.00 80.06 414 ALA A O 1
ATOM 3355 N N . SER A 1 415 ? -27.525 -6.152 33.283 1.00 83.31 415 SER A N 1
ATOM 3356 C CA . SER A 1 415 ? -28.306 -5.486 34.332 1.00 83.31 415 SER A CA 1
ATOM 3357 C C . SER A 1 415 ? -27.723 -4.136 34.773 1.00 83.31 415 SER A C 1
ATOM 3359 O O . SER A 1 415 ? -28.367 -3.403 35.525 1.00 83.31 415 SER A O 1
ATOM 3361 N N . ARG A 1 416 ? -26.528 -3.747 34.292 1.00 83.38 416 ARG A N 1
ATOM 3362 C CA . ARG A 1 416 ? -25.797 -2.546 34.751 1.00 83.38 416 ARG A CA 1
ATOM 3363 C C . ARG A 1 416 ? -26.565 -1.232 34.608 1.00 83.38 416 ARG A C 1
ATOM 3365 O O . ARG A 1 416 ? -26.273 -0.279 35.325 1.00 83.38 416 ARG A O 1
ATOM 3372 N N . ARG A 1 417 ? -27.567 -1.171 33.719 1.00 77.81 417 ARG A N 1
ATOM 3373 C CA . ARG A 1 417 ? -28.445 0.004 33.554 1.00 77.81 417 ARG A CA 1
ATOM 3374 C C . ARG A 1 417 ? -29.159 0.389 34.858 1.00 77.81 417 ARG A C 1
ATOM 3376 O O . ARG A 1 417 ? -29.426 1.570 35.059 1.00 77.81 417 ARG A O 1
ATOM 3383 N N . ALA A 1 418 ? -29.388 -0.566 35.763 1.00 83.94 418 ALA A N 1
ATOM 3384 C CA . ALA A 1 418 ? -29.965 -0.319 37.086 1.00 83.94 418 ALA A CA 1
ATOM 3385 C C . ALA A 1 418 ? -29.074 0.545 38.007 1.00 83.94 418 ALA A C 1
ATOM 3387 O O . ALA A 1 418 ? -29.560 1.072 39.002 1.00 83.94 418 ALA A O 1
ATOM 3388 N N . LEU A 1 419 ? -27.787 0.724 37.680 1.00 80.12 419 LEU A N 1
ATOM 3389 C CA . LEU A 1 419 ? -26.833 1.519 38.468 1.00 80.12 419 LEU A CA 1
ATOM 3390 C C . LEU A 1 419 ? -26.803 3.006 38.095 1.00 80.12 419 LEU A C 1
ATOM 3392 O O . LEU A 1 419 ? -26.015 3.772 38.657 1.00 80.12 419 LEU A O 1
ATOM 3396 N N . LYS A 1 420 ? -27.639 3.441 37.144 1.00 79.75 420 LYS A N 1
ATOM 3397 C CA . LYS A 1 420 ? -27.688 4.843 36.719 1.00 79.75 420 LYS A CA 1
ATOM 3398 C C . LYS A 1 420 ? -27.991 5.749 37.923 1.00 79.75 420 LYS A C 1
ATOM 3400 O O . LYS A 1 420 ? -28.949 5.519 38.652 1.00 79.75 420 LYS A O 1
ATOM 3405 N N . GLY A 1 421 ? -27.154 6.766 38.133 1.00 79.00 421 GLY A N 1
ATOM 3406 C CA . GLY A 1 421 ? -27.275 7.710 39.252 1.00 79.00 421 GLY A CA 1
ATOM 3407 C C . GLY A 1 421 ? -26.671 7.234 40.579 1.00 79.00 421 GLY A C 1
ATOM 3408 O O . GLY A 1 421 ? -26.606 8.015 41.519 1.00 79.00 421 GLY A O 1
ATOM 3409 N N . SER A 1 422 ? -26.170 5.995 40.676 1.00 83.56 422 SER A N 1
ATOM 3410 C CA . SER A 1 422 ? -25.621 5.472 41.935 1.00 83.56 422 SER A CA 1
ATOM 3411 C C . SER A 1 422 ? -24.128 5.757 42.149 1.00 83.56 422 SER A C 1
ATOM 3413 O O . SER A 1 422 ? -23.566 5.236 43.112 1.00 83.56 422 SER A O 1
ATOM 3415 N N . GLY A 1 423 ? -23.465 6.440 41.209 1.00 83.69 423 GLY A N 1
ATOM 3416 C CA . GLY A 1 423 ? -22.011 6.664 41.202 1.00 83.69 423 GLY A CA 1
ATOM 3417 C C . GLY A 1 423 ? -21.149 5.420 40.927 1.00 83.69 423 GLY A C 1
ATOM 3418 O O . GLY A 1 423 ? -19.930 5.530 40.894 1.00 83.69 423 GLY A O 1
ATOM 3419 N N . ILE A 1 424 ? -21.758 4.247 40.705 1.00 88.31 424 ILE A N 1
ATOM 3420 C CA . ILE A 1 424 ? -21.055 2.977 40.465 1.00 88.31 424 ILE A CA 1
ATOM 3421 C C . ILE A 1 424 ? -21.138 2.644 38.982 1.00 88.31 424 ILE A C 1
ATOM 3423 O O . ILE A 1 424 ? -22.221 2.670 38.398 1.00 88.31 424 ILE A O 1
ATOM 3427 N N . VAL A 1 425 ? -20.006 2.274 38.387 1.00 87.88 425 VAL A N 1
ATOM 3428 C CA . VAL A 1 425 ? -19.932 1.877 36.978 1.00 87.88 425 VAL A CA 1
ATOM 3429 C C . VAL A 1 425 ? -19.393 0.460 36.881 1.00 87.88 425 VAL A C 1
ATOM 3431 O O . VAL A 1 425 ? -18.366 0.138 37.473 1.00 87.88 425 VAL A O 1
ATOM 3434 N N . ILE A 1 426 ? -20.092 -0.382 36.122 1.00 87.06 426 ILE A N 1
ATOM 3435 C CA . ILE A 1 426 ? -19.683 -1.757 35.840 1.00 87.06 426 ILE A CA 1
ATOM 3436 C C . ILE A 1 426 ? -19.334 -1.881 34.358 1.00 87.06 426 ILE A C 1
ATOM 3438 O O . ILE A 1 426 ? -20.153 -1.566 33.488 1.00 87.06 426 ILE A O 1
ATOM 3442 N N . THR A 1 427 ? -18.126 -2.357 34.075 1.00 85.19 427 THR A N 1
ATOM 3443 C CA . THR A 1 427 ? -17.623 -2.559 32.713 1.00 85.19 427 THR A CA 1
ATOM 3444 C C . THR A 1 427 ? -16.996 -3.933 32.550 1.00 85.19 427 THR A C 1
ATOM 3446 O O . THR A 1 427 ? -16.618 -4.600 33.513 1.00 85.19 427 THR A O 1
ATOM 3449 N N . GLU A 1 428 ? -16.836 -4.327 31.298 1.00 85.69 428 GLU A N 1
ATOM 3450 C CA . GLU A 1 428 ? -16.047 -5.474 30.882 1.00 85.69 428 GLU A CA 1
ATOM 3451 C C . GLU A 1 428 ? -14.577 -5.324 31.344 1.00 85.69 428 GLU A C 1
ATOM 3453 O O . GLU A 1 428 ? -14.029 -4.214 31.373 1.00 85.69 428 GLU A O 1
ATOM 3458 N N . ASP A 1 429 ? -13.922 -6.431 31.716 1.00 88.31 429 ASP A N 1
ATOM 3459 C CA . ASP A 1 429 ? -12.479 -6.464 32.006 1.00 88.31 429 ASP A CA 1
ATOM 3460 C C . ASP A 1 429 ? -11.688 -6.689 30.707 1.00 88.31 429 ASP A C 1
ATOM 3462 O O . ASP A 1 429 ? -11.326 -7.807 30.333 1.00 88.31 429 ASP A O 1
ATOM 3466 N N . LEU A 1 430 ? -11.467 -5.603 29.969 1.00 85.19 430 LEU A N 1
ATOM 3467 C CA . LEU A 1 430 ? -10.757 -5.640 28.692 1.00 85.19 430 LEU A CA 1
ATOM 3468 C C . LEU A 1 430 ? -9.232 -5.703 28.880 1.00 85.19 430 LEU A C 1
ATOM 3470 O O . LEU A 1 430 ? -8.679 -5.189 29.860 1.00 85.19 430 LEU A O 1
ATOM 3474 N N . THR A 1 431 ? -8.531 -6.316 27.924 1.00 87.00 431 THR A N 1
ATOM 3475 C CA . THR A 1 431 ? -7.067 -6.182 27.797 1.00 87.00 431 THR A CA 1
ATOM 3476 C C . THR A 1 431 ? -6.677 -4.722 27.520 1.00 87.00 431 THR A C 1
ATOM 3478 O O . THR A 1 431 ? -7.501 -3.958 27.004 1.00 87.00 431 THR A O 1
ATOM 3481 N N . PRO A 1 432 ? -5.437 -4.291 27.828 1.00 84.94 432 PRO A N 1
ATOM 3482 C CA . PRO A 1 432 ? -4.985 -2.924 27.545 1.00 84.94 432 PRO A CA 1
ATOM 3483 C C . PRO A 1 432 ? -5.201 -2.513 26.081 1.00 84.94 432 PRO A C 1
ATOM 3485 O O . PRO A 1 432 ? -5.746 -1.442 25.813 1.00 84.94 432 PRO A O 1
ATOM 3488 N N . THR A 1 433 ? -4.876 -3.409 25.146 1.00 79.38 433 THR A N 1
ATOM 3489 C CA . THR A 1 433 ? -5.062 -3.209 23.704 1.00 79.38 433 THR A CA 1
ATOM 3490 C C . THR A 1 433 ? -6.535 -3.037 23.329 1.00 79.38 433 THR A C 1
ATOM 3492 O O . THR A 1 433 ? -6.885 -2.134 22.570 1.00 79.38 433 THR A O 1
ATOM 3495 N N . ASN A 1 434 ? -7.432 -3.867 23.872 1.00 78.06 434 ASN A N 1
ATOM 3496 C CA . ASN A 1 434 ? -8.867 -3.758 23.595 1.00 78.06 434 ASN A CA 1
ATOM 3497 C C . ASN A 1 434 ? -9.480 -2.504 24.237 1.00 78.06 434 ASN A C 1
ATOM 3499 O O . ASN A 1 434 ? -10.350 -1.872 23.641 1.00 78.06 434 ASN A O 1
ATOM 3503 N N . LEU A 1 435 ? -8.997 -2.100 25.414 1.00 77.88 435 LEU A N 1
ATOM 3504 C CA . LEU A 1 435 ? -9.424 -0.872 26.081 1.00 77.88 435 LEU A CA 1
ATOM 3505 C C . LEU A 1 435 ? -9.018 0.381 25.292 1.00 77.88 435 LEU A C 1
ATOM 3507 O O . LEU A 1 435 ? -9.826 1.297 25.162 1.00 77.88 435 LEU A O 1
ATOM 3511 N N . GLN A 1 436 ? -7.795 0.430 24.754 1.00 77.25 436 GLN A N 1
ATOM 3512 C CA . GLN A 1 436 ? -7.358 1.529 23.883 1.00 77.25 436 GLN A CA 1
ATOM 3513 C C . GLN A 1 436 ? -8.223 1.624 22.622 1.00 77.25 436 GLN A C 1
ATOM 3515 O O . GLN A 1 436 ? -8.694 2.708 22.287 1.00 77.25 436 GLN A O 1
ATOM 3520 N N . LYS A 1 437 ? -8.506 0.486 21.972 1.00 70.75 437 LYS A N 1
ATOM 3521 C CA . LYS A 1 437 ? -9.423 0.431 20.820 1.00 70.75 437 LYS A CA 1
ATOM 3522 C C . LYS A 1 437 ? -10.809 0.962 21.178 1.00 70.75 437 LYS A C 1
ATOM 3524 O O . LYS A 1 437 ? -11.353 1.785 20.453 1.00 70.75 437 LYS A O 1
ATOM 3529 N N . PHE A 1 438 ? -11.353 0.540 22.319 1.00 64.50 438 PHE A N 1
ATOM 3530 C CA . PHE A 1 438 ? -12.656 0.998 22.795 1.00 64.50 438 PHE A CA 1
ATOM 3531 C C . PHE A 1 438 ? -12.700 2.515 23.046 1.00 64.50 438 PHE A C 1
ATOM 3533 O O . PHE A 1 438 ? -13.681 3.161 22.686 1.00 64.50 438 PHE A O 1
ATOM 3540 N N . LYS A 1 439 ? -11.641 3.101 23.622 1.00 68.81 439 LYS A N 1
ATOM 3541 C CA . LYS A 1 439 ? -11.537 4.558 23.815 1.00 68.81 439 LYS A CA 1
ATOM 3542 C C . LYS A 1 439 ? -11.519 5.309 22.485 1.00 68.81 439 LYS A C 1
ATOM 3544 O O . LYS A 1 439 ? -12.342 6.195 22.300 1.00 68.81 439 LYS A O 1
ATOM 3549 N N . ARG A 1 440 ? -10.676 4.873 21.545 1.00 65.00 440 ARG A N 1
ATOM 3550 C CA . ARG A 1 440 ? -10.559 5.483 20.213 1.00 65.00 440 ARG A CA 1
ATOM 3551 C C . ARG A 1 440 ? -11.878 5.456 19.439 1.00 65.00 440 ARG A C 1
ATOM 3553 O O . ARG A 1 440 ? -12.206 6.414 18.759 1.00 65.00 440 ARG A O 1
ATOM 3560 N N . ILE A 1 441 ? -12.659 4.381 19.568 1.00 56.53 441 ILE A N 1
ATOM 3561 C CA . ILE A 1 441 ? -13.990 4.283 18.943 1.00 56.53 441 ILE A CA 1
ATOM 3562 C C . ILE A 1 441 ? -14.976 5.285 19.561 1.00 56.53 441 ILE A C 1
ATOM 3564 O O . ILE A 1 441 ? -15.799 5.842 18.845 1.00 56.53 441 ILE A O 1
ATOM 3568 N N . ARG A 1 442 ? -14.900 5.536 20.875 1.00 52.94 442 ARG A N 1
ATOM 3569 C CA . ARG A 1 442 ? -15.770 6.510 21.557 1.00 52.94 442 ARG A CA 1
ATOM 3570 C C . ARG A 1 442 ? -15.444 7.968 21.241 1.00 52.94 442 ARG A C 1
ATOM 3572 O O . ARG A 1 442 ? -16.295 8.814 21.479 1.00 52.94 442 ARG A O 1
ATOM 3579 N N . GLU A 1 443 ? -14.238 8.245 20.762 1.00 58.06 443 GLU A N 1
ATOM 3580 C CA . GLU A 1 443 ? -13.796 9.582 20.346 1.00 58.06 443 GLU A CA 1
ATOM 3581 C C . GLU A 1 443 ? -14.289 9.951 18.934 1.00 58.06 443 GLU A C 1
ATOM 3583 O O . GLU A 1 443 ? -14.163 11.100 18.527 1.00 58.06 443 GLU A O 1
ATOM 3588 N N . LEU A 1 444 ? -14.865 9.003 18.185 1.00 48.12 444 LEU A N 1
ATOM 3589 C CA . LEU A 1 444 ? -15.445 9.261 16.867 1.00 48.12 444 LEU A CA 1
ATOM 3590 C C . LEU A 1 444 ? -16.866 9.836 17.007 1.00 48.12 444 LEU A C 1
ATOM 3592 O O . LEU A 1 444 ? -17.740 9.191 17.590 1.00 48.12 444 LEU A O 1
ATOM 3596 N N . ASP A 1 445 ? -17.123 11.000 16.401 1.00 40.31 445 ASP A N 1
ATOM 3597 C CA . ASP A 1 445 ? -18.421 11.710 16.431 1.00 40.31 445 ASP A CA 1
ATOM 3598 C C . ASP A 1 445 ? -19.611 10.875 15.912 1.00 40.31 445 ASP A C 1
ATOM 3600 O O . ASP A 1 445 ? -20.765 11.095 16.280 1.00 40.31 445 ASP A O 1
ATOM 3604 N N . THR A 1 446 ? -19.349 9.852 15.096 1.00 40.81 446 THR A N 1
ATOM 3605 C CA . THR A 1 446 ? -20.365 8.935 14.557 1.00 40.81 446 THR A CA 1
ATOM 3606 C C . THR A 1 446 ? -20.816 7.849 15.544 1.00 40.81 446 THR A C 1
ATOM 3608 O O . THR A 1 446 ? -21.764 7.114 15.263 1.00 40.81 446 THR A O 1
ATOM 3611 N N . ALA A 1 447 ? -20.192 7.732 16.720 1.00 35.72 447 ALA A N 1
ATOM 3612 C CA . ALA A 1 447 ? -20.436 6.646 17.674 1.00 35.72 447 ALA A CA 1
ATOM 3613 C C . ALA A 1 447 ? -21.649 6.853 18.609 1.00 35.72 447 ALA A C 1
ATOM 3615 O O . ALA A 1 447 ? -21.842 6.077 19.550 1.00 35.72 447 ALA A O 1
ATOM 3616 N N . LEU A 1 448 ? -22.499 7.858 18.366 1.00 31.50 448 LEU A N 1
ATOM 3617 C CA . LEU A 1 448 ? -23.611 8.229 19.257 1.00 31.50 448 LEU A CA 1
ATOM 3618 C C . LEU A 1 448 ? -24.671 7.125 19.478 1.00 31.50 448 LEU A C 1
ATOM 3620 O O . LEU A 1 448 ? -25.439 7.229 20.435 1.00 31.50 448 LEU A O 1
ATOM 3624 N N . GLN A 1 449 ? -24.696 6.043 18.683 1.00 32.56 449 GLN A N 1
ATOM 3625 C CA . GLN A 1 449 ? -25.581 4.882 18.901 1.00 32.56 449 GLN A CA 1
ATOM 3626 C C . GLN A 1 449 ? -25.012 3.517 18.451 1.00 32.56 449 GLN A C 1
ATOM 3628 O O . GLN A 1 449 ? -25.737 2.704 17.879 1.00 32.56 449 GLN A O 1
ATOM 3633 N N . THR A 1 450 ? -23.746 3.194 18.721 1.00 32.28 450 THR A N 1
ATOM 3634 C CA . THR A 1 450 ? -23.232 1.836 18.443 1.00 32.28 450 THR A CA 1
ATOM 3635 C C . THR A 1 450 ? -23.136 0.987 19.716 1.00 32.28 450 THR A C 1
ATOM 3637 O O . THR A 1 450 ? -22.462 1.331 20.685 1.00 32.28 450 THR A O 1
ATOM 3640 N N . TRP A 1 451 ? -23.837 -0.154 19.723 1.00 33.91 451 TRP A N 1
ATOM 3641 C CA . TRP A 1 451 ? -23.712 -1.201 20.742 1.00 33.91 451 TRP A CA 1
ATOM 3642 C C . TRP A 1 451 ? -23.267 -2.488 20.051 1.00 33.91 451 TRP A C 1
ATOM 3644 O O . TRP A 1 451 ? -23.998 -3.015 19.216 1.00 33.91 451 TRP A O 1
ATOM 3654 N N . THR A 1 452 ? -22.112 -3.030 20.425 1.00 36.81 452 THR A N 1
ATOM 3655 C CA . THR A 1 452 ? -21.711 -4.392 20.054 1.00 36.81 452 THR A CA 1
ATOM 3656 C C . THR A 1 452 ? -21.893 -5.307 21.260 1.00 36.81 452 THR A C 1
ATOM 3658 O O . THR A 1 452 ? -21.266 -5.130 22.305 1.00 36.81 452 THR A O 1
ATOM 3661 N N . LYS A 1 453 ? -22.787 -6.292 21.118 1.00 33.78 453 LYS A N 1
ATOM 3662 C CA . LYS A 1 453 ? -22.735 -7.529 21.905 1.00 33.78 453 LYS A CA 1
ATOM 3663 C C . LYS A 1 453 ? -21.477 -8.285 21.451 1.00 33.78 453 LYS A C 1
ATOM 3665 O O . LYS A 1 453 ? -21.067 -8.098 20.312 1.00 33.78 453 LYS A O 1
ATOM 3670 N N . GLY A 1 454 ? -20.850 -9.029 22.361 1.00 37.84 454 GLY A N 1
ATOM 3671 C CA . GLY A 1 454 ? -19.504 -9.593 22.218 1.00 37.84 454 GLY A CA 1
ATOM 3672 C C . GLY A 1 454 ? -19.142 -10.182 20.848 1.00 37.84 454 GLY A C 1
ATOM 3673 O O . GLY A 1 454 ? -19.999 -10.654 20.113 1.00 37.84 454 GLY A O 1
ATOM 3674 N N . GLU A 1 455 ? -17.827 -10.182 20.615 1.00 39.62 455 GLU A N 1
ATOM 3675 C CA . GLU A 1 455 ? -17.077 -10.420 19.372 1.00 39.62 455 GLU A CA 1
ATOM 3676 C C . GLU A 1 455 ? -16.736 -9.128 18.610 1.00 39.62 455 GLU A C 1
ATOM 3678 O O . GLU A 1 455 ? -17.585 -8.349 18.186 1.00 39.62 455 GLU A O 1
ATOM 3683 N N . ASN A 1 456 ? -15.427 -8.868 18.492 1.00 46.88 456 ASN A N 1
ATOM 3684 C CA . ASN A 1 456 ? -14.862 -7.782 17.693 1.00 46.88 456 ASN A CA 1
ATOM 3685 C C . ASN A 1 456 ? -15.098 -8.098 16.213 1.00 46.88 456 ASN A C 1
ATOM 3687 O O . ASN A 1 456 ? -14.177 -8.544 15.533 1.00 46.88 456 ASN A O 1
ATOM 3691 N N . VAL A 1 457 ? -16.310 -7.872 15.712 1.00 49.50 457 VAL A N 1
ATOM 3692 C CA . VAL A 1 457 ? -16.627 -8.062 14.298 1.00 49.50 457 VAL A CA 1
ATOM 3693 C C . VAL A 1 457 ? -15.885 -7.007 13.479 1.00 49.50 457 VAL A C 1
ATOM 3695 O O . VAL A 1 457 ? -16.353 -5.890 13.263 1.00 49.50 457 VAL A O 1
ATOM 3698 N N . LYS A 1 458 ? -14.674 -7.347 13.042 1.00 47.91 458 LYS A N 1
ATOM 3699 C CA . LYS A 1 458 ? -13.931 -6.524 12.090 1.00 47.91 458 LYS A CA 1
ATOM 3700 C C . LYS A 1 458 ? -14.625 -6.649 10.739 1.00 47.91 458 LYS A C 1
ATOM 3702 O O . LYS A 1 458 ? -14.639 -7.741 10.175 1.00 47.91 458 LYS A O 1
ATOM 3707 N N . THR A 1 459 ? -15.199 -5.555 10.251 1.00 51.72 459 THR A N 1
ATOM 3708 C CA . THR A 1 459 ? -15.835 -5.508 8.931 1.00 51.72 459 THR A CA 1
ATOM 3709 C C . THR A 1 459 ? -14.946 -4.732 7.971 1.00 51.72 459 THR A C 1
ATOM 3711 O O . THR A 1 459 ? -14.573 -3.599 8.260 1.00 51.72 459 THR A O 1
ATOM 3714 N N . THR A 1 460 ? -14.577 -5.334 6.845 1.00 55.41 460 THR A N 1
ATOM 3715 C CA . THR A 1 460 ? -13.901 -4.644 5.740 1.00 55.41 460 THR A CA 1
ATOM 3716 C C . THR A 1 460 ? -14.907 -4.355 4.654 1.00 55.41 460 THR A C 1
ATOM 3718 O O . THR A 1 460 ? -15.609 -5.261 4.221 1.00 55.41 460 THR A O 1
ATOM 3721 N N . ILE A 1 461 ? -14.954 -3.108 4.201 1.00 59.09 461 ILE A N 1
ATOM 3722 C CA . ILE A 1 461 ? -15.696 -2.724 3.006 1.00 59.09 461 ILE A CA 1
ATOM 3723 C C . ILE A 1 461 ? -14.654 -2.296 1.980 1.00 59.09 461 ILE A C 1
ATOM 3725 O O . ILE A 1 461 ? -13.880 -1.378 2.241 1.00 59.09 461 ILE A O 1
ATOM 3729 N N . GLY A 1 462 ? -14.590 -2.998 0.854 1.00 51.66 462 GLY A N 1
ATOM 3730 C CA . GLY A 1 462 ? -13.638 -2.727 -0.220 1.00 51.66 462 GLY A CA 1
ATOM 3731 C C . GLY A 1 462 ? -14.360 -2.516 -1.542 1.00 51.66 462 GLY A C 1
ATOM 3732 O O . GLY A 1 462 ? -15.273 -3.269 -1.866 1.00 51.66 462 GLY A O 1
ATOM 3733 N N . SER A 1 463 ? -13.955 -1.504 -2.309 1.00 64.81 463 SER A N 1
ATOM 3734 C CA . SER A 1 463 ? -14.384 -1.342 -3.701 1.00 64.81 463 SER A CA 1
ATOM 3735 C C . SER A 1 463 ? -13.287 -1.867 -4.623 1.00 64.81 463 SER A C 1
ATOM 3737 O O . SER A 1 463 ? -12.140 -1.434 -4.518 1.00 64.81 463 SER A O 1
ATOM 3739 N N . ILE A 1 464 ? -13.619 -2.822 -5.485 1.00 73.19 464 ILE A N 1
ATOM 3740 C CA . ILE A 1 464 ? -12.685 -3.513 -6.370 1.00 73.19 464 ILE A CA 1
ATOM 3741 C C . ILE A 1 464 ? -12.963 -3.095 -7.803 1.00 73.19 464 ILE A C 1
ATOM 3743 O O . ILE A 1 464 ? -14.105 -3.113 -8.255 1.00 73.19 464 ILE A O 1
ATOM 3747 N N . TYR A 1 465 ? -11.894 -2.748 -8.516 1.00 76.88 465 TYR A N 1
ATOM 3748 C CA . TYR A 1 465 ? -11.924 -2.576 -9.960 1.00 76.88 465 TYR A CA 1
ATOM 3749 C C . TYR A 1 465 ? -11.146 -3.722 -10.604 1.00 76.88 465 TYR A C 1
ATOM 3751 O O . TYR A 1 465 ? -9.918 -3.787 -10.523 1.00 76.88 465 TYR A O 1
ATOM 3759 N N . GLY A 1 466 ? -11.877 -4.667 -11.182 1.00 78.25 466 GLY A N 1
ATOM 3760 C CA . GLY A 1 466 ? -11.330 -5.842 -11.835 1.00 78.25 466 GLY A CA 1
ATOM 3761 C C . GLY A 1 466 ? -10.546 -5.484 -13.100 1.00 78.25 466 GLY A C 1
ATOM 3762 O O . GLY A 1 466 ? -10.868 -4.500 -13.767 1.00 78.25 466 GLY A O 1
ATOM 3763 N N . PRO A 1 467 ? -9.522 -6.256 -13.489 1.00 80.75 467 PRO A N 1
ATOM 3764 C CA . PRO A 1 467 ? -8.830 -6.040 -14.753 1.00 80.75 467 PRO A CA 1
ATOM 3765 C C . PRO A 1 467 ? -9.756 -6.266 -15.960 1.00 80.75 467 PRO A C 1
ATOM 3767 O O . PRO A 1 467 ? -10.533 -7.213 -16.008 1.00 80.75 467 PRO A O 1
ATOM 3770 N N . ASN A 1 468 ? -9.591 -5.442 -17.001 1.00 78.62 468 ASN A N 1
ATOM 3771 C CA . ASN A 1 468 ? -10.291 -5.592 -18.288 1.00 78.62 468 ASN A CA 1
ATOM 3772 C C . ASN A 1 468 ? -9.866 -6.842 -19.089 1.00 78.62 468 ASN A C 1
ATOM 3774 O O . ASN A 1 468 ? -10.448 -7.138 -20.130 1.00 78.62 468 ASN A O 1
ATOM 3778 N N . LYS A 1 469 ? -8.814 -7.544 -18.650 1.00 83.56 469 LYS A N 1
ATOM 3779 C CA . LYS A 1 469 ? -8.290 -8.770 -19.267 1.00 83.56 469 LYS A CA 1
ATOM 3780 C C . LYS A 1 469 ? -8.660 -9.974 -18.407 1.00 83.56 469 LYS A C 1
ATOM 3782 O O . LYS A 1 469 ? -8.767 -9.837 -17.193 1.00 83.56 469 LYS A O 1
ATOM 3787 N N . ASP A 1 470 ? -8.748 -11.147 -19.031 1.00 86.62 470 ASP A N 1
ATOM 3788 C CA . ASP A 1 470 ? -9.039 -12.417 -18.357 1.00 86.62 470 ASP A CA 1
ATOM 3789 C C . ASP A 1 470 ? -7.835 -12.889 -17.521 1.00 86.62 470 ASP A C 1
ATOM 3791 O O . ASP A 1 470 ? -7.064 -13.757 -17.939 1.00 86.62 470 ASP A O 1
ATOM 3795 N N . ASP A 1 471 ? -7.631 -12.238 -16.375 1.00 86.06 471 ASP A N 1
ATOM 3796 C CA . ASP A 1 471 ? -6.513 -12.456 -15.460 1.00 86.06 471 ASP A CA 1
ATOM 3797 C C . ASP A 1 471 ? -6.994 -13.084 -14.141 1.00 86.06 471 ASP A C 1
ATOM 3799 O O . ASP A 1 471 ? -7.346 -12.366 -13.200 1.00 86.06 471 ASP A O 1
ATOM 3803 N N . PRO A 1 472 ? -7.019 -14.425 -14.041 1.00 88.12 472 PRO A N 1
ATOM 3804 C CA . PRO A 1 472 ? -7.387 -15.102 -12.803 1.00 88.12 472 PRO A CA 1
ATOM 3805 C C . PRO A 1 472 ? -6.390 -14.837 -11.666 1.00 88.12 472 PRO A C 1
ATOM 3807 O O . PRO A 1 472 ? -6.800 -14.807 -10.510 1.00 88.12 472 PRO A O 1
ATOM 3810 N N . ASN A 1 473 ? -5.111 -14.559 -11.958 1.00 85.12 473 ASN A N 1
ATOM 3811 C CA . ASN A 1 473 ? -4.093 -14.387 -10.915 1.00 85.12 473 ASN A CA 1
ATOM 3812 C C . ASN A 1 473 ? -4.377 -13.171 -10.027 1.00 85.12 473 ASN A C 1
ATOM 3814 O O . ASN A 1 473 ? -4.085 -13.203 -8.832 1.00 85.12 473 ASN A O 1
ATOM 3818 N N . PHE A 1 474 ? -4.976 -12.118 -10.593 1.00 85.62 474 PHE A N 1
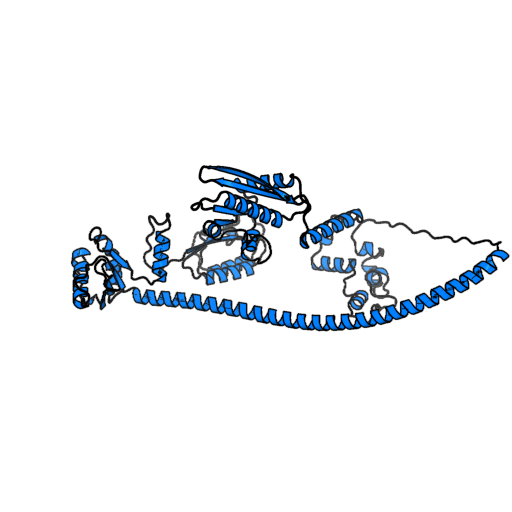ATOM 3819 C CA . PHE A 1 474 ? -5.435 -10.961 -9.827 1.00 85.62 474 PHE A CA 1
ATOM 3820 C C . PHE A 1 474 ? -6.430 -11.372 -8.732 1.00 85.62 474 PHE A C 1
ATOM 3822 O O . PHE A 1 474 ? -6.294 -10.960 -7.581 1.00 85.62 474 PHE A O 1
ATOM 3829 N N . TYR A 1 475 ? -7.393 -12.232 -9.067 1.00 82.56 475 TYR A N 1
ATOM 3830 C CA . TYR A 1 475 ? -8.422 -12.688 -8.132 1.00 82.56 475 TYR A CA 1
ATOM 3831 C C . TYR A 1 475 ? -7.899 -13.739 -7.152 1.00 82.56 475 TYR A C 1
ATOM 3833 O O . TYR A 1 475 ? -8.282 -13.712 -5.984 1.00 82.56 475 TYR A O 1
ATOM 3841 N N . SER A 1 476 ? -6.950 -14.583 -7.566 1.00 81.31 476 SER A N 1
ATOM 3842 C CA . SER A 1 476 ? -6.209 -15.455 -6.645 1.00 81.31 476 SER A CA 1
ATOM 3843 C C . SER A 1 476 ? -5.441 -14.642 -5.600 1.00 81.31 476 SER A C 1
ATOM 3845 O O . SER A 1 476 ? -5.484 -14.943 -4.407 1.00 81.31 476 SER A O 1
ATOM 3847 N N . TYR A 1 477 ? -4.757 -13.581 -6.035 1.00 78.25 477 TYR A N 1
ATOM 3848 C CA . TYR A 1 477 ? -4.025 -12.680 -5.150 1.00 78.25 477 TYR A CA 1
ATOM 3849 C C . TYR A 1 477 ? -4.966 -11.919 -4.214 1.00 78.25 477 TYR A C 1
ATOM 3851 O O . TYR A 1 477 ? -4.714 -11.836 -3.013 1.00 78.25 477 TYR A O 1
ATOM 3859 N N . LEU A 1 478 ? -6.091 -11.428 -4.736 1.00 78.62 478 LEU A N 1
ATOM 3860 C CA . LEU A 1 478 ? -7.140 -10.805 -3.939 1.00 78.62 478 LEU A CA 1
ATOM 3861 C C . LEU A 1 478 ? -7.675 -11.763 -2.864 1.00 78.62 478 LEU A C 1
ATOM 3863 O O . LEU A 1 478 ? -7.775 -11.368 -1.705 1.00 78.62 478 LEU A O 1
ATOM 3867 N N . ALA A 1 479 ? -7.962 -13.020 -3.212 1.00 77.38 479 ALA A N 1
ATOM 3868 C CA . ALA A 1 479 ? -8.411 -14.038 -2.264 1.00 77.38 479 ALA A CA 1
ATOM 3869 C C . ALA A 1 479 ? -7.393 -14.254 -1.133 1.00 77.38 479 ALA A C 1
ATOM 3871 O O . ALA A 1 479 ? -7.774 -14.354 0.034 1.00 77.38 479 ALA A O 1
ATOM 3872 N N . LEU A 1 480 ? -6.095 -14.276 -1.459 1.00 74.75 480 LEU A N 1
ATOM 3873 C CA . LEU A 1 480 ? -5.023 -14.361 -0.463 1.00 74.75 480 LEU A CA 1
ATOM 3874 C C . LEU A 1 480 ? -5.006 -13.129 0.447 1.00 74.75 480 LEU A C 1
ATOM 3876 O O . LEU A 1 480 ? -4.973 -13.281 1.666 1.00 74.75 480 LEU A O 1
ATOM 3880 N N . LYS A 1 481 ? -5.126 -11.919 -0.111 1.00 71.75 481 LYS A N 1
ATOM 3881 C CA . LYS A 1 481 ? -5.186 -10.680 0.681 1.00 71.75 481 LYS A CA 1
ATOM 3882 C C . LYS A 1 481 ? -6.411 -10.606 1.581 1.00 71.75 481 LYS A C 1
ATOM 3884 O O . LYS A 1 481 ? -6.299 -10.193 2.729 1.00 71.75 481 LYS A O 1
ATOM 3889 N N . ILE A 1 482 ? -7.558 -11.079 1.113 1.00 68.50 482 ILE A N 1
ATOM 3890 C CA . ILE A 1 482 ? -8.775 -11.193 1.922 1.00 68.50 482 ILE A CA 1
ATOM 3891 C C . ILE A 1 482 ? -8.560 -12.158 3.099 1.00 68.50 482 ILE A C 1
ATOM 3893 O O . ILE A 1 482 ? -8.921 -11.826 4.228 1.00 68.50 482 ILE A O 1
ATOM 3897 N N . LYS A 1 483 ? -7.919 -13.315 2.868 1.00 69.94 483 LYS A N 1
ATOM 3898 C CA . LYS A 1 483 ? -7.556 -14.268 3.936 1.00 69.94 483 LYS A CA 1
ATOM 3899 C C . LYS A 1 483 ? -6.574 -13.648 4.941 1.00 69.94 483 LYS A C 1
ATOM 3901 O O . LYS A 1 483 ? -6.751 -13.821 6.145 1.00 69.94 483 LYS A O 1
ATOM 3906 N N . GLU A 1 484 ? -5.587 -12.884 4.469 1.00 68.12 484 GLU A N 1
ATOM 3907 C CA . GLU A 1 484 ? -4.610 -12.176 5.315 1.00 68.12 484 GLU A CA 1
ATOM 3908 C C . GLU A 1 484 ? -5.254 -11.115 6.224 1.00 68.12 484 GLU A C 1
ATOM 3910 O O . GLU A 1 484 ? -4.789 -10.903 7.345 1.00 68.12 484 GLU A O 1
ATOM 3915 N N . LEU A 1 485 ? -6.338 -10.464 5.781 1.00 59.28 485 LEU A N 1
ATOM 3916 C CA . LEU A 1 485 ? -7.017 -9.425 6.563 1.00 59.28 485 LEU A CA 1
ATOM 3917 C C . LEU A 1 485 ? -7.636 -9.960 7.867 1.00 59.28 485 LEU A C 1
ATOM 3919 O O . LEU A 1 485 ? -7.774 -9.197 8.825 1.00 59.28 485 LEU A O 1
ATOM 3923 N N . ASN A 1 486 ? -7.973 -11.256 7.926 1.00 61.56 486 ASN A N 1
ATOM 3924 C CA . ASN A 1 486 ? -8.503 -11.945 9.110 1.00 61.56 486 ASN A CA 1
ATOM 3925 C C . ASN A 1 486 ? -9.660 -11.176 9.793 1.00 61.56 486 ASN A C 1
ATOM 3927 O O . ASN A 1 486 ? -9.672 -10.943 11.011 1.00 61.56 486 ASN A O 1
ATOM 3931 N N . ASN A 1 487 ? -10.606 -10.719 8.970 1.00 61.16 487 ASN A N 1
ATOM 3932 C CA . ASN A 1 487 ? -11.760 -9.921 9.373 1.00 61.16 487 ASN A CA 1
ATOM 3933 C C . ASN A 1 487 ? -13.039 -10.772 9.344 1.00 61.16 487 ASN A C 1
ATOM 3935 O O . ASN A 1 487 ? -13.151 -11.712 8.567 1.00 61.16 487 ASN A O 1
ATOM 3939 N N . HIS A 1 488 ? -13.989 -10.461 10.228 1.00 62.00 488 HIS A N 1
ATOM 3940 C CA . HIS A 1 488 ? -15.182 -11.286 10.469 1.00 62.00 488 HIS A CA 1
ATOM 3941 C C . HIS A 1 488 ? -16.217 -11.132 9.350 1.00 62.00 488 HIS A C 1
ATOM 3943 O O . HIS A 1 488 ? -16.902 -12.088 8.998 1.00 62.00 488 HIS A O 1
ATOM 3949 N N . HIS A 1 489 ? -16.325 -9.929 8.782 1.00 59.84 489 HIS A N 1
ATOM 3950 C CA . HIS A 1 489 ? -17.165 -9.651 7.623 1.00 59.84 489 HIS A CA 1
ATOM 3951 C C . HIS A 1 489 ? -16.347 -8.906 6.576 1.00 59.84 489 HIS A C 1
ATOM 3953 O O . HIS A 1 489 ? -15.611 -7.973 6.897 1.00 59.84 489 HIS A O 1
ATOM 3959 N N . ILE A 1 490 ? -16.468 -9.305 5.315 1.00 60.44 490 ILE A N 1
ATOM 3960 C CA . ILE A 1 490 ? -15.812 -8.629 4.199 1.00 60.44 490 ILE A CA 1
ATOM 3961 C C . ILE A 1 490 ? -16.873 -8.403 3.128 1.00 60.44 490 ILE A C 1
ATOM 3963 O O . ILE A 1 490 ? -17.451 -9.343 2.593 1.00 60.44 490 ILE A O 1
ATOM 3967 N N . ILE A 1 491 ? -17.165 -7.134 2.870 1.00 64.00 491 ILE A N 1
ATOM 3968 C CA . ILE A 1 491 ? -18.127 -6.670 1.879 1.00 64.00 491 ILE A CA 1
ATOM 3969 C C . ILE A 1 491 ? -17.321 -6.077 0.734 1.00 64.00 491 ILE A C 1
ATOM 3971 O O . ILE A 1 491 ? -16.639 -5.067 0.904 1.00 64.00 491 ILE A O 1
ATOM 3975 N N . LEU A 1 492 ? -17.393 -6.708 -0.432 1.00 65.19 492 LEU A N 1
ATOM 3976 C CA . LEU A 1 492 ? -16.698 -6.241 -1.624 1.00 65.19 492 LEU A CA 1
ATOM 3977 C C . LEU A 1 492 ? -17.721 -5.751 -2.642 1.00 65.19 492 LEU A C 1
ATOM 3979 O O . LEU A 1 492 ? -18.656 -6.466 -2.993 1.00 65.19 492 LEU A O 1
ATOM 3983 N N . THR A 1 493 ? -17.540 -4.517 -3.088 1.00 64.94 493 THR A N 1
ATOM 3984 C CA . THR A 1 493 ? -18.360 -3.837 -4.097 1.00 64.94 493 THR A CA 1
ATOM 3985 C C . THR A 1 493 ? -17.462 -3.362 -5.242 1.00 64.94 493 THR A C 1
ATOM 3987 O O . THR A 1 493 ? -16.257 -3.588 -5.195 1.00 64.94 493 THR A O 1
ATOM 3990 N N . GLY A 1 494 ? -18.012 -2.739 -6.280 1.00 71.12 494 GLY A N 1
ATOM 3991 C CA . GLY A 1 494 ? -17.252 -2.202 -7.411 1.00 71.12 494 GLY A CA 1
ATOM 3992 C C . GLY A 1 494 ? -17.477 -2.950 -8.724 1.00 71.12 494 GLY A C 1
ATOM 3993 O O . GLY A 1 494 ? -18.397 -3.757 -8.853 1.00 71.12 494 GLY A O 1
ATOM 3994 N N . ASP A 1 495 ? -16.653 -2.635 -9.717 1.00 74.88 495 ASP A N 1
ATOM 3995 C CA . ASP A 1 495 ? -16.763 -3.145 -11.082 1.00 74.88 495 ASP A CA 1
ATOM 3996 C C . ASP A 1 495 ? -15.754 -4.275 -11.292 1.00 74.88 495 ASP A C 1
ATOM 3998 O O . ASP A 1 495 ? -14.555 -4.053 -11.443 1.00 74.88 495 ASP A O 1
ATOM 4002 N N . TRP A 1 496 ? -16.242 -5.511 -11.287 1.00 78.06 496 TRP A N 1
ATOM 4003 C CA . TRP A 1 496 ? -15.407 -6.706 -11.397 1.00 78.06 496 TRP A CA 1
ATOM 4004 C C . TRP A 1 496 ? -15.015 -7.023 -12.847 1.00 78.06 496 TRP A C 1
ATOM 4006 O O . TRP A 1 496 ? -14.292 -7.988 -13.088 1.00 78.06 496 TRP A O 1
ATOM 4016 N N . ASN A 1 497 ? -15.481 -6.244 -13.834 1.00 81.50 497 ASN A N 1
ATOM 4017 C CA . ASN A 1 497 ? -15.228 -6.486 -15.257 1.00 81.50 497 ASN A CA 1
ATOM 4018 C C . ASN A 1 497 ? -15.556 -7.927 -15.719 1.00 81.50 497 ASN A C 1
ATOM 4020 O O . ASN A 1 497 ? -14.957 -8.455 -16.660 1.00 81.50 497 ASN A O 1
ATOM 4024 N N . MET A 1 498 ? -16.522 -8.583 -15.066 1.00 83.31 498 MET A N 1
ATOM 4025 C CA . MET A 1 498 ? -17.019 -9.924 -15.397 1.00 83.31 498 MET A CA 1
ATOM 4026 C C . MET A 1 498 ? -18.424 -10.160 -14.839 1.00 83.31 498 MET A C 1
ATOM 4028 O O . MET A 1 498 ? -18.815 -9.553 -13.846 1.00 83.31 498 MET A O 1
ATOM 4032 N N . LEU A 1 499 ? -19.167 -11.084 -15.453 1.00 77.25 499 LEU A N 1
ATOM 4033 C CA . LEU A 1 499 ? -20.499 -11.491 -14.993 1.00 77.25 499 LEU A CA 1
ATOM 4034 C C . LEU A 1 499 ? -20.416 -12.810 -14.222 1.00 77.25 499 LEU A C 1
ATOM 4036 O O . LEU A 1 499 ? -20.008 -13.831 -14.786 1.00 77.25 499 LEU A O 1
ATOM 4040 N N . LEU A 1 500 ? -20.847 -12.807 -12.957 1.00 74.06 500 LEU A N 1
ATOM 4041 C CA . LEU A 1 500 ? -20.879 -14.007 -12.114 1.00 74.06 500 LEU A CA 1
ATOM 4042 C C . LEU A 1 500 ? -21.927 -15.011 -12.599 1.00 74.06 500 LEU A C 1
ATOM 4044 O O . LEU A 1 500 ? -21.625 -16.206 -12.688 1.00 74.06 500 LEU A O 1
ATOM 4048 N N . ASN A 1 501 ? -23.118 -14.545 -12.986 1.00 71.81 501 ASN A N 1
ATOM 4049 C CA . ASN A 1 501 ? -24.136 -15.361 -13.632 1.00 71.81 501 ASN A CA 1
ATOM 4050 C C . ASN A 1 501 ? -24.576 -14.733 -14.968 1.00 71.81 501 ASN A C 1
ATOM 4052 O O . ASN A 1 501 ? -25.537 -13.973 -15.011 1.00 71.81 501 ASN A O 1
ATOM 4056 N N . PRO A 1 502 ? -23.932 -15.082 -16.097 1.00 68.38 502 PRO A N 1
ATOM 4057 C CA . PRO A 1 502 ? -24.240 -14.480 -17.397 1.00 68.38 502 PRO A CA 1
ATOM 4058 C C . PRO A 1 502 ? -25.693 -14.629 -17.861 1.00 68.38 502 PRO A C 1
ATOM 4060 O O . PRO A 1 502 ? -26.127 -13.843 -18.693 1.00 68.38 502 PRO A O 1
ATOM 4063 N N . GLN A 1 503 ? -26.424 -15.637 -17.369 1.00 65.19 503 GLN A N 1
ATOM 4064 C CA . GLN A 1 503 ? -27.827 -15.859 -17.737 1.00 65.19 503 GLN A CA 1
ATOM 4065 C C . GLN A 1 503 ? -28.785 -14.916 -16.997 1.00 65.19 503 GLN A C 1
ATOM 4067 O O . GLN A 1 503 ? -29.826 -14.564 -17.542 1.00 65.19 503 GLN A O 1
ATOM 4072 N N . MET A 1 504 ? -28.434 -14.513 -15.772 1.00 62.41 504 MET A N 1
ATOM 4073 C CA . MET A 1 504 ? -29.228 -13.606 -14.931 1.00 62.41 504 MET A CA 1
ATOM 4074 C C . MET A 1 504 ? -28.776 -12.149 -15.094 1.00 62.41 504 MET A C 1
ATOM 4076 O O . MET A 1 504 ? -29.600 -11.248 -15.219 1.00 62.41 504 MET A O 1
ATOM 4080 N N . ASP A 1 505 ? -27.459 -11.938 -15.140 1.00 62.59 505 ASP A N 1
ATOM 4081 C CA . ASP A 1 505 ? -26.812 -10.623 -15.074 1.00 62.59 505 ASP A CA 1
ATOM 4082 C C . ASP A 1 505 ? -26.520 -10.044 -16.471 1.00 62.59 505 ASP A C 1
ATOM 4084 O O . ASP A 1 505 ? -26.156 -8.878 -16.616 1.00 62.59 505 ASP A O 1
ATOM 4088 N N . GLY A 1 506 ? -26.653 -10.861 -17.521 1.00 59.81 506 GLY A N 1
ATOM 4089 C CA . GLY A 1 506 ? -26.380 -10.484 -18.902 1.00 59.81 506 GLY A CA 1
ATOM 4090 C C . GLY A 1 506 ? -27.652 -10.412 -19.738 1.00 59.81 506 GLY A C 1
ATOM 4091 O O . GLY A 1 506 ? -28.202 -11.435 -20.132 1.00 59.81 506 GLY A O 1
ATOM 4092 N N . LYS A 1 507 ? -28.075 -9.203 -20.116 1.00 50.16 507 LYS A N 1
ATOM 4093 C CA . LYS A 1 507 ? -29.029 -9.007 -21.218 1.00 50.16 507 LYS A CA 1
ATOM 4094 C C . LYS A 1 507 ? -28.242 -8.533 -22.444 1.00 50.16 507 LYS A C 1
ATOM 4096 O O . LYS A 1 507 ? -27.629 -7.473 -22.394 1.00 50.16 507 LYS A O 1
ATOM 4101 N N . ASN A 1 508 ? -28.252 -9.311 -23.531 1.00 52.88 508 ASN A N 1
ATOM 4102 C CA . ASN A 1 508 ? -27.637 -9.003 -24.842 1.00 52.88 508 ASN A CA 1
ATOM 4103 C C . ASN A 1 508 ? -26.103 -9.156 -24.997 1.00 52.88 508 ASN A C 1
ATOM 4105 O O . ASN A 1 508 ? -25.549 -8.664 -25.981 1.00 52.88 508 ASN A O 1
ATOM 4109 N N . TYR A 1 509 ? -25.396 -9.866 -24.112 1.00 52.50 509 TYR A N 1
ATOM 4110 C CA . TYR A 1 509 ? -23.976 -10.187 -24.344 1.00 52.50 509 TYR A CA 1
ATOM 4111 C C . TYR A 1 509 ? -23.819 -11.359 -25.332 1.00 52.50 509 TYR A C 1
ATOM 4113 O O . TYR A 1 509 ? -24.282 -12.462 -25.060 1.00 52.50 509 TYR A O 1
ATOM 4121 N N . GLN A 1 510 ? -23.137 -11.140 -26.465 1.00 54.97 510 GLN A N 1
ATOM 4122 C CA . GLN A 1 510 ? -22.841 -12.196 -27.455 1.00 54.97 510 GLN A CA 1
ATOM 4123 C C . GLN A 1 510 ? -21.729 -13.161 -27.004 1.00 54.97 510 GLN A C 1
ATOM 4125 O O . GLN A 1 510 ? -21.714 -14.321 -27.410 1.00 54.97 510 GLN A O 1
ATOM 4130 N N . HIS A 1 511 ? -20.808 -12.697 -26.155 1.00 62.69 511 HIS A N 1
ATOM 4131 C CA . HIS A 1 511 ? -19.690 -13.483 -25.636 1.00 62.69 511 HIS A CA 1
ATOM 4132 C C . HIS A 1 511 ? -19.512 -13.245 -24.136 1.00 62.69 511 HIS A C 1
ATOM 4134 O O . HIS A 1 511 ? -19.650 -12.124 -23.648 1.00 62.69 511 HIS A O 1
ATOM 4140 N N . ILE A 1 512 ? -19.187 -14.312 -23.407 1.00 67.12 512 ILE A N 1
ATOM 4141 C CA . ILE A 1 512 ? -18.876 -14.253 -21.979 1.00 67.12 512 ILE A CA 1
ATOM 4142 C C . ILE A 1 512 ? -17.507 -13.590 -21.814 1.00 67.12 512 ILE A C 1
ATOM 4144 O O . ILE A 1 512 ? -16.498 -14.140 -22.257 1.00 67.12 512 ILE A O 1
ATOM 4148 N N . ASN A 1 513 ? -17.476 -12.428 -21.163 1.00 71.69 513 ASN A N 1
ATOM 4149 C CA . ASN A 1 513 ? -16.230 -11.737 -20.855 1.00 71.69 513 ASN A CA 1
ATOM 4150 C C . ASN A 1 513 ? -15.508 -12.406 -19.670 1.00 71.69 513 ASN A C 1
ATOM 4152 O O . ASN A 1 513 ? -16.157 -12.797 -18.700 1.00 71.69 513 ASN A O 1
ATOM 4156 N N . ASN A 1 514 ? -14.180 -12.514 -19.760 1.00 82.31 514 ASN A N 1
ATOM 4157 C CA . ASN A 1 514 ? -13.274 -12.987 -18.703 1.00 82.31 514 ASN A CA 1
ATOM 4158 C C . ASN A 1 514 ? -13.676 -14.320 -18.014 1.00 82.31 514 ASN A C 1
ATOM 4160 O O . ASN A 1 514 ? -13.906 -14.357 -16.800 1.00 82.31 514 ASN A O 1
ATOM 4164 N N . PRO A 1 515 ? -13.799 -15.431 -18.773 1.00 84.06 515 PRO A N 1
ATOM 4165 C CA . PRO A 1 515 ? -14.292 -16.704 -18.250 1.00 84.06 515 PRO A CA 1
ATOM 4166 C C . PRO A 1 515 ? -13.381 -17.345 -17.194 1.00 84.06 515 PRO A C 1
ATOM 4168 O O . PRO A 1 515 ? -13.907 -17.904 -16.235 1.00 84.06 515 PRO A O 1
ATOM 4171 N N . LYS A 1 516 ? -12.049 -17.258 -17.326 1.00 86.00 516 LYS A N 1
ATOM 4172 C CA . LYS A 1 516 ? -11.120 -17.880 -16.364 1.00 86.00 516 LYS A CA 1
ATOM 4173 C C . LYS A 1 516 ? -11.120 -17.138 -15.038 1.00 86.00 516 LYS A C 1
ATOM 4175 O O . LYS A 1 516 ? -11.122 -17.754 -13.978 1.00 86.00 516 LYS A O 1
ATOM 4180 N N . ALA A 1 517 ? -11.137 -15.814 -15.102 1.00 86.56 517 ALA A N 1
ATOM 4181 C CA . ALA A 1 517 ? -11.187 -14.970 -13.925 1.00 86.56 517 ALA A CA 1
ATOM 4182 C C . ALA A 1 517 ? -12.518 -15.146 -13.169 1.00 86.56 517 ALA A C 1
ATOM 4184 O O . ALA A 1 517 ? -12.525 -15.204 -11.943 1.00 86.56 517 ALA A O 1
ATOM 4185 N N . ARG A 1 518 ? -13.628 -15.371 -13.883 1.00 86.94 518 ARG A N 1
ATOM 4186 C CA . ARG A 1 518 ? -14.911 -15.744 -13.269 1.00 86.94 518 ARG A CA 1
ATOM 4187 C C . ARG A 1 518 ? -14.859 -17.083 -12.533 1.00 86.94 518 ARG A C 1
ATOM 4189 O O . ARG A 1 518 ? -15.397 -17.184 -11.432 1.00 86.94 518 ARG A O 1
ATOM 4196 N N . ASP A 1 519 ? -14.265 -18.110 -13.135 1.00 86.75 519 ASP A N 1
ATOM 4197 C CA . ASP A 1 519 ? -14.161 -19.426 -12.492 1.00 86.75 519 ASP A CA 1
ATOM 4198 C C . ASP A 1 519 ? -13.308 -19.346 -11.215 1.00 86.75 519 ASP A C 1
ATOM 4200 O O . ASP A 1 519 ? -13.644 -19.951 -10.197 1.00 86.75 519 ASP A O 1
ATOM 4204 N N . GLU A 1 520 ? -12.280 -18.500 -11.225 1.00 85.19 520 GLU A N 1
ATOM 4205 C CA . GLU A 1 520 ? -11.451 -18.225 -10.056 1.00 85.19 520 GLU A CA 1
ATOM 4206 C C . GLU A 1 520 ? -12.194 -17.453 -8.953 1.00 85.19 520 GLU A C 1
ATOM 4208 O O . GLU A 1 520 ? -12.077 -17.794 -7.776 1.00 85.19 520 GLU A O 1
ATOM 4213 N N . VAL A 1 521 ? -13.023 -16.464 -9.302 1.00 84.19 521 VAL A N 1
ATOM 4214 C CA . VAL A 1 521 ? -13.875 -15.770 -8.320 1.00 84.19 521 VAL A CA 1
ATOM 4215 C C . VAL A 1 521 ? -14.903 -16.727 -7.710 1.00 84.19 521 VAL A C 1
ATOM 4217 O O . VAL A 1 521 ? -15.145 -16.668 -6.507 1.00 84.19 521 VAL A O 1
ATOM 4220 N N . ARG A 1 522 ? -15.466 -17.663 -8.486 1.00 84.50 522 ARG A N 1
ATOM 4221 C CA . ARG A 1 522 ? -16.355 -18.709 -7.945 1.00 84.50 522 ARG A CA 1
ATOM 4222 C C . ARG A 1 522 ? -15.626 -19.634 -6.978 1.00 84.50 522 ARG A C 1
ATOM 4224 O O . ARG A 1 522 ? -16.163 -19.932 -5.915 1.00 84.50 522 ARG A O 1
ATOM 4231 N N . ARG A 1 523 ? -14.395 -20.036 -7.310 1.00 85.06 523 ARG A N 1
ATOM 4232 C CA . ARG A 1 523 ? -13.538 -20.810 -6.403 1.00 85.06 523 ARG A CA 1
ATOM 4233 C C . ARG A 1 523 ? -13.263 -20.037 -5.112 1.00 85.06 523 ARG A C 1
ATOM 4235 O O . ARG A 1 523 ? -13.424 -20.592 -4.032 1.00 85.06 523 ARG A O 1
ATOM 4242 N N . MET A 1 524 ? -12.924 -18.750 -5.213 1.00 83.62 524 MET A N 1
ATOM 4243 C CA . MET A 1 524 ? -12.748 -17.863 -4.059 1.00 83.62 524 MET A CA 1
ATOM 4244 C C . MET A 1 524 ? -14.017 -17.790 -3.199 1.00 83.62 524 MET A C 1
ATOM 4246 O O . MET A 1 524 ? -13.921 -17.888 -1.980 1.00 83.62 524 MET A O 1
ATOM 4250 N N . MET A 1 525 ? -15.195 -17.637 -3.813 1.00 78.81 525 MET A N 1
ATOM 4251 C CA . MET A 1 525 ? -16.473 -17.586 -3.097 1.00 78.81 525 MET A CA 1
ATOM 4252 C C . MET A 1 525 ? -16.774 -18.891 -2.356 1.00 78.81 525 MET A C 1
ATOM 4254 O O . MET A 1 525 ? -17.177 -18.837 -1.198 1.00 78.81 525 MET A O 1
ATOM 4258 N N . ALA A 1 526 ? -16.525 -20.044 -2.985 1.00 79.88 526 ALA A N 1
ATOM 4259 C CA . ALA A 1 526 ? -16.707 -21.353 -2.360 1.00 79.88 526 ALA A CA 1
ATOM 4260 C C . ALA A 1 526 ? -15.717 -21.591 -1.206 1.00 79.88 526 ALA A C 1
ATOM 4262 O O . ALA A 1 526 ? -16.100 -22.082 -0.149 1.00 79.88 526 ALA A O 1
ATOM 4263 N N . GLU A 1 527 ? -14.447 -21.207 -1.372 1.00 77.38 527 GLU A N 1
ATOM 4264 C CA . GLU A 1 527 ? -13.421 -21.371 -0.332 1.00 77.38 527 GLU A CA 1
ATOM 4265 C C . GLU A 1 527 ? -13.603 -20.452 0.877 1.00 77.38 527 GLU A C 1
ATOM 4267 O O . GLU A 1 527 ? -13.169 -20.795 1.976 1.00 77.38 527 GLU A O 1
ATOM 4272 N N . LEU A 1 528 ? -14.167 -19.263 0.666 1.00 71.19 528 LEU A N 1
ATOM 4273 C CA . LEU A 1 528 ? -14.342 -18.242 1.700 1.00 71.19 528 LEU A CA 1
ATOM 4274 C C . LEU A 1 528 ? -15.760 -18.188 2.274 1.00 71.19 528 LEU A C 1
ATOM 4276 O O . LEU A 1 528 ? -16.003 -17.377 3.165 1.00 71.19 528 LEU A O 1
ATOM 4280 N N . ASP A 1 529 ? -16.671 -19.029 1.777 1.00 71.94 529 ASP A N 1
ATOM 4281 C CA . ASP A 1 529 ? -18.107 -19.003 2.089 1.00 71.94 529 ASP A CA 1
ATOM 4282 C C . ASP A 1 529 ? -18.736 -17.612 1.846 1.00 71.94 529 ASP A C 1
ATOM 4284 O O . ASP A 1 529 ? -19.471 -17.062 2.667 1.00 71.94 529 ASP A O 1
ATOM 4288 N N . TYR A 1 530 ? -18.379 -16.979 0.720 1.00 71.19 530 TYR A N 1
ATOM 4289 C CA . TYR A 1 530 ? -18.859 -15.643 0.345 1.00 71.19 530 TYR A CA 1
ATOM 4290 C C . TYR A 1 530 ? -20.054 -15.715 -0.602 1.00 71.19 530 TYR A C 1
ATOM 4292 O O . TYR A 1 530 ? -20.084 -16.494 -1.553 1.00 71.19 530 TYR A O 1
ATOM 4300 N N . PHE A 1 531 ? -21.017 -14.818 -0.387 1.00 64.00 531 PHE A N 1
ATOM 4301 C CA . PHE A 1 531 ? -22.258 -14.750 -1.155 1.00 64.00 531 PHE A CA 1
ATOM 4302 C C . PHE A 1 531 ? -22.336 -13.451 -1.961 1.00 64.00 531 PHE A C 1
ATOM 4304 O O . PHE A 1 531 ? -21.972 -12.380 -1.475 1.00 64.00 531 PHE A O 1
ATOM 4311 N N . SER A 1 532 ? -22.862 -13.533 -3.185 1.00 55.25 532 SER A N 1
ATOM 4312 C CA . SER A 1 532 ? -23.246 -12.337 -3.939 1.00 55.25 532 SER A CA 1
ATOM 4313 C C . SER A 1 532 ? -24.484 -11.711 -3.297 1.00 55.25 532 SER A C 1
ATOM 4315 O O . SER A 1 532 ? -25.488 -12.395 -3.109 1.00 55.25 532 SER A O 1
ATOM 4317 N N . MET A 1 533 ? -24.437 -10.412 -2.987 1.00 51.28 533 MET A N 1
ATOM 4318 C CA . MET A 1 533 ? -25.587 -9.699 -2.410 1.00 51.28 533 MET A CA 1
ATOM 4319 C C . MET A 1 533 ? -26.724 -9.460 -3.410 1.00 51.28 533 MET A C 1
ATOM 4321 O O . MET A 1 533 ? -27.850 -9.220 -2.988 1.00 51.28 533 MET A O 1
ATOM 4325 N N . PHE A 1 534 ? -26.446 -9.529 -4.715 1.00 47.81 534 PHE A N 1
ATOM 4326 C CA . PHE A 1 534 ? -27.418 -9.231 -5.774 1.00 47.81 534 PHE A CA 1
ATOM 4327 C C . PHE A 1 534 ? -27.982 -10.485 -6.463 1.00 47.81 534 PHE A C 1
ATOM 4329 O O . PHE A 1 534 ? -28.844 -10.374 -7.329 1.00 47.81 534 PHE A O 1
ATOM 4336 N N . GLY A 1 535 ? -27.536 -11.682 -6.065 1.00 43.12 535 GLY A N 1
ATOM 4337 C CA . GLY A 1 535 ? -28.114 -12.948 -6.510 1.00 43.12 535 GLY A CA 1
ATOM 4338 C C . GLY A 1 535 ? -29.143 -13.449 -5.505 1.00 43.12 535 GLY A C 1
ATOM 4339 O O . GLY A 1 535 ? -28.783 -14.051 -4.494 1.00 43.12 535 GLY A O 1
ATOM 4340 N N . GLU A 1 536 ? -30.428 -13.215 -5.761 1.00 38.75 536 GLU A N 1
ATOM 4341 C CA . GLU A 1 536 ? -31.488 -13.860 -4.989 1.00 38.75 536 GLU A CA 1
ATOM 4342 C C . GLU A 1 536 ? -31.346 -15.391 -5.075 1.00 38.75 536 GLU A C 1
ATOM 4344 O O . GLU A 1 536 ? -31.311 -15.966 -6.162 1.00 38.75 536 GLU A O 1
ATOM 4349 N N . LYS A 1 537 ? -31.329 -16.025 -3.894 1.00 39.25 537 LYS A N 1
ATOM 4350 C CA . LYS A 1 537 ? -31.200 -17.463 -3.582 1.00 39.25 537 LYS A CA 1
ATOM 4351 C C . LYS A 1 537 ? -29.771 -17.972 -3.374 1.00 39.25 537 LYS A C 1
ATOM 4353 O O . LYS A 1 537 ? -29.011 -18.238 -4.302 1.00 39.25 537 LYS A O 1
ATOM 4358 N N . LYS A 1 538 ? -29.495 -18.248 -2.090 1.00 37.62 538 LYS A N 1
ATOM 4359 C CA . LYS A 1 538 ? -28.501 -19.216 -1.612 1.00 37.62 538 LYS A CA 1
ATOM 4360 C C . LYS A 1 538 ? -28.630 -20.497 -2.434 1.00 37.62 538 LYS A C 1
ATOM 4362 O O . LYS A 1 538 ? -29.523 -21.301 -2.177 1.00 37.62 538 LYS A O 1
ATOM 4367 N N . THR A 1 539 ? -27.759 -20.676 -3.412 1.00 30.45 539 THR A N 1
ATOM 4368 C CA . THR A 1 539 ? -27.613 -21.961 -4.087 1.00 30.45 539 THR A CA 1
ATOM 4369 C C . THR A 1 539 ? -26.181 -22.401 -3.829 1.00 30.45 539 THR A C 1
ATOM 4371 O O . THR A 1 539 ? -25.271 -21.701 -4.275 1.00 30.45 539 THR A O 1
ATOM 4374 N N . PRO A 1 540 ? -25.964 -23.468 -3.043 1.00 30.16 540 PRO A N 1
ATOM 4375 C CA . PRO A 1 540 ? -24.635 -24.026 -2.875 1.00 30.16 540 PRO A CA 1
ATOM 4376 C C . PRO A 1 540 ? -24.229 -24.662 -4.208 1.00 30.16 540 PRO A C 1
ATOM 4378 O O . PRO A 1 540 ? -25.029 -25.379 -4.816 1.00 30.16 540 PRO A O 1
ATOM 4381 N N . ILE A 1 541 ? -23.015 -24.370 -4.665 1.00 32.34 541 ILE A N 1
ATOM 4382 C CA . ILE A 1 541 ? -22.318 -25.189 -5.659 1.00 32.34 541 ILE A CA 1
ATOM 4383 C C . ILE A 1 541 ? -21.098 -25.759 -4.962 1.00 32.34 541 ILE A C 1
ATOM 4385 O O . ILE A 1 541 ? -20.349 -24.939 -4.383 1.00 32.34 541 ILE A O 1
#

Radius of gyration: 41.51 Å; chains: 1; bounding box: 97×58×122 Å

pLDDT: mean 74.25, std 16.56, range [27.45, 96.06]

InterPro domains:
  IPR002156 Ribonuclease H domain [PF00075] (2-113)
  IPR002156 Ribonuclease H domain [PS50879] (1-114)
  IPR004244 Transposase, L1 [PTHR11505] (245-448)
  IPR012337 Ribonuclease H-like superfamily [SSF53098] (3-115)
  IPR036397 Ribonuclease H superfamily [G3DSA:3.30.420.10] (1-138)
  IPR036691 Endonuclease/exonuclease/phosphatase superfamily [SSF56219] (413-513)

Organism: NCBI:txid1093978

Secondary structure (DSSP, 8-state):
---EEEEEEEE-TTS-EEEEEEEEESS--HHHHHHHHHHHHHHHHHHT--TT--EEEEES-SHHHHHHHH--SSSSTTSS-HHHHHTEEEEE--TTS--HHHHHHHHHHHHHTTSPPP-PPPPHHHHHHHHHHHHHHHHHHHTTT--TTT-GGGGS-HHHHHHHHHHHHT-SSSHHHHHHTTS-S--B-TTSSSB--HHIIIII-GGGHHHHHHH-TT---HHHHHS--S----PPP------------HHHHHHHHHHHHHHHHHHHHHHHHHHHHHHHHHHHHHHHHHHHHHHHHHHHHHHHHHHHHHHHHHHHHHHHHHHHHHHHHHHHHHHHHHHTTEEEEES-----TT--HHHHHHHHHHIIIIIS--TT--GGGEEEEEEES--BTTBPPEEEEEESSHHHHHHHHHHGGGGTTSS-EEEE---HHHHHHHHHHHTSGGGGG----SS---EEEEEEE--SS--HHHHHHHHHHHHHH--SEEEEEEE-SS-SSHHHH-SS-SS-S-HHHHHHHHHHHHHHT---TTS-S----